Protein AF-A0A3L7U358-F1 (afdb_monomer_lite)

Radius of gyration: 29.58 Å; chains: 1; bounding box: 62×56×95 Å

Foldseek 3Di:
DFFFAADADQCQQAPLPRLAWHPDKWKFWAADDPQDGDHHPLFPHRTAGPDGPDPLRHADRDPSTPDMFMFGRHHLAQQLLQLLFDQVVLVVLQAQPCPVVLLWHFHWDFEDQLVDPDPPPGTGTQQDDFQSHHRALLSVLQVCCQHHNVAHDPSGFDHGRRSNDPVSSVVSGVDHTHNFAADPVGDTPSRVSSVCSSPRDQFAFFPPDDFVLVVLCVVLPLCSAQVFWTFGDQDPPRDPVNHGDIDGQRGSQTWWFQAVLFRSDDDDPHGSRITTGGGLAQVLSDAQDDGRSPQGDDDLLSSVLVNLCSSCHPISSNSSSVSLVPDDPVSSVSNSVNSNRRNQAQLPLVRPNALELVSLVVLLVQAQPFDDSRDSCSSQVNVRPRGRYVVSVVVSVVRYPDDWDPQVPPPDTQSRCVSVVVADDPPSRSGGLVNQDPLQCPVPPQALEVVSVVVLVVQAQAFPDSLPPVNPGGRDPVSVVVSVVSHTGRD

Secondary structure (DSSP, 8-state):
--SEES-SSHHHHSBBTBTTB-S-EEEEEEEEETTEEEPPTT-S-SEEPSEESSGGG-----TT--EEEEEEPPP-TTHHHHHTS-HHHHHTS--TT-TT-SS---B--EE--TT---TTSPPEE--BSTT--B-SHHHHHHHHHHHHH---BTTB-S---GGG-HHHHHHH--SPSPS----TTS--HHHHHHHHHHHPPPPPBSS-S--HHHHHHHHTTGGGTS---EE----TTS-TTTTT-EE-------EEE-GGG--S--BTTB-SSEEE----TTGGG--SBSSS--B-SS-HHHHHHHHHHHT-SSSTTHHHHHHHHHS-HHHHHHHHHHHHHBTPPSS-SSSSS--SHHHHHHHHHHTT-B--TTSGGGGG-TT-SSB--HHHHHHHHHH--S----TT-SSS-HHHHHHHTSS--SS-SSS-GGGS--TT-SSSSSEESHHHHHHHHHTTT-SS-TT-SS-SSS-SHHHHHHHHHT-EE--

pLDDT: mean 93.92, std 4.34, range [64.06, 98.81]

Structure (mmCIF, N/CA/C/O backbone):
data_AF-A0A3L7U358-F1
#
_entry.id   AF-A0A3L7U358-F1
#
loop_
_atom_site.group_PDB
_atom_site.id
_atom_site.type_symbol
_atom_site.label_atom_id
_atom_site.label_alt_id
_atom_site.label_comp_id
_atom_site.label_asym_id
_atom_site.label_entity_id
_atom_site.label_seq_id
_atom_site.pdbx_PDB_ins_code
_atom_site.Cartn_x
_atom_site.Cartn_y
_atom_site.Cartn_z
_atom_site.occupancy
_atom_site.B_iso_or_equiv
_atom_site.auth_seq_id
_atom_site.auth_comp_id
_atom_site.auth_asym_id
_atom_site.auth_atom_id
_atom_site.pdbx_PDB_model_num
ATOM 1 N N . MET A 1 1 ? 25.114 2.535 -2.473 1.00 80.69 1 MET A N 1
ATOM 2 C CA . MET A 1 1 ? 24.599 3.621 -3.323 1.00 80.69 1 MET A CA 1
ATOM 3 C C . MET A 1 1 ? 25.555 3.720 -4.471 1.00 80.69 1 MET A C 1
ATOM 5 O O . MET A 1 1 ? 26.707 4.064 -4.219 1.00 80.69 1 MET A O 1
ATOM 9 N N . GLY A 1 2 ? 25.128 3.319 -5.654 1.00 86.06 2 GLY A N 1
ATOM 10 C CA . GLY A 1 2 ? 25.970 3.393 -6.838 1.00 86.06 2 GLY A CA 1
ATOM 11 C C . GLY A 1 2 ? 25.801 4.719 -7.561 1.00 86.06 2 GLY A C 1
ATOM 12 O O . GLY A 1 2 ? 25.369 5.706 -6.952 1.00 86.06 2 GLY A O 1
ATOM 13 N N . PRO A 1 3 ? 26.212 4.770 -8.832 1.00 93.06 3 PRO A N 1
ATOM 14 C CA . PRO A 1 3 ? 26.591 5.998 -9.521 1.00 93.06 3 PRO A CA 1
ATOM 15 C C . PRO A 1 3 ? 25.445 7.008 -9.627 1.00 93.06 3 PRO A C 1
ATOM 17 O O . PRO A 1 3 ? 25.682 8.213 -9.479 1.00 93.06 3 PRO A O 1
ATOM 20 N N . ILE A 1 4 ? 24.225 6.509 -9.834 1.00 95.88 4 ILE A N 1
ATOM 21 C CA . ILE A 1 4 ? 22.972 7.260 -9.926 1.00 95.88 4 ILE A CA 1
ATOM 22 C C . ILE A 1 4 ? 21.862 6.533 -9.167 1.00 95.88 4 ILE A C 1
ATOM 24 O O . ILE A 1 4 ? 21.804 5.307 -9.158 1.00 95.88 4 ILE A O 1
ATOM 28 N N . PHE A 1 5 ? 20.994 7.282 -8.489 1.00 95.81 5 PHE A N 1
ATOM 29 C CA . PHE A 1 5 ? 19.941 6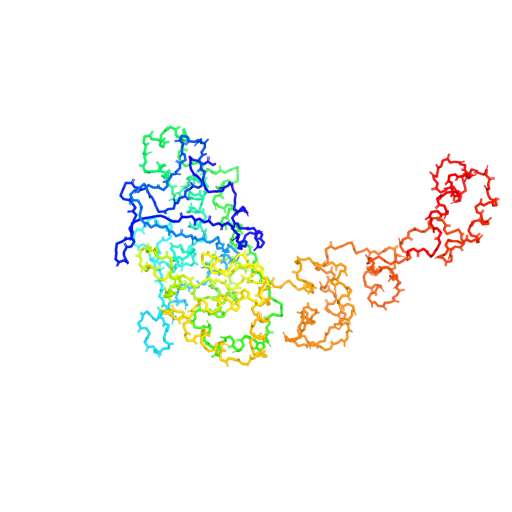.726 -7.637 1.00 95.81 5 PHE A CA 1
ATOM 30 C C . PHE A 1 5 ? 18.826 7.743 -7.360 1.00 95.81 5 PHE A C 1
ATOM 32 O O . PHE A 1 5 ? 19.024 8.951 -7.461 1.00 95.81 5 PHE A O 1
ATOM 39 N N . ASN A 1 6 ? 17.660 7.259 -6.934 1.00 94.69 6 ASN A N 1
ATOM 40 C CA . ASN A 1 6 ? 16.544 8.090 -6.481 1.00 94.69 6 ASN A CA 1
ATOM 41 C C . ASN A 1 6 ? 16.538 8.283 -4.966 1.00 94.69 6 ASN A C 1
ATOM 43 O O . ASN A 1 6 ? 16.379 9.408 -4.493 1.00 94.69 6 ASN A O 1
ATOM 47 N N . LYS A 1 7 ? 16.722 7.215 -4.177 1.00 93.62 7 LYS A N 1
ATOM 48 C CA . LYS A 1 7 ? 16.759 7.286 -2.703 1.00 93.62 7 LYS A CA 1
ATOM 49 C C . LYS A 1 7 ? 17.724 6.260 -2.116 1.00 93.62 7 LYS A C 1
ATOM 51 O O . LYS A 1 7 ? 18.058 5.271 -2.749 1.00 93.62 7 LYS A O 1
ATOM 56 N N . SER A 1 8 ? 18.157 6.489 -0.875 1.00 89.44 8 SER A N 1
ATOM 57 C CA . SER A 1 8 ? 19.139 5.633 -0.194 1.00 89.44 8 SER A CA 1
ATOM 58 C C . SER A 1 8 ? 18.558 4.460 0.590 1.00 89.44 8 SER A C 1
ATOM 60 O O . SER A 1 8 ? 19.304 3.623 1.094 1.00 89.44 8 SER A O 1
ATOM 62 N N . ASN A 1 9 ? 17.238 4.412 0.751 1.00 89.38 9 ASN A N 1
ATOM 63 C CA . ASN A 1 9 ? 16.546 3.376 1.505 1.00 89.38 9 ASN A CA 1
ATOM 64 C C . ASN A 1 9 ? 15.080 3.277 1.065 1.00 89.38 9 ASN A C 1
ATOM 66 O O . ASN A 1 9 ? 14.491 4.252 0.596 1.00 89.38 9 ASN A O 1
ATOM 70 N N . CYS A 1 10 ? 14.484 2.104 1.290 1.00 89.88 10 CYS A N 1
ATOM 71 C CA . CYS A 1 10 ? 13.108 1.802 0.897 1.00 89.88 10 CYS A CA 1
ATOM 72 C C . CYS A 1 10 ? 12.085 2.719 1.588 1.00 89.88 10 CYS A C 1
ATOM 74 O O . CYS A 1 10 ? 11.143 3.172 0.947 1.00 89.88 10 CYS A O 1
ATOM 76 N N . GLN A 1 11 ? 12.282 3.028 2.878 1.00 91.44 11 GLN A N 1
ATOM 77 C CA . GLN A 1 11 ? 11.352 3.847 3.667 1.00 91.44 11 GLN A CA 1
ATOM 78 C C . GLN A 1 11 ? 11.182 5.256 3.088 1.00 91.44 11 GLN A C 1
ATOM 80 O O . GLN A 1 11 ? 10.099 5.820 3.178 1.00 91.44 11 GLN A O 1
ATOM 85 N N . SER A 1 12 ? 12.218 5.816 2.463 1.00 91.94 12 SER A N 1
ATOM 86 C CA . SER A 1 12 ? 12.153 7.153 1.858 1.00 91.94 12 SER A CA 1
ATOM 87 C C . SER A 1 12 ? 11.158 7.227 0.697 1.00 91.94 12 SER A C 1
ATOM 89 O O . SER A 1 12 ? 10.615 8.296 0.431 1.00 91.94 12 SER A O 1
ATOM 91 N N . CYS A 1 13 ? 10.908 6.098 0.026 1.00 92.62 13 CYS A N 1
ATOM 92 C CA . CYS A 1 13 ? 9.866 5.971 -0.988 1.00 92.62 13 CYS A CA 1
ATOM 93 C C . CYS A 1 13 ? 8.568 5.388 -0.414 1.00 92.62 13 CYS A C 1
ATOM 95 O O . CYS A 1 13 ? 7.502 5.798 -0.849 1.00 92.62 13 CYS A O 1
ATOM 97 N N . HIS A 1 14 ? 8.643 4.457 0.540 1.00 93.38 14 HIS A N 1
ATOM 98 C CA . HIS A 1 14 ? 7.520 3.701 1.108 1.00 93.38 14 HIS A CA 1
ATOM 99 C C . HIS A 1 14 ? 7.302 4.066 2.584 1.00 93.38 14 HIS A C 1
ATOM 101 O O . HIS A 1 14 ? 7.682 3.304 3.478 1.00 93.38 14 HIS A O 1
ATOM 107 N N . SER A 1 15 ? 6.751 5.252 2.844 1.00 90.62 15 SER A N 1
ATOM 108 C CA . SER A 1 15 ? 6.764 5.891 4.169 1.00 90.62 15 SER A CA 1
ATOM 109 C C . SER A 1 15 ? 5.419 5.935 4.895 1.00 90.62 15 SER A C 1
ATOM 111 O O . SER A 1 15 ? 5.406 6.246 6.085 1.00 90.62 15 SER A O 1
ATOM 113 N N . ASN A 1 16 ? 4.302 5.636 4.229 1.00 88.00 16 ASN A N 1
ATOM 114 C CA . ASN A 1 16 ? 2.960 5.812 4.781 1.00 88.00 16 ASN A CA 1
ATOM 115 C C . ASN A 1 16 ? 2.104 4.520 4.762 1.00 88.00 16 ASN A C 1
ATOM 117 O O . ASN A 1 16 ? 1.368 4.266 3.795 1.00 88.00 16 ASN A O 1
ATOM 121 N N . PRO A 1 17 ? 2.166 3.703 5.836 1.00 87.75 17 PRO A N 1
ATOM 122 C CA . PRO A 1 17 ? 3.251 3.623 6.829 1.00 87.75 17 PRO A CA 1
ATOM 123 C C . PRO A 1 17 ? 4.519 3.023 6.192 1.00 87.75 17 PRO A C 1
ATOM 125 O O . PRO A 1 17 ? 4.590 2.877 4.974 1.00 87.75 17 PRO A O 1
ATOM 128 N N . VAL A 1 18 ? 5.541 2.657 6.972 1.00 88.75 18 VAL A N 1
ATOM 129 C CA . VAL A 1 18 ? 6.745 2.009 6.417 1.00 88.75 18 VAL A CA 1
ATOM 130 C C . VAL A 1 18 ? 6.373 0.751 5.617 1.00 88.75 18 VAL A C 1
ATOM 132 O O . VAL A 1 18 ? 5.678 -0.131 6.111 1.00 88.75 18 VAL A O 1
ATOM 135 N N . GLY A 1 19 ? 6.834 0.676 4.366 1.00 88.50 19 GLY A N 1
ATOM 136 C CA . GLY A 1 19 ? 6.456 -0.370 3.406 1.00 88.50 19 GLY A CA 1
ATOM 137 C C . GLY A 1 19 ? 5.159 -0.071 2.643 1.00 88.50 19 GLY A C 1
ATOM 138 O O . GLY A 1 19 ? 4.858 -0.734 1.652 1.00 88.50 19 GLY A O 1
ATOM 139 N N . GLY A 1 20 ? 4.411 0.946 3.056 1.00 91.00 20 GLY A N 1
ATOM 140 C CA . GLY A 1 20 ? 3.179 1.413 2.446 1.00 91.00 20 GLY A CA 1
ATOM 141 C C . GLY A 1 20 ? 3.373 2.301 1.226 1.00 91.00 20 GLY A C 1
ATOM 142 O O . GLY A 1 20 ? 4.380 2.230 0.518 1.00 91.00 20 GLY A O 1
ATOM 143 N N . TRP A 1 21 ? 2.343 3.095 0.946 1.00 90.94 21 TRP A N 1
ATOM 144 C CA . TRP A 1 21 ? 2.385 4.113 -0.099 1.00 90.94 21 TRP A CA 1
ATOM 145 C C . TRP A 1 21 ? 3.393 5.198 0.283 1.00 90.94 21 TRP A C 1
ATOM 147 O O . TRP A 1 21 ? 3.745 5.347 1.453 1.00 90.94 21 TRP A O 1
ATOM 157 N N . GLY A 1 22 ? 3.838 5.990 -0.683 1.00 89.25 22 GLY A N 1
ATOM 158 C CA . GLY A 1 22 ? 4.610 7.185 -0.372 1.00 89.25 22 GLY A CA 1
ATOM 159 C C . GLY A 1 22 ? 4.234 8.367 -1.232 1.00 89.25 22 GLY A C 1
ATOM 160 O O . GLY A 1 22 ? 3.636 8.237 -2.298 1.00 89.25 22 GLY A O 1
ATOM 161 N N . ASN A 1 23 ? 4.628 9.534 -0.744 1.00 88.62 23 ASN A N 1
ATOM 162 C CA . ASN A 1 23 ? 4.528 10.799 -1.459 1.00 88.62 23 ASN A CA 1
ATOM 163 C C . ASN A 1 23 ? 5.726 11.046 -2.393 1.00 88.62 23 ASN A C 1
ATOM 165 O O . ASN A 1 23 ? 5.748 12.050 -3.099 1.00 88.62 23 ASN A O 1
ATOM 169 N N . ALA A 1 24 ? 6.715 10.148 -2.397 1.00 92.38 24 ALA A N 1
ATOM 170 C CA . ALA A 1 24 ? 7.800 10.182 -3.360 1.00 92.38 24 ALA A CA 1
ATOM 171 C C . ALA A 1 24 ? 7.270 9.845 -4.757 1.00 92.38 24 ALA A C 1
ATOM 173 O O . ALA A 1 24 ? 6.405 8.981 -4.929 1.00 92.38 24 ALA A O 1
ATOM 174 N N . SER A 1 25 ? 7.817 10.527 -5.754 1.00 94.50 25 SER A N 1
ATOM 175 C CA . SER A 1 25 ? 7.495 10.302 -7.152 1.00 94.50 25 SER A CA 1
ATOM 176 C C . SER A 1 25 ? 8.763 10.105 -7.958 1.00 94.50 25 SER A C 1
ATOM 178 O O . SER A 1 25 ? 9.773 10.751 -7.682 1.00 94.50 25 SER A O 1
ATOM 180 N N . VAL A 1 26 ? 8.677 9.291 -8.997 1.00 95.25 26 VAL A N 1
ATOM 181 C CA . VAL A 1 26 ? 9.731 9.125 -9.992 1.00 95.25 26 VAL A CA 1
ATOM 182 C C . VAL A 1 26 ? 9.308 9.733 -11.321 1.00 95.25 26 VAL A C 1
ATOM 184 O O . VAL A 1 26 ? 8.116 9.782 -11.644 1.00 95.25 26 VAL A O 1
ATOM 187 N N . THR A 1 27 ? 10.288 10.186 -12.099 1.00 96.69 27 THR A N 1
ATOM 188 C CA . THR A 1 27 ? 10.055 10.737 -13.438 1.00 96.69 27 THR A CA 1
ATOM 189 C C . THR A 1 27 ? 10.448 9.711 -14.489 1.00 96.69 27 THR A C 1
ATOM 191 O O . THR A 1 27 ? 11.582 9.242 -14.519 1.00 96.69 27 THR A O 1
ATOM 194 N N . GLN A 1 28 ? 9.507 9.377 -15.364 1.00 96.12 28 GLN A N 1
ATOM 195 C CA . GLN A 1 28 ? 9.770 8.683 -16.616 1.00 96.12 28 GLN A CA 1
ATOM 196 C C . GLN A 1 28 ? 10.006 9.712 -17.723 1.00 96.12 28 GLN A C 1
ATOM 198 O O . GLN A 1 28 ? 9.365 10.765 -17.734 1.00 96.12 28 GLN A O 1
ATOM 203 N N . PHE A 1 29 ? 10.885 9.407 -18.669 1.00 96.31 29 PHE A N 1
ATOM 204 C CA . PHE A 1 29 ? 11.146 10.232 -19.841 1.00 96.31 29 PHE A CA 1
ATOM 205 C C . PHE A 1 29 ? 11.317 9.373 -21.097 1.00 96.31 29 PHE A C 1
ATOM 207 O O . PHE A 1 29 ? 11.671 8.197 -21.036 1.00 96.31 29 PHE A O 1
ATOM 214 N N . GLY A 1 30 ? 11.055 9.963 -22.260 1.00 95.75 30 GLY A N 1
ATOM 215 C CA . GLY A 1 30 ? 11.144 9.248 -23.528 1.00 95.75 30 GLY A CA 1
ATOM 216 C C . GLY A 1 30 ? 10.824 10.110 -24.738 1.00 95.75 30 GLY A C 1
ATOM 217 O O . GLY A 1 30 ? 10.797 11.345 -24.678 1.00 95.75 30 GLY A O 1
ATOM 218 N N . ILE A 1 31 ? 10.567 9.426 -25.847 1.00 95.25 31 ILE A N 1
ATOM 219 C CA . ILE A 1 31 ? 10.013 10.002 -27.065 1.00 95.25 31 ILE A CA 1
ATOM 220 C C . ILE A 1 31 ? 8.602 9.452 -27.243 1.00 95.25 31 ILE A C 1
ATOM 222 O O . ILE A 1 31 ? 8.428 8.245 -27.390 1.00 95.25 31 ILE A O 1
ATOM 226 N N . SER A 1 32 ? 7.614 10.339 -27.272 1.00 92.44 32 SER A N 1
ATOM 227 C CA . SER A 1 32 ? 6.268 10.038 -27.746 1.00 92.44 32 SER A CA 1
ATOM 228 C C . SER A 1 32 ? 6.106 10.573 -29.170 1.00 92.44 32 SER A C 1
ATOM 230 O O . SER A 1 32 ? 6.327 11.761 -29.434 1.00 92.44 32 SER A O 1
ATOM 232 N N . ASP A 1 33 ? 5.732 9.698 -30.103 1.00 88.12 33 ASP A N 1
ATOM 233 C CA . ASP A 1 33 ? 5.294 10.064 -31.453 1.00 88.12 33 ASP A CA 1
ATOM 234 C C . ASP A 1 33 ? 3.932 9.425 -31.732 1.00 88.12 33 ASP A C 1
ATOM 236 O O . ASP A 1 33 ? 3.808 8.204 -31.785 1.00 88.12 33 ASP A O 1
ATOM 240 N N . LYS A 1 34 ? 2.897 10.259 -31.899 1.00 82.06 34 LYS A N 1
ATOM 241 C CA . LYS A 1 34 ? 1.515 9.842 -32.217 1.00 82.06 34 LYS A CA 1
ATOM 242 C C . LYS A 1 34 ? 0.960 8.729 -31.310 1.00 82.06 34 LYS A C 1
ATOM 244 O O . LYS A 1 34 ? 0.231 7.865 -31.791 1.00 82.06 34 LYS A O 1
ATOM 249 N N . GLY A 1 35 ? 1.274 8.777 -30.016 1.00 71.75 35 GLY A N 1
ATOM 250 C CA . GLY A 1 35 ? 0.815 7.778 -29.044 1.00 71.75 35 GLY A CA 1
ATOM 251 C C . GLY A 1 35 ? 1.624 6.478 -29.061 1.00 71.75 35 GLY A C 1
ATOM 252 O O . GLY A 1 35 ? 1.091 5.412 -28.761 1.00 71.75 35 GLY A O 1
ATOM 253 N N . SER A 1 36 ? 2.888 6.550 -29.493 1.00 84.88 36 SER A N 1
ATOM 254 C CA . SER A 1 36 ? 3.872 5.491 -29.285 1.00 84.88 36 SER A CA 1
ATOM 255 C C . SER A 1 36 ? 5.061 6.023 -28.492 1.00 84.88 36 SER A C 1
ATOM 257 O O . SER A 1 36 ? 5.857 6.819 -28.998 1.00 84.88 36 SER A O 1
ATOM 259 N N . PHE A 1 37 ? 5.201 5.522 -27.272 1.00 92.44 37 PHE A N 1
ATOM 260 C CA . PHE A 1 37 ? 6.312 5.774 -26.380 1.00 92.44 37 PHE A CA 1
ATOM 261 C C . PHE A 1 37 ? 7.499 4.897 -26.762 1.00 92.44 37 PHE A C 1
ATOM 263 O O . PHE A 1 37 ? 7.373 3.704 -27.037 1.00 92.44 37 PHE A O 1
ATOM 270 N N . THR A 1 38 ? 8.683 5.494 -26.765 1.00 92.75 38 THR A N 1
ATOM 271 C CA . THR A 1 38 ? 9.955 4.800 -26.949 1.00 92.75 38 THR A CA 1
ATOM 272 C C . THR A 1 38 ? 11.003 5.409 -26.030 1.00 92.75 38 THR A C 1
ATOM 274 O O . THR A 1 38 ? 10.970 6.608 -25.739 1.00 92.75 38 THR A O 1
ATOM 277 N N . MET A 1 39 ? 11.956 4.592 -25.577 1.00 92.50 39 MET A N 1
ATOM 278 C CA . MET A 1 39 ? 13.113 5.120 -24.856 1.00 92.50 39 MET A CA 1
ATOM 279 C C . MET A 1 39 ? 13.913 6.053 -25.766 1.00 92.50 39 MET A C 1
ATOM 281 O O . MET A 1 39 ? 14.005 5.833 -26.978 1.00 92.50 39 MET A O 1
ATOM 285 N N . VAL A 1 40 ? 14.512 7.089 -25.180 1.00 95.19 40 VAL A N 1
ATOM 286 C CA . VAL A 1 40 ? 15.386 7.995 -25.930 1.00 95.19 40 VAL A CA 1
ATOM 287 C C . VAL A 1 40 ? 16.570 7.190 -26.494 1.00 95.19 40 VAL A C 1
ATOM 289 O O . VAL A 1 40 ? 17.223 6.463 -25.746 1.00 95.19 40 VAL A O 1
ATOM 292 N N . PRO A 1 41 ? 16.886 7.292 -27.799 1.00 94.00 41 PRO A N 1
ATOM 293 C CA . PRO A 1 41 ? 18.011 6.570 -28.376 1.00 94.00 41 PRO A CA 1
ATOM 294 C C . PRO A 1 41 ? 19.329 6.883 -27.662 1.00 94.00 41 PRO A C 1
ATOM 296 O O . PRO A 1 41 ? 19.717 8.045 -27.557 1.00 94.00 41 PRO A O 1
ATOM 299 N N . GLY A 1 42 ? 20.031 5.832 -27.236 1.00 90.69 42 GLY A N 1
ATOM 300 C CA . GLY A 1 42 ? 21.301 5.933 -26.515 1.00 90.69 42 GLY A CA 1
ATOM 301 C C . GLY A 1 42 ? 21.166 5.850 -24.996 1.00 90.69 42 GLY A C 1
ATOM 302 O O . GLY A 1 42 ? 22.166 5.5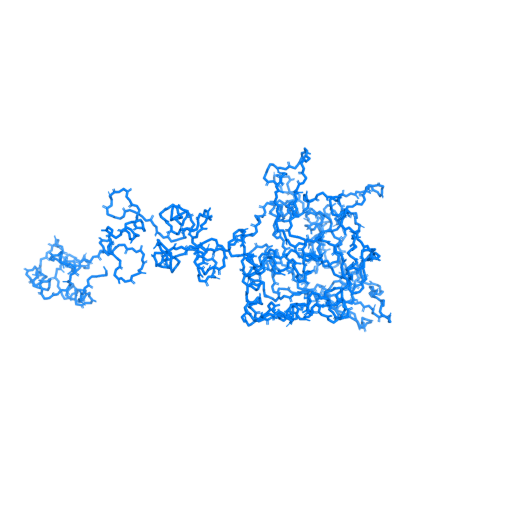78 -24.346 1.00 90.69 42 GLY A O 1
ATOM 303 N N . GLU A 1 43 ? 19.960 6.002 -24.450 1.00 92.75 43 GLU A N 1
ATOM 304 C CA . GLU A 1 43 ? 19.708 5.836 -23.019 1.00 92.75 43 GLU A CA 1
ATOM 305 C C . GLU A 1 43 ? 19.597 4.363 -22.623 1.00 92.75 43 GLU A C 1
ATOM 307 O O . GLU A 1 43 ? 19.205 3.506 -23.422 1.00 92.75 43 GLU A O 1
ATOM 312 N N . SER A 1 44 ? 19.959 4.070 -21.373 1.00 86.44 44 SER A N 1
ATOM 313 C CA . SER A 1 44 ? 19.907 2.707 -20.825 1.00 86.44 44 SER A CA 1
ATOM 314 C C . SER A 1 44 ? 18.519 2.327 -20.296 1.00 86.44 44 SER A C 1
ATOM 316 O O . SER A 1 44 ? 18.201 1.141 -20.210 1.00 86.44 44 SER A O 1
ATOM 318 N N . GLN A 1 45 ? 17.687 3.324 -19.992 1.00 90.94 45 GLN A N 1
ATOM 319 C CA . GLN A 1 45 ? 16.349 3.176 -19.426 1.00 90.94 45 GLN A CA 1
ATOM 320 C C . GLN A 1 45 ? 15.505 4.441 -19.658 1.00 90.94 45 GLN A C 1
ATOM 322 O O . GLN A 1 45 ? 15.988 5.437 -20.192 1.00 90.94 45 GLN A O 1
ATOM 327 N N . SER A 1 46 ? 14.235 4.403 -19.246 1.00 93.00 46 SER A N 1
ATOM 328 C CA . SER A 1 46 ? 13.310 5.546 -19.280 1.00 93.00 46 SER A CA 1
ATOM 329 C C . SER A 1 46 ? 13.070 6.199 -17.917 1.00 93.00 46 SER A C 1
ATOM 331 O O . SER A 1 46 ? 12.250 7.105 -17.816 1.00 93.00 46 SER A O 1
ATOM 333 N N . LEU A 1 47 ? 13.724 5.723 -16.856 1.00 95.06 47 LEU A N 1
ATOM 334 C CA . LEU A 1 47 ? 13.591 6.237 -15.494 1.00 95.06 47 LEU A CA 1
ATOM 335 C C . LEU A 1 47 ? 14.714 7.232 -15.204 1.00 95.06 47 LEU A C 1
ATOM 337 O O . LEU A 1 47 ? 15.874 6.860 -15.310 1.00 95.06 47 LEU A O 1
ATOM 341 N N . LEU A 1 48 ? 14.369 8.446 -14.773 1.00 96.50 48 LEU A N 1
ATOM 342 C CA . LEU A 1 48 ? 15.340 9.420 -14.278 1.00 96.50 48 LEU A CA 1
ATOM 343 C C . LEU A 1 48 ? 15.730 9.106 -12.828 1.00 96.50 48 LEU A C 1
ATOM 345 O O . LEU A 1 48 ? 14.851 8.986 -11.971 1.00 96.50 48 LEU A O 1
ATOM 349 N N . GLN A 1 49 ? 17.032 9.078 -12.548 1.00 96.12 49 GLN A N 1
ATOM 350 C CA . GLN A 1 49 ? 17.581 9.084 -11.192 1.00 96.12 49 GLN A CA 1
ATOM 351 C C . GLN A 1 49 ? 17.822 10.519 -10.725 1.00 96.12 49 GLN A C 1
ATOM 353 O O . GLN A 1 49 ? 18.583 11.269 -11.333 1.00 96.12 49 GLN A O 1
ATOM 358 N N . GLU A 1 50 ? 17.181 10.896 -9.622 1.00 94.31 50 GLU A N 1
ATOM 359 C CA . GLU A 1 50 ? 17.214 12.252 -9.065 1.00 94.31 50 GLU A CA 1
ATOM 360 C C . GLU A 1 50 ? 18.612 12.674 -8.579 1.00 94.31 50 GLU A C 1
ATOM 362 O O . GLU A 1 50 ? 18.943 13.861 -8.590 1.00 94.31 50 GLU A O 1
ATOM 367 N N . PHE A 1 51 ? 19.446 11.718 -8.163 1.00 95.62 51 PHE A N 1
ATOM 368 C CA . PHE A 1 51 ? 20.768 11.971 -7.601 1.00 95.62 51 PHE A CA 1
ATOM 369 C C . PHE A 1 51 ? 21.857 11.147 -8.287 1.00 95.62 51 PHE A C 1
ATOM 371 O O . PHE A 1 51 ? 21.614 10.101 -8.885 1.00 95.62 51 PHE A O 1
ATOM 378 N N . GLY A 1 52 ? 23.097 11.603 -8.121 1.00 95.31 52 GLY A N 1
ATOM 379 C CA . GLY A 1 52 ? 24.298 10.832 -8.414 1.00 95.31 52 GLY A CA 1
ATOM 380 C C . GLY A 1 52 ? 25.360 11.045 -7.342 1.00 95.31 52 GLY A C 1
ATOM 381 O O . GLY A 1 52 ? 25.287 11.993 -6.557 1.00 95.31 52 GLY A O 1
ATOM 382 N N . VAL A 1 53 ? 26.376 10.180 -7.311 1.00 94.31 53 VAL A N 1
ATOM 383 C CA . VAL A 1 53 ? 27.488 10.261 -6.333 1.00 94.31 53 VAL A CA 1
ATOM 384 C C . VAL A 1 53 ? 28.303 11.554 -6.441 1.00 94.31 53 VAL A C 1
ATOM 386 O O . VAL A 1 53 ? 29.032 11.925 -5.523 1.00 94.31 53 VAL A O 1
ATOM 389 N N . SER A 1 54 ? 28.177 12.255 -7.566 1.00 94.94 54 SER A N 1
ATOM 390 C CA . SER A 1 54 ? 28.680 13.606 -7.781 1.00 94.94 54 SER A CA 1
ATOM 391 C C . SER A 1 54 ? 27.842 14.311 -8.848 1.00 94.94 54 SER A C 1
ATOM 393 O O . SER A 1 54 ? 27.141 13.657 -9.620 1.00 94.94 54 SER A O 1
ATOM 395 N N . GLU A 1 55 ? 27.972 15.635 -8.959 1.00 95.19 55 GLU A N 1
ATOM 396 C CA . GLU A 1 55 ? 27.369 16.407 -10.057 1.00 95.19 55 GLU A CA 1
ATOM 397 C C . GLU A 1 55 ? 27.816 15.889 -11.433 1.00 95.19 55 GLU A C 1
ATOM 399 O O . GLU A 1 55 ? 27.008 15.788 -12.354 1.00 95.19 55 GLU A O 1
ATOM 404 N N . PHE A 1 56 ? 29.077 15.453 -11.550 1.00 95.88 56 PHE A N 1
ATOM 405 C CA . PHE A 1 56 ? 29.582 14.822 -12.766 1.00 95.88 56 PHE A CA 1
ATOM 406 C C . PHE A 1 56 ? 28.862 13.517 -13.099 1.00 95.88 56 PHE A C 1
ATOM 408 O O . PHE A 1 56 ? 28.877 13.152 -14.260 1.00 95.88 56 PHE A O 1
ATOM 415 N N . CYS A 1 57 ? 28.209 12.832 -12.161 1.00 95.81 57 CYS A N 1
ATOM 416 C CA . CYS A 1 57 ? 27.540 11.549 -12.398 1.00 95.81 57 CYS A CA 1
ATOM 417 C C . CYS A 1 57 ? 26.027 11.659 -12.569 1.00 95.81 57 CYS A C 1
ATOM 419 O O . CYS A 1 57 ? 25.425 10.697 -13.016 1.00 95.81 57 CYS A O 1
ATOM 421 N N . MET A 1 58 ? 25.414 12.801 -12.242 1.00 94.88 58 MET A N 1
ATOM 422 C CA . MET A 1 58 ? 23.955 12.939 -12.265 1.00 94.88 58 MET A CA 1
ATOM 423 C C . MET A 1 58 ? 23.356 12.671 -13.646 1.00 94.88 58 MET A C 1
ATOM 425 O O . MET A 1 58 ? 23.841 13.188 -14.660 1.00 94.88 58 MET A O 1
ATOM 429 N N . GLU A 1 59 ? 22.270 11.909 -13.667 1.00 93.94 59 GLU A N 1
ATOM 430 C CA . GLU A 1 59 ? 21.448 11.765 -14.857 1.00 93.94 59 GLU A CA 1
ATOM 431 C C . GLU A 1 59 ? 20.637 13.042 -15.102 1.00 93.94 59 GLU A C 1
ATOM 433 O O . GLU A 1 59 ? 20.206 13.728 -14.174 1.00 93.94 59 GLU A O 1
ATOM 438 N N . ILE A 1 60 ? 20.451 13.384 -16.373 1.00 95.06 60 ILE A N 1
ATOM 439 C CA . ILE A 1 60 ? 19.574 14.479 -16.793 1.00 95.06 60 ILE A CA 1
ATOM 440 C C . ILE A 1 60 ? 18.590 13.978 -17.837 1.00 95.06 60 ILE A C 1
ATOM 442 O O . ILE A 1 60 ? 18.903 13.068 -18.595 1.00 95.06 60 ILE A O 1
ATOM 446 N N . ILE A 1 61 ? 17.428 14.618 -17.947 1.00 96.75 61 ILE A N 1
ATOM 447 C CA . ILE A 1 61 ? 16.517 14.341 -19.061 1.00 96.75 61 ILE A CA 1
ATOM 448 C C . ILE A 1 61 ? 17.181 14.839 -20.357 1.00 96.75 61 ILE A C 1
ATOM 450 O O . ILE A 1 61 ? 17.474 16.038 -20.458 1.00 96.75 61 ILE A O 1
ATOM 454 N N . PRO A 1 62 ? 17.423 13.972 -21.359 1.00 95.69 62 PRO A N 1
ATOM 455 C CA . PRO A 1 62 ? 18.056 14.390 -22.604 1.00 95.69 62 PRO A CA 1
ATOM 456 C C . PRO A 1 62 ? 17.230 15.448 -23.332 1.00 95.69 62 PRO A C 1
ATOM 458 O O . PRO A 1 62 ? 16.008 15.358 -23.398 1.00 95.69 62 PRO A O 1
ATOM 461 N N . ALA A 1 63 ? 17.889 16.410 -23.983 1.00 95.38 63 ALA A N 1
ATOM 462 C CA . ALA A 1 63 ? 17.201 17.439 -24.774 1.00 95.38 63 ALA A CA 1
ATOM 463 C C . ALA A 1 63 ? 16.409 16.873 -25.974 1.00 95.38 63 ALA A C 1
ATOM 465 O O . ALA A 1 63 ? 15.585 17.570 -26.563 1.00 95.38 63 ALA A O 1
ATOM 466 N N . THR A 1 64 ? 16.690 15.628 -26.363 1.00 95.50 64 THR A N 1
ATOM 467 C CA . THR A 1 64 ? 15.965 14.873 -27.391 1.00 95.50 64 THR A CA 1
ATOM 468 C C . THR A 1 64 ? 14.691 14.209 -26.867 1.00 95.50 64 THR A C 1
ATOM 470 O O . THR A 1 64 ? 13.859 13.815 -27.684 1.00 95.50 64 THR A O 1
ATOM 473 N N . ALA A 1 65 ? 14.515 14.088 -25.547 1.00 96.75 65 ALA A N 1
ATOM 474 C CA . ALA A 1 65 ? 13.257 13.648 -24.960 1.00 96.75 65 ALA A CA 1
ATOM 475 C C . ALA A 1 65 ? 12.176 14.708 -25.215 1.00 96.75 65 ALA A C 1
ATOM 477 O O . ALA A 1 65 ? 12.402 15.904 -25.030 1.00 96.75 65 ALA A O 1
ATOM 478 N N . ASN A 1 66 ? 10.990 14.272 -25.631 1.00 96.12 66 ASN A N 1
ATOM 479 C CA . ASN A 1 66 ? 9.836 15.152 -25.850 1.00 96.12 66 ASN A CA 1
ATOM 480 C C . ASN A 1 66 ? 8.648 14.799 -24.940 1.00 96.12 66 ASN A C 1
ATOM 482 O O . ASN A 1 66 ? 7.586 15.411 -25.053 1.00 96.12 66 ASN A O 1
ATOM 486 N N . PHE A 1 67 ? 8.830 13.810 -24.065 1.00 96.06 67 PHE A N 1
ATOM 487 C CA . PHE A 1 67 ? 7.796 13.265 -23.208 1.00 96.06 67 PHE A CA 1
ATOM 488 C C . PHE A 1 67 ? 8.346 12.994 -21.809 1.00 96.06 67 PHE A C 1
ATOM 490 O O . PHE A 1 67 ? 9.447 12.455 -21.664 1.00 96.06 67 PHE A O 1
ATOM 497 N N . THR A 1 68 ? 7.555 13.333 -20.793 1.00 95.81 68 THR A N 1
ATOM 498 C CA . THR A 1 68 ? 7.794 12.953 -19.402 1.00 95.81 68 THR A CA 1
ATOM 499 C C . THR A 1 68 ? 6.489 12.551 -18.727 1.00 95.81 68 THR A C 1
ATOM 501 O O . THR A 1 68 ? 5.419 13.062 -19.060 1.00 95.81 68 THR A O 1
ATOM 504 N N . ALA A 1 69 ? 6.587 11.651 -17.754 1.00 95.62 69 ALA A N 1
ATOM 505 C CA . ALA A 1 69 ? 5.472 11.234 -16.914 1.00 95.62 69 ALA A CA 1
ATOM 506 C C . ALA A 1 69 ? 5.931 11.067 -15.466 1.00 95.62 69 ALA A C 1
ATOM 508 O O . ALA A 1 69 ? 7.084 10.730 -15.205 1.00 95.62 69 ALA A O 1
ATOM 509 N N . ILE A 1 70 ? 5.024 11.292 -14.520 1.00 95.50 70 ILE A N 1
ATOM 510 C CA . ILE A 1 70 ? 5.294 11.135 -13.089 1.00 95.50 70 ILE A CA 1
ATOM 511 C C . ILE A 1 70 ? 4.566 9.890 -12.592 1.00 95.50 70 ILE A C 1
ATOM 513 O O . ILE A 1 70 ? 3.383 9.716 -12.881 1.00 95.50 70 ILE A O 1
ATOM 517 N N . ARG A 1 71 ? 5.260 9.057 -11.813 1.00 95.62 71 ARG A N 1
ATOM 518 C CA . ARG A 1 71 ? 4.672 7.923 -11.091 1.00 95.62 71 ARG A CA 1
ATOM 519 C C . ARG A 1 71 ? 4.940 8.056 -9.594 1.00 95.62 71 ARG A C 1
ATOM 521 O O . ARG A 1 71 ? 6.086 8.164 -9.175 1.00 95.62 71 ARG A O 1
ATOM 528 N N . MET A 1 72 ? 3.889 8.018 -8.790 1.00 96.06 72 MET A N 1
ATOM 529 C CA . MET A 1 72 ? 3.926 7.963 -7.332 1.00 96.06 72 MET A CA 1
ATOM 530 C C . MET A 1 72 ? 4.369 6.577 -6.869 1.00 96.06 72 MET A C 1
ATOM 532 O O . MET A 1 72 ? 4.033 5.566 -7.497 1.00 96.06 72 MET A O 1
ATOM 536 N N . THR A 1 73 ? 5.075 6.506 -5.744 1.00 94.69 73 THR A N 1
ATOM 537 C CA . THR A 1 73 ? 5.477 5.227 -5.156 1.00 94.69 73 THR A CA 1
ATOM 538 C C . THR A 1 73 ? 4.263 4.371 -4.790 1.00 94.69 73 THR A C 1
ATOM 540 O O . THR A 1 73 ? 3.355 4.812 -4.082 1.00 94.69 73 THR A O 1
ATOM 543 N N . ASN A 1 74 ? 4.258 3.121 -5.260 1.00 91.69 74 ASN A N 1
ATOM 544 C CA . ASN A 1 74 ? 3.219 2.141 -4.944 1.00 91.69 74 ASN A CA 1
ATOM 545 C C . ASN A 1 74 ? 3.428 1.531 -3.546 1.00 91.69 74 ASN A C 1
ATOM 547 O O . ASN A 1 74 ? 4.533 1.568 -3.014 1.00 91.69 74 ASN A O 1
ATOM 551 N N . SER A 1 75 ? 2.399 0.936 -2.947 1.00 91.50 75 SER A N 1
ATOM 552 C CA . SER A 1 75 ? 2.579 0.174 -1.709 1.00 91.50 75 SER A CA 1
ATOM 553 C C . SER A 1 75 ? 3.396 -1.098 -1.954 1.00 91.50 75 SER A C 1
ATOM 555 O O . SER A 1 75 ? 3.223 -1.745 -2.984 1.00 91.50 75 SER A O 1
ATOM 557 N N . SER A 1 76 ? 4.252 -1.457 -0.990 1.00 91.00 76 SER A N 1
ATOM 558 C CA . SER A 1 76 ? 4.959 -2.747 -0.911 1.00 91.00 76 SER A CA 1
ATOM 559 C C . SER A 1 76 ? 4.413 -3.687 0.180 1.00 91.00 76 SER A C 1
ATOM 561 O O . SER A 1 76 ? 5.016 -4.715 0.490 1.00 91.00 76 SER A O 1
ATOM 563 N N . MET A 1 77 ? 3.274 -3.342 0.791 1.00 90.75 77 MET A N 1
ATOM 564 C CA . MET A 1 77 ? 2.709 -4.102 1.909 1.00 90.75 77 MET A CA 1
ATOM 565 C C . MET A 1 77 ? 2.104 -5.423 1.444 1.00 90.75 77 MET A C 1
ATOM 567 O O . MET A 1 77 ? 1.443 -5.487 0.407 1.00 90.75 77 MET A O 1
ATOM 571 N N . ALA A 1 78 ? 2.312 -6.472 2.244 1.00 94.12 78 ALA A N 1
ATOM 572 C CA . ALA A 1 78 ? 1.785 -7.814 2.008 1.00 94.12 78 ALA A CA 1
ATOM 573 C C . ALA A 1 78 ? 2.087 -8.386 0.614 1.00 94.12 78 ALA A C 1
ATOM 575 O O . ALA A 1 78 ? 1.323 -9.183 0.064 1.00 94.12 78 ALA A O 1
ATOM 576 N N . PHE A 1 79 ? 3.242 -8.032 0.051 1.00 95.56 79 PHE A N 1
ATOM 577 C CA . PHE A 1 79 ? 3.689 -8.527 -1.248 1.00 95.56 79 PHE A CA 1
ATOM 578 C C . PHE A 1 79 ? 3.801 -10.053 -1.296 1.00 95.56 79 PHE A C 1
ATOM 580 O O . PHE A 1 79 ? 3.477 -10.648 -2.321 1.00 95.56 79 PHE A O 1
ATOM 587 N N . GLY A 1 80 ? 4.153 -10.704 -0.182 1.00 96.44 80 GLY A N 1
ATOM 588 C CA . GLY A 1 80 ? 4.149 -12.168 -0.101 1.00 96.44 80 GLY A CA 1
ATOM 589 C C . GLY A 1 80 ? 2.760 -12.783 -0.291 1.00 96.44 80 GLY A C 1
ATOM 590 O O . GLY A 1 80 ? 2.632 -13.812 -0.949 1.00 96.44 80 GLY A O 1
ATOM 591 N N . MET A 1 81 ? 1.709 -12.130 0.216 1.00 97.56 81 MET A N 1
ATOM 592 C CA . MET A 1 81 ? 0.323 -12.567 0.013 1.00 97.56 81 MET A CA 1
ATOM 593 C C . MET A 1 81 ? -0.117 -12.380 -1.441 1.00 97.56 81 MET A C 1
ATOM 595 O O . MET A 1 81 ? -0.747 -13.270 -2.007 1.00 97.56 81 MET A O 1
ATOM 599 N N . VAL A 1 82 ? 0.252 -11.253 -2.058 1.00 97.56 82 VAL A N 1
ATOM 600 C CA . VAL A 1 82 ? -0.056 -10.949 -3.467 1.00 97.56 82 VAL A CA 1
ATOM 601 C C . VAL A 1 82 ? 0.662 -11.912 -4.420 1.00 97.56 82 VAL A C 1
ATOM 603 O O . VAL A 1 82 ? 0.026 -12.492 -5.299 1.00 97.56 82 VAL A O 1
ATOM 606 N N . GLU A 1 83 ? 1.966 -12.141 -4.232 1.00 97.44 83 GLU A N 1
ATOM 607 C CA . GLU A 1 83 ? 2.744 -13.109 -5.024 1.00 97.44 83 GLU A CA 1
ATOM 608 C C . GLU A 1 83 ? 2.152 -14.522 -4.933 1.00 97.44 83 GLU A C 1
ATOM 610 O O . GLU A 1 83 ? 2.139 -15.261 -5.920 1.00 97.44 83 GLU A O 1
ATOM 615 N N . ALA A 1 84 ? 1.644 -14.895 -3.755 1.00 97.56 84 ALA A N 1
ATOM 616 C CA . ALA A 1 84 ? 1.112 -16.224 -3.500 1.00 97.56 84 ALA A CA 1
ATOM 617 C C . ALA A 1 84 ? -0.274 -16.478 -4.116 1.00 97.56 84 ALA A C 1
ATOM 619 O O . ALA A 1 84 ? -0.724 -17.626 -4.096 1.00 97.56 84 ALA A O 1
ATOM 620 N N . VAL A 1 85 ? -0.962 -15.475 -4.675 1.00 98.19 85 VAL A N 1
ATOM 621 C CA . VAL A 1 85 ? -2.197 -15.703 -5.447 1.00 98.19 85 VAL A CA 1
ATOM 622 C C . VAL A 1 85 ? -1.858 -16.534 -6.694 1.00 98.19 85 VAL A C 1
ATOM 624 O O . VAL A 1 85 ? -0.981 -16.124 -7.455 1.00 98.19 85 VAL A O 1
ATOM 627 N N . PRO A 1 86 ? -2.509 -17.686 -6.952 1.00 97.56 86 PRO A N 1
ATOM 628 C CA . PRO A 1 86 ? -2.187 -18.518 -8.113 1.00 97.56 86 PRO A CA 1
ATOM 629 C C . PRO A 1 86 ? -2.345 -17.763 -9.441 1.00 97.56 86 PRO A C 1
ATOM 631 O O . PRO A 1 86 ? -3.393 -17.169 -9.684 1.00 97.56 86 PRO A O 1
ATOM 634 N N . ASP A 1 87 ? -1.356 -17.859 -10.341 1.00 97.88 87 ASP A N 1
ATOM 635 C CA . ASP A 1 87 ? -1.449 -17.272 -11.695 1.00 97.88 87 ASP A CA 1
ATOM 636 C C . ASP A 1 87 ? -2.711 -17.748 -12.429 1.00 97.88 87 ASP A C 1
ATOM 638 O O . ASP A 1 87 ? -3.397 -16.971 -13.084 1.00 97.88 87 ASP A O 1
ATOM 642 N N . SER A 1 88 ? -3.041 -19.035 -12.279 1.00 97.25 88 SER A N 1
ATOM 643 C CA . SER A 1 88 ? -4.222 -19.642 -12.888 1.00 97.25 88 SER A CA 1
ATOM 644 C C . SER A 1 88 ? -5.534 -19.092 -12.341 1.00 97.25 88 SER A C 1
ATOM 646 O O . SER A 1 88 ? -6.514 -19.094 -13.072 1.00 97.25 88 SER A O 1
ATOM 648 N N . ALA A 1 89 ? -5.574 -18.626 -11.090 1.00 98.06 89 ALA A N 1
ATOM 649 C CA . ALA A 1 89 ? -6.770 -18.004 -10.532 1.00 98.06 89 ALA A CA 1
ATOM 650 C C . ALA A 1 89 ? -6.998 -16.619 -11.152 1.00 98.06 89 ALA A C 1
ATOM 652 O O . ALA A 1 89 ? -8.126 -16.298 -11.508 1.00 98.06 89 ALA A O 1
ATOM 653 N N . ILE A 1 90 ? -5.926 -15.843 -11.344 1.00 98.19 90 ILE A N 1
ATOM 654 C CA . ILE A 1 90 ? -5.985 -14.535 -12.009 1.00 98.19 90 ILE A CA 1
ATOM 655 C C . ILE A 1 90 ? -6.373 -14.716 -13.485 1.00 98.19 90 ILE A C 1
ATOM 657 O O . ILE A 1 90 ? -7.299 -14.071 -13.959 1.00 98.19 90 ILE A O 1
ATOM 661 N N . ALA A 1 91 ? -5.771 -15.684 -14.183 1.00 97.69 91 ALA A N 1
ATOM 662 C CA . ALA A 1 91 ? -6.077 -15.998 -15.583 1.00 97.69 91 ALA A CA 1
ATOM 663 C C . ALA A 1 91 ? -7.534 -16.413 -15.858 1.00 97.69 91 ALA A C 1
ATOM 665 O O . ALA A 1 91 ? -7.967 -16.360 -17.004 1.00 97.69 91 ALA A O 1
ATOM 666 N N . LEU A 1 92 ? -8.308 -16.815 -14.843 1.00 96.88 92 LEU A N 1
ATOM 667 C CA . LEU A 1 92 ? -9.739 -17.097 -15.012 1.00 96.88 92 LEU A CA 1
ATOM 668 C C . LEU A 1 92 ? -10.595 -15.834 -15.169 1.00 96.88 92 LEU A C 1
ATOM 670 O O . LEU A 1 92 ? -11.728 -15.952 -15.630 1.00 96.88 92 LEU A O 1
ATOM 674 N N . LEU A 1 93 ? -10.088 -14.668 -14.757 1.00 96.00 93 LEU A N 1
ATOM 675 C CA . LEU A 1 93 ? -10.790 -13.385 -14.856 1.00 96.00 93 LEU A CA 1
ATOM 676 C C . LEU A 1 93 ? -10.316 -12.533 -16.042 1.00 96.00 93 LEU A C 1
ATOM 678 O O . LEU A 1 93 ? -10.857 -11.457 -16.258 1.00 96.00 93 LEU A O 1
ATOM 682 N N . GLU A 1 94 ? -9.303 -12.987 -16.785 1.00 96.50 94 GLU A N 1
ATOM 683 C CA . GLU A 1 94 ? -8.762 -12.255 -17.931 1.00 96.50 94 GLU A CA 1
ATOM 684 C C . GLU A 1 94 ? -9.814 -12.182 -19.055 1.00 96.50 94 GLU A C 1
ATOM 686 O O . GLU A 1 94 ? -10.289 -13.213 -19.539 1.00 96.50 94 GLU A O 1
ATOM 691 N N . ASP A 1 95 ? -10.160 -10.965 -19.482 1.00 97.06 95 ASP A N 1
ATOM 692 C CA . ASP A 1 95 ? -11.136 -10.696 -20.547 1.00 97.06 95 ASP A CA 1
ATOM 693 C C . ASP A 1 95 ? -10.653 -9.581 -21.497 1.00 97.06 95 ASP A C 1
ATOM 695 O O . ASP A 1 95 ? -11.273 -8.530 -21.616 1.00 97.06 95 ASP A O 1
ATOM 699 N N . PRO A 1 96 ? -9.544 -9.777 -22.231 1.00 96.06 96 PRO A N 1
ATOM 700 C CA . PRO A 1 96 ? -8.894 -8.719 -23.006 1.00 96.06 96 PRO A CA 1
ATOM 701 C C . PRO A 1 96 ? -9.699 -8.256 -24.229 1.00 96.06 96 PRO A C 1
ATOM 703 O O . PRO A 1 96 ? -9.251 -7.368 -24.948 1.00 96.06 96 PRO A O 1
ATOM 706 N N . ASN A 1 97 ? -10.834 -8.898 -24.525 1.00 95.94 97 ASN A N 1
ATOM 707 C CA . ASN A 1 97 ? -11.695 -8.551 -25.654 1.00 95.94 97 ASN A CA 1
ATOM 708 C C . ASN A 1 97 ? -13.093 -8.090 -25.211 1.00 95.94 97 ASN A C 1
ATOM 710 O O . ASN A 1 97 ? -13.962 -8.003 -26.080 1.00 95.94 97 ASN A O 1
ATOM 714 N N . ASP A 1 98 ? -13.316 -7.855 -23.908 1.00 96.44 98 ASP A N 1
ATOM 715 C CA . ASP A 1 98 ? -14.632 -7.523 -23.334 1.00 96.44 98 ASP A CA 1
ATOM 716 C C . ASP A 1 98 ? -15.723 -8.480 -23.853 1.00 96.44 98 ASP A C 1
ATOM 718 O O . ASP A 1 98 ? -16.752 -8.091 -24.416 1.00 96.44 98 ASP A O 1
ATOM 722 N N . ALA A 1 99 ? -15.461 -9.786 -23.765 1.00 96.75 99 ALA A N 1
ATOM 723 C CA . ALA A 1 99 ? -16.337 -10.817 -24.309 1.00 96.75 99 ALA A CA 1
ATOM 724 C C . ALA A 1 99 ? -17.694 -10.856 -23.592 1.00 96.75 99 ALA A C 1
ATOM 726 O O . ALA A 1 99 ? -18.682 -11.333 -24.164 1.00 96.75 99 ALA A O 1
ATOM 727 N N . ASN A 1 100 ? -17.746 -10.374 -22.349 1.00 94.62 100 ASN A N 1
ATOM 728 C CA . ASN A 1 100 ? -18.972 -10.262 -21.570 1.00 94.62 100 ASN A CA 1
ATOM 729 C C . ASN A 1 100 ? -19.755 -8.951 -21.840 1.00 94.62 100 ASN A C 1
ATOM 731 O O . ASN A 1 100 ? -20.932 -8.877 -21.471 1.00 94.62 100 ASN A O 1
ATOM 735 N N . GLY A 1 101 ? -19.159 -7.976 -22.540 1.00 94.81 101 GLY A N 1
ATOM 736 C CA . GLY A 1 101 ? -19.772 -6.701 -22.916 1.00 94.81 101 GLY A CA 1
ATOM 737 C C . GLY A 1 101 ? -20.046 -5.773 -21.732 1.00 94.81 101 GLY A C 1
ATOM 738 O O . GLY A 1 101 ? -21.010 -4.999 -21.772 1.00 94.81 101 GLY A O 1
ATOM 739 N N . ASP A 1 102 ? -19.273 -5.891 -20.656 1.00 93.06 102 ASP A N 1
ATOM 740 C CA . ASP A 1 102 ? -19.413 -5.096 -19.444 1.00 93.06 102 ASP A CA 1
ATOM 741 C C . ASP A 1 102 ? -18.552 -3.820 -19.449 1.00 93.06 102 ASP A C 1
ATOM 743 O O . ASP A 1 102 ? -18.681 -3.007 -18.522 1.00 93.06 102 ASP A O 1
ATOM 747 N N . GLY A 1 103 ? -17.758 -3.619 -20.506 1.00 93.50 103 GLY A N 1
ATOM 748 C CA . GLY A 1 103 ? -16.933 -2.440 -20.749 1.00 93.50 103 GLY A CA 1
ATOM 749 C C . GLY A 1 103 ? -15.552 -2.483 -20.095 1.00 93.50 103 GLY A C 1
ATOM 750 O O . GLY A 1 103 ? -14.857 -1.467 -20.134 1.00 93.50 103 GLY A O 1
ATOM 751 N N . VAL A 1 104 ? -15.163 -3.606 -19.487 1.00 96.62 104 VAL A N 1
ATOM 752 C CA . VAL A 1 104 ? -13.850 -3.824 -18.866 1.00 96.62 104 VAL A CA 1
ATOM 753 C C . VAL A 1 104 ? -13.091 -4.884 -19.661 1.00 96.62 104 VAL A C 1
ATOM 755 O O . VAL A 1 104 ? -13.629 -5.928 -20.012 1.00 96.62 104 VAL A O 1
ATOM 758 N N . SER A 1 105 ? -11.825 -4.613 -19.970 1.00 96.06 105 SER A N 1
ATOM 759 C CA . SER A 1 105 ? -10.969 -5.445 -20.824 1.00 96.06 105 SER A CA 1
ATOM 760 C C . SER A 1 105 ? -9.701 -5.899 -20.099 1.00 96.06 105 SER A C 1
ATOM 762 O O . SER A 1 105 ? -8.596 -5.810 -20.636 1.00 96.06 105 SER A O 1
ATOM 764 N N . GLY A 1 106 ? -9.857 -6.380 -18.861 1.00 96.31 106 GLY A N 1
ATOM 765 C CA . GLY A 1 106 ? -8.741 -6.757 -17.993 1.00 96.31 106 GLY A CA 1
ATOM 766 C C . GLY A 1 106 ? -7.773 -7.725 -18.669 1.00 96.31 106 GLY A C 1
ATOM 767 O O . GLY A 1 106 ? -8.160 -8.815 -19.105 1.00 96.31 106 GLY A O 1
ATOM 768 N N . ARG A 1 107 ? -6.502 -7.319 -18.757 1.00 96.94 107 ARG A N 1
ATOM 769 C CA . ARG A 1 107 ? -5.455 -8.059 -19.470 1.00 96.94 107 ARG A CA 1
ATOM 770 C C . ARG A 1 107 ? -4.251 -8.341 -18.589 1.00 96.94 107 ARG A C 1
ATOM 772 O O . ARG A 1 107 ? -3.717 -7.457 -17.918 1.00 96.94 107 ARG A O 1
ATOM 779 N N . ILE A 1 108 ? -3.761 -9.573 -18.623 1.00 97.81 108 ILE A N 1
ATOM 780 C CA . ILE A 1 108 ? -2.580 -9.957 -17.856 1.00 97.81 108 ILE A CA 1
ATOM 781 C C . ILE A 1 108 ? -1.316 -9.503 -18.585 1.00 97.81 108 ILE A C 1
ATOM 783 O O . ILE A 1 108 ? -1.096 -9.814 -19.758 1.00 97.81 108 ILE A O 1
ATOM 787 N N . HIS A 1 109 ? -0.413 -8.847 -17.852 1.00 97.38 109 HIS A N 1
ATOM 788 C CA . HIS A 1 109 ? 0.966 -8.691 -18.301 1.00 97.38 109 HIS A CA 1
ATOM 789 C C . HIS A 1 109 ? 1.768 -9.945 -17.928 1.00 97.38 109 HIS A C 1
ATOM 791 O O . HIS A 1 109 ? 2.194 -10.121 -16.787 1.00 97.38 109 HIS A O 1
ATOM 797 N N . TRP A 1 110 ? 1.948 -10.854 -18.886 1.00 96.31 110 TRP A N 1
ATOM 798 C CA . TRP A 1 110 ? 2.760 -12.056 -18.693 1.00 96.31 110 TRP A CA 1
ATOM 799 C C . TRP A 1 110 ? 4.249 -11.711 -18.759 1.00 96.31 110 TRP A C 1
ATOM 801 O O . TRP A 1 110 ? 4.757 -11.344 -19.819 1.00 96.31 110 TRP A O 1
ATOM 811 N N . VAL A 1 111 ? 4.957 -11.861 -17.640 1.00 95.94 111 VAL A N 1
ATOM 812 C CA . VAL A 1 111 ? 6.367 -11.467 -17.508 1.00 95.94 111 VAL A CA 1
ATOM 813 C C . VAL A 1 111 ? 7.234 -12.618 -17.014 1.00 95.94 111 VAL A C 1
ATOM 815 O O . VAL A 1 111 ? 6.765 -13.558 -16.367 1.00 95.94 111 VAL A O 1
ATOM 818 N N . ARG A 1 112 ? 8.525 -12.566 -17.344 1.00 95.69 112 ARG A N 1
ATOM 819 C CA . ARG A 1 112 ? 9.511 -13.518 -16.830 1.00 95.69 112 ARG A CA 1
ATOM 820 C C . ARG A 1 112 ? 10.112 -12.957 -15.536 1.00 95.69 112 ARG A C 1
ATOM 822 O O . ARG A 1 112 ? 10.656 -11.857 -15.594 1.00 95.69 112 ARG A O 1
ATOM 829 N N . PRO A 1 113 ? 10.052 -13.680 -14.405 1.00 96.81 113 PRO A N 1
ATOM 830 C CA . PRO A 1 113 ? 10.797 -13.298 -13.208 1.00 96.81 113 PRO A CA 1
ATOM 831 C C . PRO A 1 113 ? 12.304 -13.206 -13.491 1.00 96.81 113 PRO A C 1
ATOM 833 O O . PRO A 1 113 ? 12.843 -14.016 -14.244 1.00 96.81 113 PRO A O 1
ATOM 836 N N . LEU A 1 114 ? 12.996 -12.249 -12.879 1.00 96.12 114 LEU A N 1
ATOM 837 C CA . LEU A 1 114 ? 14.434 -12.025 -13.049 1.00 96.12 114 LEU A CA 1
ATOM 838 C C . LEU A 1 114 ? 15.279 -13.216 -12.576 1.00 96.12 114 LEU A C 1
ATOM 840 O O . LEU A 1 114 ? 16.344 -13.483 -13.128 1.00 96.12 114 LEU A O 1
ATOM 844 N N . GLU A 1 115 ? 14.802 -13.964 -11.580 1.00 96.06 115 GLU A N 1
ATOM 845 C CA . GLU A 1 115 ? 15.442 -15.187 -11.093 1.00 96.06 115 GLU A CA 1
ATOM 846 C C . GLU A 1 115 ? 15.341 -16.378 -12.068 1.00 96.06 115 GLU A C 1
ATOM 848 O O . GLU A 1 115 ? 16.068 -17.363 -11.919 1.00 96.06 115 GLU A O 1
ATOM 853 N N . GLU A 1 116 ? 14.493 -16.293 -13.099 1.00 96.19 116 GLU A N 1
ATOM 854 C CA . GLU A 1 116 ? 14.309 -17.339 -14.109 1.00 96.19 116 GLU A CA 1
ATOM 855 C C . GLU A 1 116 ? 15.243 -17.135 -15.312 1.00 96.19 116 GLU A C 1
ATOM 857 O O . GLU A 1 116 ? 14.931 -16.449 -16.287 1.00 96.19 116 GLU A O 1
ATOM 862 N N . THR A 1 117 ? 16.407 -17.789 -15.276 1.00 89.69 117 THR A N 1
ATOM 863 C CA . THR A 1 117 ? 17.428 -17.684 -16.340 1.00 89.69 117 THR A CA 1
ATOM 864 C C . THR A 1 117 ? 17.106 -18.498 -17.597 1.00 89.69 117 THR A C 1
ATOM 866 O O . THR A 1 117 ? 17.643 -18.230 -18.676 1.00 89.69 117 THR A O 1
ATOM 869 N N . ASN A 1 118 ? 16.225 -19.497 -17.493 1.00 92.62 118 ASN A N 1
ATOM 870 C CA . ASN A 1 118 ? 15.823 -20.310 -18.633 1.00 92.62 118 ASN A CA 1
ATOM 871 C C . ASN A 1 118 ? 14.750 -19.579 -19.445 1.00 92.62 118 ASN A C 1
ATOM 873 O O . ASN A 1 118 ? 13.628 -19.368 -18.990 1.00 92.62 118 ASN A O 1
ATOM 877 N N . SER A 1 119 ? 15.060 -19.266 -20.703 1.00 89.19 119 SER A N 1
ATOM 878 C CA . SER A 1 119 ? 14.118 -18.580 -21.587 1.00 89.19 119 SER A CA 1
ATOM 879 C C . SER A 1 119 ? 12.859 -19.385 -21.928 1.00 89.19 119 SER A C 1
ATOM 881 O O . SER A 1 119 ? 11.891 -18.822 -22.436 1.00 89.19 119 SER A O 1
ATOM 883 N N . SER A 1 120 ? 12.861 -20.685 -21.636 1.00 92.69 120 SER A N 1
ATOM 884 C CA . SER A 1 120 ? 11.714 -21.580 -21.796 1.00 92.69 120 SER A CA 1
ATOM 885 C C . SER A 1 120 ? 10.893 -21.757 -20.512 1.00 92.69 120 SER A C 1
ATOM 887 O O . SER A 1 120 ? 9.894 -22.475 -20.552 1.00 92.69 120 SER A O 1
ATOM 889 N N . SER A 1 121 ? 11.292 -21.152 -19.382 1.00 93.38 121 SER A N 1
ATOM 890 C CA . SER A 1 121 ? 10.468 -21.148 -18.167 1.00 93.38 121 SER A CA 1
ATOM 891 C C . SER A 1 121 ? 9.116 -20.475 -18.459 1.00 93.38 121 SER A C 1
ATOM 893 O O . SER A 1 121 ? 9.087 -19.467 -19.177 1.00 93.38 121 SER A O 1
ATOM 895 N N . PRO A 1 122 ? 7.995 -21.010 -17.936 1.00 92.50 122 PRO A N 1
ATOM 896 C CA . PRO A 1 122 ? 6.690 -20.377 -18.079 1.00 92.50 122 PRO A CA 1
ATOM 897 C C . PRO A 1 122 ? 6.710 -18.930 -17.584 1.00 92.50 122 PRO A C 1
ATOM 899 O O . PRO A 1 122 ? 7.327 -18.624 -16.562 1.00 92.50 122 PRO A O 1
ATOM 902 N N . LEU A 1 123 ? 6.013 -18.049 -18.300 1.00 95.69 123 LEU A N 1
ATOM 903 C CA . LEU A 1 123 ? 5.770 -16.693 -17.819 1.00 95.69 123 LEU A CA 1
ATOM 904 C C . LEU A 1 123 ? 4.852 -16.736 -16.591 1.00 95.69 123 LEU A C 1
ATOM 906 O O . LEU A 1 123 ? 4.048 -17.655 -16.423 1.00 95.69 123 LEU A O 1
ATOM 910 N N . ARG A 1 124 ? 4.979 -15.722 -15.742 1.00 97.06 124 ARG A N 1
ATOM 911 C CA . ARG A 1 124 ? 4.175 -15.520 -14.537 1.00 97.06 124 ARG A CA 1
ATOM 912 C C . ARG A 1 124 ? 3.296 -14.287 -14.726 1.00 97.06 124 ARG A C 1
ATOM 914 O O . ARG A 1 124 ? 3.636 -13.395 -15.504 1.00 97.06 124 ARG A O 1
ATOM 921 N N . VAL A 1 125 ? 2.189 -14.223 -13.992 1.00 98.00 125 VAL A N 1
ATOM 922 C CA . VAL A 1 125 ? 1.360 -13.014 -13.941 1.00 98.00 125 VAL A CA 1
ATOM 923 C C . VAL A 1 125 ? 2.176 -11.887 -13.311 1.00 98.00 125 VAL A C 1
ATOM 925 O O . VAL A 1 125 ? 2.703 -12.030 -12.204 1.00 98.00 125 VAL A O 1
ATOM 928 N N . GLY A 1 126 ? 2.279 -10.766 -14.009 1.00 97.50 126 GLY A N 1
ATOM 929 C CA . GLY A 1 126 ? 2.773 -9.517 -13.464 1.00 97.50 126 GLY A CA 1
ATOM 930 C C . GLY A 1 126 ? 1.846 -8.968 -12.382 1.00 97.50 126 GLY A C 1
ATOM 931 O O . GLY A 1 126 ? 0.637 -8.909 -12.573 1.00 97.50 126 GLY A O 1
ATOM 932 N N . ARG A 1 127 ? 2.395 -8.590 -11.226 1.00 96.25 127 ARG A N 1
ATOM 933 C CA . ARG A 1 127 ? 1.623 -8.174 -10.037 1.00 96.25 127 ARG A CA 1
ATOM 934 C C . ARG A 1 127 ? 2.097 -6.857 -9.433 1.00 96.25 127 ARG A C 1
ATOM 936 O O . ARG A 1 127 ? 1.342 -6.200 -8.717 1.00 96.25 127 ARG A O 1
ATOM 943 N N . PHE A 1 128 ? 3.337 -6.470 -9.715 1.00 96.50 128 PHE A N 1
ATOM 944 C CA . PHE A 1 128 ? 4.000 -5.319 -9.115 1.00 96.50 128 PHE A CA 1
ATOM 945 C C . PHE A 1 128 ? 4.413 -4.298 -10.180 1.00 96.50 128 PHE A C 1
ATOM 947 O O . PHE A 1 128 ? 4.494 -4.603 -11.370 1.00 96.50 128 PHE A O 1
ATOM 954 N N . GLY A 1 129 ? 4.644 -3.062 -9.736 1.00 94.75 129 GLY A N 1
ATOM 955 C CA . GLY A 1 129 ? 4.821 -1.909 -10.619 1.00 94.75 129 GLY A CA 1
ATOM 956 C C . GLY A 1 129 ? 3.494 -1.343 -11.138 1.00 94.75 129 GLY A C 1
ATOM 957 O O . GLY A 1 129 ? 2.413 -1.868 -10.863 1.00 94.75 129 GLY A O 1
ATOM 958 N N . TRP A 1 130 ? 3.567 -0.225 -11.859 1.00 96.44 130 TRP A N 1
ATOM 959 C CA . TRP A 1 130 ? 2.392 0.446 -12.433 1.00 96.44 130 TRP A CA 1
ATOM 960 C C . TRP A 1 130 ? 1.891 -0.198 -13.725 1.00 96.44 130 TRP A C 1
ATOM 962 O O . TRP A 1 130 ? 0.724 -0.035 -14.057 1.00 96.44 130 TRP A O 1
ATOM 972 N N . LYS A 1 131 ? 2.738 -0.961 -14.420 1.00 96.62 131 LYS A N 1
ATOM 973 C CA . LYS A 1 131 ? 2.404 -1.665 -15.664 1.00 96.62 131 LYS A CA 1
ATOM 974 C C . LYS A 1 131 ? 2.412 -3.180 -15.478 1.00 96.62 131 LYS A C 1
ATOM 976 O O . LYS A 1 131 ? 2.543 -3.908 -16.452 1.00 96.62 131 LYS A O 1
ATOM 981 N N . ALA A 1 132 ? 2.311 -3.661 -14.234 1.00 97.25 132 ALA A N 1
ATOM 982 C CA . ALA A 1 132 ? 2.418 -5.084 -13.908 1.00 97.25 132 ALA A CA 1
ATOM 983 C C . ALA A 1 132 ? 3.699 -5.731 -14.477 1.00 97.25 132 ALA A C 1
ATOM 985 O O . ALA A 1 132 ? 3.711 -6.900 -14.829 1.00 97.25 132 ALA A O 1
ATOM 986 N N . GLN A 1 133 ? 4.797 -4.985 -14.592 1.00 95.69 133 GLN A N 1
ATOM 987 C CA . GLN A 1 133 ? 5.996 -5.466 -15.278 1.00 95.69 133 GLN A CA 1
ATOM 988 C C . GLN A 1 133 ? 6.864 -6.416 -14.424 1.00 95.69 133 GLN A C 1
ATOM 990 O O . GLN A 1 133 ? 7.863 -6.947 -14.898 1.00 95.69 133 GLN A O 1
ATOM 995 N N . VAL A 1 134 ? 6.474 -6.671 -13.168 1.00 97.00 134 VAL A N 1
ATOM 996 C CA . VAL A 1 134 ? 7.205 -7.535 -12.227 1.00 97.00 134 VAL A CA 1
ATOM 997 C C . VAL A 1 134 ? 6.269 -8.567 -11.589 1.00 97.00 134 VAL A C 1
ATOM 999 O O . VAL A 1 134 ? 5.192 -8.217 -11.106 1.00 97.00 134 VAL A O 1
ATOM 1002 N N . ALA A 1 135 ? 6.679 -9.840 -11.555 1.00 96.88 135 ALA A N 1
ATOM 1003 C CA . ALA A 1 135 ? 5.845 -10.954 -11.079 1.00 96.88 135 ALA A CA 1
ATOM 1004 C C . ALA A 1 135 ? 6.132 -11.440 -9.647 1.00 96.88 135 ALA A C 1
ATOM 1006 O O . ALA A 1 135 ? 5.214 -11.949 -9.003 1.00 96.88 135 ALA A O 1
ATOM 1007 N N . THR A 1 136 ? 7.372 -11.322 -9.157 1.00 97.19 136 THR A N 1
ATOM 1008 C CA . THR A 1 136 ? 7.798 -11.863 -7.851 1.00 97.19 136 THR A CA 1
ATOM 1009 C C . THR A 1 136 ? 8.404 -10.779 -6.960 1.00 97.19 136 THR A C 1
ATOM 1011 O O . THR A 1 136 ? 8.931 -9.777 -7.447 1.00 97.19 136 THR A O 1
ATOM 1014 N N . VAL A 1 137 ? 8.329 -10.970 -5.643 1.00 97.31 137 VAL A N 1
ATOM 1015 C CA . VAL A 1 137 ? 8.894 -10.072 -4.625 1.00 97.31 137 VAL A CA 1
ATOM 1016 C C . VAL A 1 137 ? 10.416 -10.018 -4.743 1.00 97.31 137 VAL A C 1
ATOM 1018 O O . VAL A 1 137 ? 11.009 -8.954 -4.570 1.00 97.31 137 VAL A O 1
ATOM 1021 N N . LEU A 1 138 ? 11.050 -11.140 -5.100 1.00 97.69 138 LEU A N 1
ATOM 1022 C CA . LEU A 1 138 ? 12.489 -11.188 -5.344 1.00 97.69 138 LEU A CA 1
ATOM 1023 C C . LEU A 1 138 ? 12.875 -10.378 -6.590 1.00 97.69 138 LEU A C 1
ATOM 1025 O O . LEU A 1 138 ? 13.800 -9.569 -6.524 1.00 97.69 138 LEU A O 1
ATOM 1029 N N . SER A 1 139 ? 12.138 -10.537 -7.695 1.00 97.75 139 SER A N 1
ATOM 1030 C CA . SER A 1 139 ? 12.324 -9.697 -8.883 1.00 97.75 139 SER A CA 1
ATOM 1031 C C . SER A 1 139 ? 12.125 -8.215 -8.559 1.00 97.75 139 SER A C 1
ATOM 1033 O O . SER A 1 139 ? 12.934 -7.395 -8.973 1.00 97.75 139 SER A O 1
ATOM 1035 N N . PHE A 1 140 ? 11.097 -7.867 -7.777 1.00 97.06 140 PHE A N 1
ATOM 1036 C CA . PHE A 1 140 ? 10.850 -6.484 -7.357 1.00 97.06 140 PHE A CA 1
ATOM 1037 C C . PHE A 1 140 ? 12.008 -5.921 -6.528 1.00 97.06 140 PHE A C 1
ATOM 1039 O O . PHE A 1 140 ? 12.480 -4.821 -6.799 1.00 97.06 140 PHE A O 1
ATOM 1046 N N . SER A 1 141 ? 12.499 -6.686 -5.549 1.00 97.00 141 SER A N 1
ATOM 1047 C CA . SER A 1 141 ? 13.629 -6.285 -4.706 1.00 97.00 141 SER A CA 1
ATOM 1048 C C . SER A 1 141 ? 14.900 -6.074 -5.526 1.00 97.00 141 SER A C 1
ATOM 1050 O O . SER A 1 141 ? 15.583 -5.071 -5.334 1.00 97.00 141 SER A O 1
ATOM 1052 N N . GLY A 1 142 ? 15.207 -6.988 -6.450 1.00 97.00 142 GLY A N 1
ATOM 1053 C CA . GLY A 1 142 ? 16.362 -6.884 -7.343 1.00 97.00 142 GLY A CA 1
ATOM 1054 C C . GLY A 1 142 ? 16.272 -5.702 -8.309 1.00 97.00 142 GLY A C 1
ATOM 1055 O O . GLY A 1 142 ? 17.239 -4.952 -8.441 1.00 97.00 142 GLY A O 1
ATOM 1056 N N . ASP A 1 143 ? 15.115 -5.510 -8.943 1.00 96.00 143 ASP A N 1
ATOM 1057 C CA . ASP A 1 143 ? 14.874 -4.413 -9.883 1.00 96.00 143 ASP A CA 1
ATOM 1058 C C . ASP A 1 143 ? 14.963 -3.045 -9.196 1.00 96.00 143 ASP A C 1
ATOM 1060 O O . ASP A 1 143 ? 15.744 -2.192 -9.614 1.00 96.00 143 ASP A O 1
ATOM 1064 N N . ALA A 1 144 ? 14.250 -2.861 -8.081 1.00 95.44 144 ALA A N 1
ATOM 1065 C CA . ALA A 1 144 ? 14.248 -1.599 -7.348 1.00 95.44 144 ALA A CA 1
ATOM 1066 C C . ALA A 1 144 ? 15.622 -1.283 -6.735 1.00 95.44 144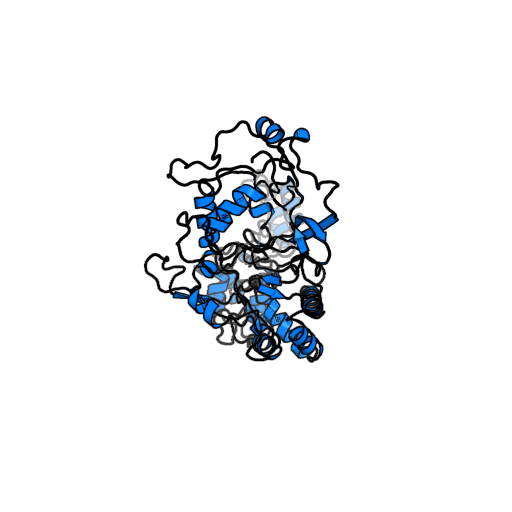 ALA A C 1
ATOM 1068 O O . ALA A 1 144 ? 16.051 -0.134 -6.743 1.00 95.44 144 ALA A O 1
ATOM 1069 N N . THR A 1 145 ? 16.352 -2.287 -6.241 1.00 96.00 145 THR A N 1
ATOM 1070 C CA . THR A 1 145 ? 17.697 -2.078 -5.673 1.00 96.00 145 THR A CA 1
ATOM 1071 C C . THR A 1 145 ? 18.664 -1.527 -6.724 1.00 96.00 145 THR A C 1
ATOM 1073 O O . THR A 1 145 ? 19.409 -0.590 -6.439 1.00 96.00 145 THR A O 1
ATOM 1076 N N . ARG A 1 146 ? 18.589 -2.010 -7.967 1.00 95.88 146 ARG A N 1
ATOM 1077 C CA . ARG A 1 146 ? 19.390 -1.469 -9.069 1.00 95.88 146 ARG A CA 1
ATOM 1078 C C . ARG A 1 146 ? 18.860 -0.119 -9.561 1.00 95.88 146 ARG A C 1
ATOM 1080 O O . ARG A 1 146 ? 19.600 0.854 -9.611 1.00 95.88 146 ARG A O 1
ATOM 1087 N N . ASN A 1 147 ? 17.576 -0.024 -9.897 1.00 94.81 147 ASN A N 1
ATOM 1088 C CA . ASN A 1 147 ? 17.029 1.149 -10.587 1.00 94.81 147 ASN A CA 1
ATOM 1089 C C . ASN A 1 147 ? 16.780 2.354 -9.661 1.00 94.81 147 ASN A C 1
ATOM 1091 O O . ASN A 1 147 ? 16.887 3.497 -10.103 1.00 94.81 147 ASN A O 1
ATOM 1095 N N . GLU A 1 148 ? 16.472 2.125 -8.381 1.00 94.50 148 GLU A N 1
ATOM 1096 C CA . GLU A 1 148 ? 16.140 3.185 -7.417 1.00 94.50 148 GLU A CA 1
ATOM 1097 C C . GLU A 1 148 ? 17.298 3.519 -6.468 1.00 94.50 148 GLU A C 1
ATOM 1099 O O . GLU A 1 148 ? 17.380 4.651 -5.986 1.00 94.50 148 GLU A O 1
ATOM 1104 N N . MET A 1 149 ? 18.198 2.565 -6.192 1.00 94.88 149 MET A N 1
ATOM 1105 C CA . MET A 1 149 ? 19.330 2.746 -5.265 1.00 94.88 149 MET A CA 1
ATOM 1106 C C . MET A 1 149 ? 20.709 2.695 -5.949 1.00 94.88 149 MET A C 1
ATOM 1108 O O . MET A 1 149 ? 21.710 3.030 -5.299 1.00 94.88 149 MET A O 1
ATOM 1112 N N . GLY A 1 150 ? 20.767 2.307 -7.229 1.00 94.56 150 GLY A N 1
ATOM 1113 C CA . GLY A 1 150 ? 22.009 2.139 -7.988 1.00 94.56 150 GLY A CA 1
ATOM 1114 C C . GLY A 1 150 ? 22.880 1.032 -7.409 1.00 94.56 150 GLY A C 1
ATOM 1115 O O . GLY A 1 150 ? 24.028 1.272 -7.089 1.00 94.56 150 GLY A O 1
ATOM 1116 N N . ILE A 1 151 ? 22.324 -0.114 -7.031 1.00 95.31 151 ILE A N 1
ATOM 1117 C CA . ILE A 1 151 ? 23.113 -1.209 -6.453 1.00 95.31 151 ILE A CA 1
ATOM 1118 C C . ILE A 1 151 ? 22.853 -2.440 -7.312 1.00 95.31 151 ILE A C 1
ATOM 1120 O O . ILE A 1 151 ? 21.724 -2.952 -7.329 1.00 95.31 151 ILE A O 1
ATOM 1124 N N . THR A 1 152 ? 23.869 -2.938 -8.013 1.00 96.81 152 THR A N 1
ATOM 1125 C CA . THR A 1 152 ? 23.711 -4.198 -8.731 1.00 96.81 152 THR A CA 1
ATOM 1126 C C . THR A 1 152 ? 23.569 -5.348 -7.758 1.00 96.81 152 THR A C 1
ATOM 1128 O O . THR A 1 152 ? 23.924 -5.305 -6.577 1.00 96.81 152 THR A O 1
ATOM 1131 N N . ASN A 1 153 ? 23.019 -6.431 -8.278 1.00 97.12 153 ASN A N 1
ATOM 1132 C CA . ASN A 1 153 ? 22.811 -7.632 -7.508 1.00 97.12 153 ASN A CA 1
ATOM 1133 C C . ASN A 1 153 ? 22.886 -8.854 -8.412 1.00 97.12 153 ASN A C 1
ATOM 1135 O O . ASN A 1 153 ? 22.936 -8.761 -9.637 1.00 97.12 153 ASN A O 1
ATOM 1139 N N . ARG A 1 154 ? 22.839 -10.035 -7.798 1.00 96.19 154 ARG A N 1
ATOM 1140 C CA . ARG A 1 154 ? 22.955 -11.316 -8.510 1.00 96.19 154 ARG A CA 1
ATOM 1141 C C . ARG A 1 154 ? 21.944 -11.526 -9.651 1.00 96.19 154 ARG A C 1
ATOM 1143 O O . ARG A 1 154 ? 22.167 -12.415 -10.468 1.00 96.19 154 ARG A O 1
ATOM 1150 N N . LEU A 1 155 ? 20.829 -10.788 -9.682 1.00 96.75 155 LEU A N 1
ATOM 1151 C CA . LEU A 1 155 ? 19.827 -10.861 -10.753 1.00 96.75 155 LEU A CA 1
ATOM 1152 C C . LEU A 1 155 ? 20.101 -9.844 -11.868 1.00 96.75 155 LEU A C 1
ATOM 1154 O O . LEU A 1 155 ? 19.792 -10.111 -13.026 1.00 96.75 155 LEU A O 1
ATOM 1158 N N . LEU A 1 156 ? 20.695 -8.697 -11.527 1.00 96.19 156 LEU A N 1
ATOM 1159 C CA . LEU A 1 156 ? 20.981 -7.585 -12.430 1.00 96.19 156 LEU A CA 1
ATOM 1160 C C . LEU A 1 156 ? 22.405 -7.071 -12.175 1.00 96.19 156 LEU A C 1
ATOM 1162 O O . LEU A 1 156 ? 22.631 -6.235 -11.308 1.00 96.19 156 LEU A O 1
ATOM 1166 N N . MET A 1 157 ? 23.356 -7.599 -12.946 1.00 94.81 157 MET A N 1
ATOM 1167 C CA . MET A 1 157 ? 24.808 -7.429 -12.756 1.00 94.81 157 MET A CA 1
ATOM 1168 C C . MET A 1 157 ? 25.416 -6.258 -13.554 1.00 94.81 157 MET A C 1
ATOM 1170 O O . MET A 1 157 ? 26.625 -6.222 -13.763 1.00 94.81 157 MET A O 1
ATOM 1174 N N . VAL A 1 158 ? 24.585 -5.390 -14.131 1.00 92.88 158 VAL A N 1
ATOM 1175 C CA . VAL A 1 158 ? 25.025 -4.317 -15.036 1.00 92.88 158 VAL A CA 1
ATOM 1176 C C . VAL A 1 158 ? 24.435 -3.008 -14.554 1.00 92.88 158 VAL A C 1
ATOM 1178 O O . VAL A 1 158 ? 23.210 -2.894 -14.536 1.00 92.88 158 VAL A O 1
ATOM 1181 N N . GLU A 1 159 ? 25.262 -2.013 -14.241 1.00 92.50 159 GLU A N 1
ATOM 1182 C CA . GLU A 1 159 ? 24.755 -0.717 -13.793 1.00 92.50 159 GLU A CA 1
ATOM 1183 C C . GLU A 1 159 ? 24.032 0.114 -14.848 1.00 92.50 159 GLU A C 1
ATOM 1185 O O . GLU A 1 159 ? 24.142 -0.097 -16.060 1.00 92.50 159 GLU A O 1
ATOM 1190 N N . ASN A 1 160 ? 23.238 1.067 -14.356 1.00 93.00 160 ASN A N 1
ATOM 1191 C CA . ASN A 1 160 ? 22.697 2.132 -15.184 1.00 93.00 160 ASN A CA 1
ATOM 1192 C C . ASN A 1 160 ? 23.792 3.157 -15.462 1.00 93.00 160 ASN A C 1
ATOM 1194 O O . ASN A 1 160 ? 24.262 3.864 -14.571 1.00 93.00 160 ASN A O 1
ATOM 1198 N N . ALA A 1 161 ? 24.197 3.241 -16.726 1.00 94.31 161 ALA A N 1
ATOM 1199 C CA . ALA A 1 161 ? 25.120 4.271 -17.158 1.00 94.31 161 ALA A CA 1
ATOM 1200 C C . ALA A 1 161 ? 24.399 5.629 -17.158 1.00 94.31 161 ALA A C 1
ATOM 1202 O O . ALA A 1 161 ? 23.373 5.742 -17.837 1.00 94.31 161 ALA A O 1
ATOM 1203 N N . PRO A 1 162 ? 24.928 6.666 -16.476 1.00 94.88 162 PRO A N 1
ATOM 1204 C CA . PRO A 1 162 ? 24.307 7.982 -16.484 1.00 94.88 162 PRO A CA 1
ATOM 1205 C C . PRO A 1 162 ? 24.207 8.523 -17.906 1.00 94.88 162 PRO A C 1
ATOM 1207 O O . PRO A 1 162 ? 25.227 8.688 -18.585 1.00 94.88 162 PRO A O 1
ATOM 1210 N N . ASN A 1 163 ? 22.984 8.797 -18.354 1.00 94.19 163 ASN A N 1
ATOM 1211 C CA . ASN A 1 163 ? 22.685 9.176 -19.736 1.00 94.19 163 ASN A CA 1
ATOM 1212 C C . ASN A 1 163 ? 23.149 8.160 -20.805 1.00 94.19 163 ASN A C 1
ATOM 1214 O O . ASN A 1 163 ? 23.537 8.534 -21.914 1.00 94.19 163 ASN A O 1
ATOM 1218 N N . GLY A 1 164 ? 23.230 6.875 -20.444 1.00 94.06 164 GLY A N 1
ATOM 1219 C CA . GLY A 1 164 ? 23.745 5.809 -21.308 1.00 94.06 164 GLY A CA 1
ATOM 1220 C C . GLY A 1 164 ? 25.257 5.863 -21.582 1.00 94.06 164 GLY A C 1
ATOM 1221 O O . GLY A 1 164 ? 25.770 5.081 -22.388 1.00 94.06 164 GLY A O 1
ATOM 1222 N N . ASP A 1 165 ? 26.003 6.757 -20.925 1.00 95.44 165 ASP A N 1
ATOM 1223 C CA . ASP A 1 165 ? 27.436 6.944 -21.162 1.00 95.44 165 ASP A CA 1
ATOM 1224 C C . ASP A 1 165 ? 28.288 5.988 -20.308 1.00 95.44 165 ASP A C 1
ATOM 1226 O O . ASP A 1 165 ? 28.599 6.242 -19.143 1.00 95.44 165 ASP A O 1
ATOM 1230 N N . ASN A 1 166 ? 28.730 4.887 -20.918 1.00 94.19 166 ASN A N 1
ATOM 1231 C CA . ASN A 1 166 ? 29.601 3.905 -20.262 1.00 94.19 166 ASN A CA 1
ATOM 1232 C C . ASN A 1 166 ? 30.993 4.454 -19.887 1.00 94.19 166 ASN A C 1
ATOM 1234 O O . ASN A 1 166 ? 31.623 3.948 -18.958 1.00 94.19 166 ASN A O 1
ATOM 1238 N N . ALA A 1 167 ? 31.504 5.471 -20.589 1.00 94.69 167 ALA A N 1
ATOM 1239 C CA . ALA A 1 167 ? 32.791 6.085 -20.251 1.00 94.69 167 ALA A CA 1
ATOM 1240 C C . ALA A 1 167 ? 32.673 6.998 -19.023 1.00 94.69 167 ALA A C 1
ATOM 1242 O O . ALA A 1 167 ? 33.622 7.130 -18.242 1.00 94.69 167 ALA A O 1
ATOM 1243 N N . ARG A 1 168 ? 31.501 7.612 -18.843 1.00 94.94 168 ARG A N 1
ATOM 1244 C CA . ARG A 1 168 ? 31.121 8.333 -17.627 1.00 94.94 168 ARG A CA 1
ATOM 1245 C C . ARG A 1 168 ? 30.881 7.367 -16.470 1.00 94.94 168 ARG A C 1
ATOM 1247 O O . ARG A 1 168 ? 31.455 7.577 -15.405 1.00 94.94 168 ARG A O 1
ATOM 1254 N N . LEU A 1 169 ? 30.135 6.283 -16.698 1.00 94.88 169 LEU A N 1
ATOM 1255 C CA . LEU A 1 169 ? 29.897 5.230 -15.704 1.00 94.88 169 LEU A CA 1
ATOM 1256 C C . LEU A 1 169 ? 31.210 4.707 -15.109 1.00 94.88 169 LEU A C 1
ATOM 1258 O O . LEU A 1 169 ? 31.360 4.710 -13.896 1.00 94.88 169 LEU A O 1
ATOM 1262 N N . ALA A 1 170 ? 32.205 4.389 -15.944 1.00 93.69 170 ALA A N 1
ATOM 1263 C CA . ALA A 1 170 ? 33.507 3.884 -15.492 1.00 93.69 170 ALA A CA 1
ATOM 1264 C C . ALA A 1 170 ? 34.291 4.838 -14.560 1.00 93.69 170 ALA A C 1
ATOM 1266 O O . ALA A 1 170 ? 35.253 4.423 -13.917 1.00 93.69 170 ALA A O 1
ATOM 1267 N N . GLN A 1 171 ? 33.930 6.124 -14.515 1.00 95.00 171 GLN A N 1
ATOM 1268 C CA . GLN A 1 171 ? 34.497 7.106 -13.580 1.00 95.00 171 GLN A CA 1
ATOM 1269 C C . GLN A 1 171 ? 33.620 7.309 -12.340 1.00 95.00 171 GLN A C 1
ATOM 1271 O O . GLN A 1 171 ? 34.121 7.733 -11.299 1.00 95.00 171 GLN A O 1
ATOM 1276 N N . CYS A 1 172 ? 32.322 7.048 -12.470 1.00 94.50 172 CYS A N 1
ATOM 1277 C CA . CYS A 1 172 ? 31.325 7.202 -11.419 1.00 94.50 172 CYS A CA 1
ATOM 1278 C C . CYS A 1 172 ? 31.213 5.970 -10.524 1.00 94.50 172 CYS A C 1
ATOM 1280 O O . CYS A 1 172 ? 30.861 6.116 -9.355 1.00 94.50 172 CYS A O 1
ATOM 1282 N N . ASP A 1 173 ? 31.540 4.796 -11.056 1.00 93.31 173 ASP A N 1
ATOM 1283 C CA . ASP A 1 173 ? 31.481 3.536 -10.339 1.00 93.31 173 ASP A CA 1
ATOM 1284 C C . ASP A 1 173 ? 32.816 2.776 -10.409 1.00 93.31 173 ASP A C 1
ATOM 1286 O O . ASP A 1 173 ? 33.145 2.148 -11.420 1.00 93.31 173 ASP A O 1
ATOM 1290 N N . PRO A 1 174 ? 33.648 2.880 -9.360 1.00 86.62 174 PRO A N 1
ATOM 1291 C CA . PRO A 1 174 ? 34.911 2.162 -9.284 1.00 86.62 174 PRO A CA 1
ATOM 1292 C C . PRO A 1 174 ? 34.776 0.769 -8.646 1.00 86.62 174 PRO A C 1
ATOM 1294 O O . PRO A 1 174 ? 35.803 0.099 -8.480 1.00 86.62 174 PRO A O 1
ATOM 1297 N N . MET A 1 175 ? 33.581 0.361 -8.202 1.00 88.44 175 MET A N 1
ATOM 1298 C CA . MET A 1 175 ? 33.394 -0.861 -7.421 1.00 88.44 175 MET A CA 1
ATOM 1299 C C . MET A 1 175 ? 33.203 -2.090 -8.334 1.00 88.44 175 MET A C 1
ATOM 1301 O O . MET A 1 175 ? 32.725 -1.963 -9.456 1.00 88.44 175 MET A O 1
ATOM 1305 N N . PRO A 1 176 ? 33.650 -3.294 -7.923 1.00 90.69 176 PRO A N 1
ATOM 1306 C CA . PRO A 1 176 ? 33.353 -4.517 -8.658 1.00 90.69 176 PRO A CA 1
ATOM 1307 C C . PRO A 1 176 ? 31.918 -5.001 -8.458 1.00 90.69 176 PRO A C 1
ATOM 1309 O O . PRO A 1 176 ? 31.426 -5.048 -7.334 1.00 90.69 176 PRO A O 1
ATOM 1312 N N . GLU A 1 177 ? 31.368 -5.532 -9.544 1.00 92.00 177 GLU A N 1
ATOM 1313 C CA . GLU A 1 177 ? 30.013 -6.067 -9.612 1.00 92.00 177 GLU A CA 1
ATOM 1314 C C . GLU A 1 177 ? 29.907 -7.537 -9.127 1.00 92.00 177 GLU A C 1
ATOM 1316 O O . GLU A 1 177 ? 30.773 -8.361 -9.465 1.00 92.00 177 GLU A O 1
ATOM 1321 N N . PRO A 1 178 ? 28.825 -7.928 -8.419 1.00 95.38 178 PRO A N 1
ATOM 1322 C CA . PRO A 1 178 ? 27.780 -7.039 -7.941 1.00 95.38 178 PRO A CA 1
ATOM 1323 C C . PRO A 1 178 ? 28.192 -6.330 -6.642 1.00 95.38 178 PRO A C 1
ATOM 1325 O O . PRO A 1 178 ? 28.898 -6.926 -5.821 1.00 95.38 178 PRO A O 1
ATOM 1328 N N . GLU A 1 179 ? 27.687 -5.120 -6.392 1.00 94.94 179 GLU A N 1
ATOM 1329 C CA . GLU A 1 179 ? 27.859 -4.477 -5.079 1.00 94.94 179 GLU A CA 1
ATOM 1330 C C . GLU A 1 179 ? 27.117 -5.247 -3.985 1.00 94.94 179 GLU A C 1
ATOM 1332 O O . GLU A 1 179 ? 27.595 -5.332 -2.847 1.00 94.94 179 GLU A O 1
ATOM 1337 N N . ASP A 1 180 ? 25.941 -5.795 -4.310 1.00 95.94 180 ASP A N 1
ATOM 1338 C CA . ASP A 1 180 ? 25.179 -6.617 -3.381 1.00 95.94 180 ASP A CA 1
ATOM 1339 C C . ASP A 1 180 ? 25.805 -8.010 -3.230 1.00 95.94 180 ASP A C 1
ATOM 1341 O O . ASP A 1 180 ? 25.645 -8.907 -4.066 1.00 95.94 180 ASP A O 1
ATOM 1345 N N . VAL A 1 181 ? 26.513 -8.186 -2.116 1.00 94.94 181 VAL A N 1
ATOM 1346 C CA . VAL A 1 181 ? 27.202 -9.419 -1.742 1.00 94.94 181 VAL A CA 1
ATOM 1347 C C . VAL A 1 181 ? 26.623 -10.013 -0.465 1.00 94.94 181 VAL A C 1
ATOM 1349 O O . VAL A 1 181 ? 26.094 -9.318 0.401 1.00 94.94 181 VAL A O 1
ATOM 1352 N N . ASN A 1 182 ? 26.783 -11.327 -0.320 1.00 96.94 182 ASN A N 1
ATOM 1353 C CA . ASN A 1 182 ? 26.334 -12.037 0.869 1.00 96.94 182 ASN A CA 1
ATOM 1354 C C . ASN A 1 182 ? 27.047 -11.539 2.133 1.00 96.94 182 ASN A C 1
ATOM 1356 O O . ASN A 1 182 ? 28.276 -11.441 2.185 1.00 96.94 182 ASN A O 1
ATOM 1360 N N . ASP A 1 183 ? 26.269 -11.321 3.183 1.00 95.00 183 ASP A N 1
ATOM 1361 C CA . ASP A 1 183 ? 26.773 -11.054 4.521 1.00 95.00 183 ASP A CA 1
ATOM 1362 C C . ASP A 1 183 ? 27.246 -12.329 5.248 1.00 95.00 183 ASP A C 1
ATOM 1364 O O . ASP A 1 183 ? 27.327 -13.426 4.689 1.00 95.00 183 ASP A O 1
ATOM 1368 N N . GLN A 1 184 ? 27.563 -12.194 6.539 1.00 96.06 184 GLN A N 1
ATOM 1369 C CA . GLN A 1 184 ? 28.043 -13.296 7.381 1.00 96.06 184 GLN A CA 1
ATOM 1370 C C . GLN A 1 184 ? 27.029 -14.440 7.546 1.00 96.06 184 GLN A C 1
ATOM 1372 O O . GLN A 1 184 ? 27.427 -15.555 7.883 1.00 96.06 184 GLN A O 1
ATOM 1377 N N . GLN A 1 185 ? 25.736 -14.180 7.338 1.00 96.38 185 GLN A N 1
ATOM 1378 C CA . GLN A 1 185 ? 24.672 -15.183 7.368 1.00 96.38 185 GLN A CA 1
ATOM 1379 C C . GLN A 1 185 ? 24.402 -15.785 5.982 1.00 96.38 185 GLN A C 1
ATOM 1381 O O . GLN A 1 185 ? 23.537 -16.651 5.856 1.00 96.38 185 GLN A O 1
ATOM 1386 N N . GLY A 1 186 ? 25.151 -15.373 4.957 1.00 96.56 186 GLY A N 1
ATOM 1387 C CA . GLY A 1 186 ? 24.995 -15.863 3.593 1.00 96.56 186 GLY A CA 1
ATOM 1388 C C . GLY A 1 186 ? 23.822 -15.231 2.844 1.00 96.56 186 GLY A C 1
ATOM 1389 O O . GLY A 1 186 ? 23.413 -15.791 1.831 1.00 96.56 186 GLY A O 1
ATOM 1390 N N . LEU A 1 187 ? 23.278 -14.113 3.336 1.00 97.25 187 LEU A N 1
ATOM 1391 C CA . LEU A 1 187 ? 22.175 -13.391 2.703 1.00 97.25 187 LEU A CA 1
ATOM 1392 C C . LEU A 1 187 ? 22.689 -12.104 2.066 1.00 97.25 187 LEU A C 1
ATOM 1394 O O . LEU A 1 187 ? 23.453 -11.367 2.688 1.00 97.25 187 LEU A O 1
ATOM 1398 N N . ALA A 1 188 ? 22.253 -11.826 0.845 1.00 97.25 188 ALA A N 1
ATOM 1399 C CA . ALA A 1 188 ? 22.474 -10.541 0.203 1.00 97.25 188 ALA A CA 1
ATOM 1400 C C . ALA A 1 188 ? 21.447 -9.509 0.714 1.00 97.25 188 ALA A C 1
ATOM 1402 O O . ALA A 1 188 ? 20.439 -9.853 1.348 1.00 97.25 188 ALA A O 1
ATOM 1403 N N . PHE A 1 189 ? 21.663 -8.230 0.425 1.00 95.88 189 PHE A N 1
ATOM 1404 C CA . PHE A 1 189 ? 20.720 -7.157 0.722 1.00 95.88 189 PHE A CA 1
ATOM 1405 C C . PHE A 1 189 ? 19.344 -7.433 0.106 1.00 95.88 189 PHE A C 1
ATOM 1407 O O . PHE A 1 189 ? 18.340 -7.358 0.824 1.00 95.88 189 PHE A O 1
ATOM 1414 N N . ILE A 1 190 ? 19.277 -7.842 -1.170 1.00 97.12 190 ILE A N 1
ATOM 1415 C CA . ILE A 1 190 ? 17.987 -8.125 -1.819 1.00 97.12 190 ILE A CA 1
ATOM 1416 C C . ILE A 1 190 ? 17.228 -9.277 -1.146 1.00 97.12 190 ILE A C 1
ATOM 1418 O O . ILE A 1 190 ? 15.999 -9.260 -1.144 1.00 97.12 190 ILE A O 1
ATOM 1422 N N . ASP A 1 191 ? 17.912 -10.240 -0.513 1.00 97.56 191 ASP A N 1
ATOM 1423 C CA . ASP A 1 191 ? 17.252 -11.322 0.235 1.00 97.56 191 ASP A CA 1
ATOM 1424 C C . ASP A 1 191 ? 16.549 -10.783 1.477 1.00 97.56 191 ASP A C 1
ATOM 1426 O O . ASP A 1 191 ? 15.420 -11.161 1.786 1.00 97.56 191 ASP A O 1
ATOM 1430 N N . ARG A 1 192 ? 17.201 -9.859 2.187 1.00 95.75 192 ARG A N 1
ATOM 1431 C CA . ARG A 1 192 ? 16.649 -9.243 3.398 1.00 95.75 192 ARG A CA 1
ATOM 1432 C C . ARG A 1 192 ? 15.449 -8.365 3.077 1.00 95.75 192 ARG A C 1
ATOM 1434 O O . ARG A 1 192 ? 14.442 -8.447 3.779 1.00 95.75 192 ARG A O 1
ATOM 1441 N N . VAL A 1 193 ? 15.538 -7.576 2.008 1.00 93.94 193 VAL A N 1
ATOM 1442 C CA . VAL A 1 193 ? 14.418 -6.757 1.525 1.00 93.94 193 VAL A CA 1
ATOM 1443 C C . VAL A 1 193 ? 13.267 -7.647 1.056 1.00 93.94 193 VAL A C 1
ATOM 1445 O O . VAL A 1 193 ? 12.130 -7.423 1.473 1.00 93.94 193 VAL A O 1
ATOM 1448 N N . THR A 1 194 ? 13.562 -8.712 0.303 1.00 95.81 194 THR A N 1
ATOM 1449 C CA . THR A 1 194 ? 12.556 -9.690 -0.140 1.00 95.81 194 THR A CA 1
ATOM 1450 C C . THR A 1 194 ? 11.843 -10.314 1.053 1.00 95.81 194 THR A C 1
ATOM 1452 O O . THR A 1 194 ? 10.616 -10.355 1.078 1.00 95.81 194 THR A O 1
ATOM 1455 N N . HIS A 1 195 ? 12.578 -10.774 2.071 1.00 94.56 195 HIS A N 1
ATOM 1456 C CA . HIS A 1 195 ? 11.978 -11.338 3.280 1.00 94.56 195 HIS A CA 1
ATOM 1457 C C . HIS A 1 195 ? 11.106 -10.314 4.007 1.00 94.56 195 HIS A C 1
ATOM 1459 O O . HIS A 1 195 ? 9.974 -10.631 4.362 1.00 94.56 195 HIS A O 1
ATOM 1465 N N . PHE A 1 196 ? 11.590 -9.085 4.190 1.00 93.12 196 PHE A N 1
ATOM 1466 C CA . PHE A 1 196 ? 10.806 -8.023 4.814 1.00 93.12 196 PHE A CA 1
ATOM 1467 C C . PHE A 1 196 ? 9.481 -7.800 4.071 1.00 93.12 196 PHE A C 1
ATOM 1469 O O . PHE A 1 196 ? 8.420 -7.952 4.667 1.00 93.12 196 PHE A O 1
ATOM 1476 N N . GLN A 1 197 ? 9.520 -7.553 2.759 1.00 93.38 197 GLN A N 1
ATOM 1477 C CA . GLN A 1 197 ? 8.327 -7.316 1.934 1.00 93.38 197 GLN A CA 1
ATOM 1478 C C . GLN A 1 197 ? 7.388 -8.530 1.872 1.00 93.38 197 GLN A C 1
ATOM 1480 O O . GLN A 1 197 ? 6.164 -8.380 1.870 1.00 93.38 197 GLN A O 1
ATOM 1485 N N . ARG A 1 198 ? 7.945 -9.747 1.851 1.00 94.12 198 ARG A N 1
ATOM 1486 C CA . ARG A 1 198 ? 7.182 -11.002 1.855 1.00 94.12 198 ARG A CA 1
ATOM 1487 C C . ARG A 1 198 ? 6.375 -11.171 3.142 1.00 94.12 198 ARG A C 1
ATOM 1489 O O . ARG A 1 198 ? 5.246 -11.651 3.076 1.00 94.12 198 ARG A O 1
ATOM 1496 N N . TYR A 1 199 ? 6.943 -10.777 4.281 1.00 93.25 199 TYR A N 1
ATOM 1497 C CA . TYR A 1 199 ? 6.344 -10.965 5.605 1.00 93.25 199 TYR A CA 1
ATOM 1498 C C . TYR A 1 199 ? 5.689 -9.714 6.196 1.00 93.25 199 TYR A C 1
ATOM 1500 O O . TYR A 1 199 ? 5.141 -9.793 7.296 1.00 93.25 199 TYR A O 1
ATOM 1508 N N . LEU A 1 200 ? 5.690 -8.582 5.484 1.00 93.06 200 LEU A N 1
ATOM 1509 C CA . LEU A 1 200 ? 4.864 -7.436 5.852 1.00 93.06 200 LEU A CA 1
ATOM 1510 C C . LEU A 1 200 ? 3.398 -7.872 5.944 1.00 93.06 200 LEU A C 1
ATOM 1512 O O . LEU A 1 200 ? 2.855 -8.471 5.014 1.00 93.06 200 LEU A O 1
ATOM 1516 N N . ALA A 1 201 ? 2.768 -7.572 7.077 1.00 91.25 201 ALA A N 1
ATOM 1517 C CA . ALA A 1 201 ? 1.386 -7.944 7.326 1.00 91.25 201 ALA A CA 1
ATOM 1518 C C . ALA A 1 201 ? 0.431 -7.274 6.326 1.00 91.25 201 ALA A C 1
ATOM 1520 O O . ALA A 1 201 ? 0.701 -6.193 5.795 1.00 91.25 201 ALA A O 1
ATOM 1521 N N . VAL A 1 202 ? -0.711 -7.923 6.094 1.00 93.44 202 VAL A N 1
ATOM 1522 C CA . VAL A 1 202 ? -1.840 -7.295 5.399 1.00 93.44 202 VAL A CA 1
ATOM 1523 C C . VAL A 1 202 ? -2.295 -6.091 6.229 1.00 93.44 202 VAL A C 1
ATOM 1525 O O . VAL A 1 202 ? -2.500 -6.260 7.434 1.00 93.44 202 VAL A O 1
ATOM 1528 N N . PRO A 1 203 ? -2.447 -4.896 5.629 1.00 92.94 203 PRO A N 1
ATOM 1529 C CA . PRO A 1 203 ? -2.946 -3.736 6.356 1.00 92.94 203 PRO A CA 1
ATOM 1530 C C . PRO A 1 203 ? -4.319 -4.009 6.979 1.00 92.94 203 PRO A C 1
ATOM 1532 O O . PRO A 1 203 ? -5.125 -4.723 6.374 1.00 92.94 203 PRO A O 1
ATOM 1535 N N . PRO A 1 204 ? -4.602 -3.453 8.167 1.00 92.50 204 PRO A N 1
ATOM 1536 C CA . PRO A 1 204 ? -5.841 -3.734 8.873 1.00 92.50 204 PRO A CA 1
ATOM 1537 C C . PRO A 1 204 ? -7.052 -3.192 8.108 1.00 92.50 204 PRO A C 1
ATOM 1539 O O . PRO A 1 204 ? -6.946 -2.282 7.283 1.00 92.50 204 PRO A O 1
ATOM 1542 N N . GLN A 1 205 ? -8.218 -3.767 8.383 1.00 93.75 205 GLN A N 1
ATOM 1543 C CA . GLN A 1 205 ? -9.495 -3.252 7.914 1.00 93.75 205 GLN A CA 1
ATOM 1544 C C . GLN A 1 205 ? -10.492 -3.299 9.065 1.00 93.75 205 GLN A C 1
ATOM 1546 O O . GLN A 1 205 ? -10.796 -4.382 9.566 1.00 93.75 205 GLN A O 1
ATOM 1551 N N . THR A 1 206 ? -11.054 -2.141 9.400 1.00 94.06 206 THR A N 1
ATOM 1552 C CA . THR A 1 206 ? -12.024 -2.018 10.485 1.00 94.06 206 THR A CA 1
ATOM 1553 C C . THR A 1 206 ? -13.224 -1.171 10.060 1.00 94.06 206 THR A C 1
ATOM 1555 O O . THR A 1 206 ? -13.053 0.020 9.768 1.00 94.06 206 THR A O 1
ATOM 1558 N N . PRO A 1 207 ? -14.450 -1.733 10.062 1.00 93.19 207 PRO A N 1
ATOM 1559 C CA . PRO A 1 207 ? -14.804 -3.129 10.378 1.00 93.19 207 PRO A CA 1
ATOM 1560 C C . PRO A 1 207 ? -14.353 -4.134 9.310 1.00 93.19 207 PRO A C 1
ATOM 1562 O O . PRO A 1 207 ? -14.300 -3.809 8.125 1.00 93.19 207 PRO A O 1
ATOM 1565 N N . LYS A 1 208 ? -14.099 -5.384 9.715 1.00 90.50 208 LYS A N 1
ATOM 1566 C CA . LYS A 1 208 ? -13.537 -6.436 8.840 1.00 90.50 208 LYS A CA 1
ATOM 1567 C C . LYS A 1 208 ? -14.466 -6.891 7.712 1.00 90.50 208 LYS A C 1
ATOM 1569 O O . LYS A 1 208 ? -14.004 -7.455 6.724 1.00 90.50 208 LYS A O 1
ATOM 1574 N N . SER A 1 209 ? -15.776 -6.723 7.878 1.00 91.94 209 SER A N 1
ATOM 1575 C CA . SER A 1 209 ? -16.789 -7.175 6.918 1.00 91.94 209 SER A CA 1
ATOM 1576 C C . SER A 1 209 ? -18.162 -6.553 7.200 1.00 91.94 209 SER A C 1
ATOM 1578 O O . SER A 1 209 ? -18.375 -5.947 8.251 1.00 91.94 209 SER A O 1
ATOM 1580 N N . GLY A 1 210 ? -19.105 -6.716 6.265 1.00 93.62 210 GLY A N 1
ATOM 1581 C CA . GLY A 1 210 ? -20.527 -6.415 6.482 1.00 93.62 210 GLY A CA 1
ATOM 1582 C C . GLY A 1 210 ? -20.928 -4.951 6.279 1.00 93.62 210 GLY A C 1
ATOM 1583 O O . GLY A 1 210 ? -22.063 -4.575 6.578 1.00 93.62 210 GLY A O 1
ATOM 1584 N N . MET A 1 211 ? -20.025 -4.115 5.764 1.00 96.94 211 MET A N 1
ATOM 1585 C CA . MET A 1 211 ? -20.333 -2.723 5.442 1.00 96.94 211 MET A CA 1
ATOM 1586 C C . MET A 1 211 ? -21.247 -2.642 4.216 1.00 96.94 211 MET A C 1
ATOM 1588 O O . MET A 1 211 ? -20.972 -3.237 3.174 1.00 96.94 211 MET A O 1
ATOM 1592 N N . ALA A 1 212 ? -22.303 -1.832 4.294 1.00 98.19 212 ALA A N 1
ATOM 1593 C CA . ALA A 1 212 ? -23.199 -1.603 3.159 1.00 98.19 212 ALA A CA 1
ATOM 1594 C C . ALA A 1 212 ? -22.455 -0.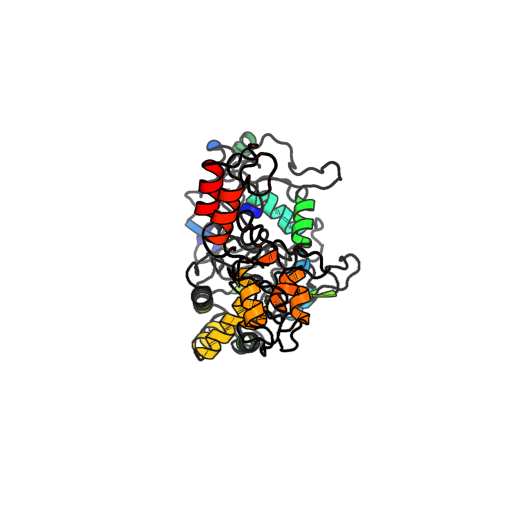961 1.972 1.00 98.19 212 ALA A C 1
ATOM 1596 O O . ALA A 1 212 ? -22.762 -1.242 0.814 1.00 98.19 212 ALA A O 1
ATOM 1597 N N . GLY A 1 213 ? -21.427 -0.157 2.264 1.00 98.38 213 GLY A N 1
ATOM 1598 C CA . GLY A 1 213 ? -20.549 0.447 1.266 1.00 98.38 213 GLY A CA 1
ATOM 1599 C C . GLY A 1 213 ? -19.824 -0.551 0.361 1.00 98.38 213 GLY A C 1
ATOM 1600 O O . GLY A 1 213 ? -19.649 -0.252 -0.815 1.00 98.38 213 GLY A O 1
ATOM 1601 N N . GLU A 1 214 ? -19.471 -1.742 0.859 1.00 98.50 214 GLU A N 1
ATOM 1602 C CA . GLU A 1 214 ? -18.852 -2.807 0.048 1.00 98.50 214 GLU A CA 1
ATOM 1603 C C . GLU A 1 214 ? -19.853 -3.357 -0.980 1.00 98.50 214 GLU A C 1
ATOM 1605 O O . GLU A 1 214 ? -19.530 -3.555 -2.149 1.00 98.50 214 GLU A O 1
ATOM 1610 N N . SER A 1 215 ? -21.115 -3.528 -0.576 1.00 98.50 215 SER A N 1
ATOM 1611 C CA . SER A 1 215 ? -22.176 -3.944 -1.502 1.00 98.50 215 SER A CA 1
ATOM 1612 C C . SER A 1 215 ? -22.431 -2.884 -2.574 1.00 98.50 215 SER A C 1
ATOM 1614 O O . SER A 1 215 ? -22.591 -3.217 -3.746 1.00 98.50 215 SER A O 1
ATOM 1616 N N . ILE A 1 216 ? -22.431 -1.601 -2.199 1.00 98.81 216 ILE A N 1
ATOM 1617 C CA . ILE A 1 216 ? -22.557 -0.495 -3.158 1.00 98.81 216 ILE A CA 1
ATOM 1618 C C . ILE A 1 216 ? -21.359 -0.492 -4.111 1.00 98.81 216 ILE A C 1
ATOM 1620 O O . ILE A 1 216 ? -21.566 -0.397 -5.315 1.00 98.81 216 ILE A O 1
ATOM 1624 N N . PHE A 1 217 ? -20.137 -0.662 -3.599 1.00 98.81 217 PHE A N 1
ATOM 1625 C CA . PHE A 1 217 ? -18.900 -0.749 -4.381 1.00 98.81 217 PHE A CA 1
ATOM 1626 C C . PHE A 1 217 ? -18.963 -1.838 -5.460 1.00 98.81 217 PHE A C 1
ATOM 1628 O O . PHE A 1 217 ? -18.600 -1.594 -6.611 1.00 98.81 217 PHE A O 1
ATOM 1635 N N . ILE A 1 218 ? -19.481 -3.017 -5.112 1.00 98.62 218 ILE A N 1
ATOM 1636 C CA . ILE A 1 218 ? -19.712 -4.107 -6.067 1.00 98.62 218 ILE A CA 1
ATOM 1637 C C . ILE A 1 218 ? -20.786 -3.707 -7.088 1.00 98.62 218 ILE A C 1
ATOM 1639 O O . ILE A 1 218 ? -20.568 -3.835 -8.291 1.00 98.62 218 ILE A O 1
ATOM 1643 N N . ASN A 1 219 ? -21.920 -3.174 -6.627 1.00 98.44 219 ASN A N 1
ATOM 1644 C CA . ASN A 1 219 ? -23.072 -2.858 -7.478 1.00 98.44 219 ASN A CA 1
ATOM 1645 C C . ASN A 1 219 ? -22.815 -1.730 -8.484 1.00 98.44 219 ASN A C 1
ATOM 1647 O O . ASN A 1 219 ? -23.374 -1.765 -9.577 1.00 98.44 219 ASN A O 1
ATOM 1651 N N . VAL A 1 220 ? -21.988 -0.736 -8.141 1.00 98.25 220 VAL A N 1
ATOM 1652 C CA . VAL A 1 220 ? -21.600 0.319 -9.093 1.00 98.25 220 VAL A CA 1
ATOM 1653 C C . VAL A 1 220 ? -20.555 -0.152 -10.105 1.00 98.25 220 VAL A C 1
ATOM 1655 O O . VAL A 1 220 ? -20.282 0.570 -11.052 1.00 98.25 220 VAL A O 1
ATOM 1658 N N . GLY A 1 221 ? -19.992 -1.354 -9.939 1.00 98.19 221 GLY A N 1
ATOM 1659 C CA . GLY A 1 221 ? -19.051 -1.952 -10.886 1.00 98.19 221 GLY A CA 1
ATOM 1660 C C . GLY A 1 221 ? -17.573 -1.762 -10.545 1.00 98.19 221 GLY A C 1
ATOM 1661 O O . GLY A 1 221 ? -16.730 -2.211 -11.317 1.00 98.19 221 GLY A O 1
ATOM 1662 N N . CYS A 1 222 ? -17.214 -1.171 -9.397 1.00 98.62 222 CYS A N 1
ATOM 1663 C CA . CYS A 1 222 ? -15.802 -1.026 -9.009 1.00 98.62 222 CYS A CA 1
ATOM 1664 C C . CYS A 1 222 ? -15.096 -2.387 -8.901 1.00 98.62 222 CYS A C 1
ATOM 1666 O O . CYS A 1 222 ? -13.932 -2.520 -9.273 1.00 98.62 222 CYS A O 1
ATOM 1668 N N . ALA A 1 223 ? -15.823 -3.407 -8.434 1.00 98.25 223 ALA A N 1
ATOM 1669 C CA . ALA A 1 223 ? -15.316 -4.763 -8.243 1.00 98.25 223 ALA A CA 1
ATOM 1670 C C . ALA A 1 223 ? -14.968 -5.512 -9.545 1.00 98.25 223 ALA A C 1
ATOM 1672 O O . ALA A 1 223 ? -14.412 -6.604 -9.456 1.00 98.25 223 ALA A O 1
ATOM 1673 N N . LYS A 1 224 ? -15.269 -4.947 -10.726 1.00 97.44 224 LYS A N 1
ATOM 1674 C CA . LYS A 1 224 ? -14.857 -5.519 -12.018 1.00 97.44 224 LYS A CA 1
ATOM 1675 C C . LYS A 1 224 ? -13.336 -5.531 -12.190 1.00 97.44 224 LYS A C 1
ATOM 1677 O O . LYS A 1 224 ? -12.812 -6.518 -12.677 1.00 97.44 224 LYS A O 1
ATOM 1682 N N . CYS A 1 225 ? -12.656 -4.476 -11.730 1.00 98.19 225 CYS A N 1
ATOM 1683 C CA . CYS A 1 225 ? -11.187 -4.393 -11.702 1.00 98.19 225 CYS A CA 1
ATOM 1684 C C . CYS A 1 225 ? -10.655 -4.579 -10.269 1.00 98.19 225 CYS A C 1
ATOM 1686 O O . CYS A 1 225 ? -9.672 -5.266 -9.991 1.00 98.19 225 CYS A O 1
ATOM 1688 N N . HIS A 1 226 ? -11.339 -3.984 -9.288 1.00 98.50 226 HIS A N 1
ATOM 1689 C CA . HIS A 1 226 ? -10.963 -4.082 -7.880 1.00 98.50 226 HIS A CA 1
ATOM 1690 C C . HIS A 1 226 ? -11.533 -5.345 -7.220 1.00 98.50 226 HIS A C 1
ATOM 1692 O O . HIS A 1 226 ? -12.323 -5.266 -6.273 1.00 98.50 226 HIS A O 1
ATOM 1698 N N . VAL A 1 227 ? -11.131 -6.514 -7.725 1.00 98.38 227 VAL A N 1
ATOM 1699 C CA . VAL A 1 227 ? -11.621 -7.829 -7.283 1.00 98.38 227 VAL A CA 1
ATOM 1700 C C . VAL A 1 227 ? -11.434 -8.005 -5.769 1.00 98.38 227 VAL A C 1
ATOM 1702 O O . VAL A 1 227 ? -10.290 -7.975 -5.300 1.00 98.38 227 VAL A O 1
ATOM 1705 N N . PRO A 1 228 ? -12.523 -8.186 -4.988 1.00 97.56 228 PRO A N 1
ATOM 1706 C CA . PRO A 1 228 ? -12.462 -8.098 -3.533 1.00 97.56 228 PRO A CA 1
ATOM 1707 C C . PRO A 1 228 ? -11.530 -9.096 -2.864 1.00 97.56 228 PRO A C 1
ATOM 1709 O O . PRO A 1 228 ? -10.777 -8.706 -1.979 1.00 97.56 228 PRO A O 1
ATOM 1712 N N . GLU A 1 229 ? -11.578 -10.365 -3.265 1.00 97.62 229 GLU A N 1
ATOM 1713 C CA . GLU A 1 229 ? -11.039 -11.470 -2.477 1.00 97.62 229 GLU A CA 1
ATOM 1714 C C . GLU A 1 229 ? -10.276 -12.478 -3.340 1.00 97.62 229 GLU A C 1
ATOM 1716 O O . GLU A 1 229 ? -10.700 -12.826 -4.440 1.00 97.62 229 GLU A O 1
ATOM 1721 N N . TRP A 1 230 ? -9.173 -12.989 -2.795 1.00 98.25 230 TRP A N 1
ATOM 1722 C CA . TRP A 1 230 ? -8.387 -14.083 -3.358 1.00 98.25 230 TRP A CA 1
ATOM 1723 C C . TRP A 1 230 ? -8.047 -15.107 -2.279 1.00 98.25 230 TRP A C 1
ATOM 1725 O O . TRP A 1 230 ? -8.011 -14.795 -1.090 1.00 98.25 230 TRP A O 1
ATOM 1735 N N . THR A 1 231 ? -7.729 -16.333 -2.697 1.00 98.31 231 THR A N 1
ATOM 1736 C CA . THR A 1 231 ? -7.098 -17.333 -1.827 1.00 98.31 231 THR A CA 1
ATOM 1737 C C . THR A 1 231 ? -5.684 -17.605 -2.319 1.00 98.31 231 THR A C 1
ATOM 1739 O O . THR A 1 231 ? -5.480 -17.928 -3.491 1.00 98.31 231 THR A O 1
ATOM 1742 N N . THR A 1 232 ? -4.698 -17.477 -1.434 1.00 98.19 232 THR A N 1
ATOM 1743 C CA . THR A 1 232 ? -3.305 -17.798 -1.753 1.00 98.19 232 THR A CA 1
ATOM 1744 C C . THR A 1 232 ? -3.124 -19.298 -1.992 1.00 98.19 232 THR A C 1
ATOM 1746 O O . THR A 1 232 ? -3.853 -20.141 -1.462 1.00 98.19 232 THR A O 1
ATOM 1749 N N . ALA A 1 233 ? -2.129 -19.654 -2.800 1.00 97.38 233 ALA A N 1
ATOM 1750 C CA . ALA A 1 233 ? -1.875 -21.025 -3.205 1.00 97.38 233 ALA A CA 1
ATOM 1751 C C . ALA A 1 233 ? -1.635 -21.956 -2.005 1.00 97.38 233 ALA A C 1
ATOM 1753 O O . ALA A 1 233 ? -0.972 -21.606 -1.025 1.00 97.38 233 ALA A O 1
ATOM 1754 N N . ASN A 1 234 ? -2.126 -23.191 -2.123 1.00 96.12 234 ASN A N 1
ATOM 1755 C CA . ASN A 1 234 ? -1.914 -24.259 -1.147 1.00 96.12 234 ASN A CA 1
ATOM 1756 C C . ASN A 1 234 ? -0.789 -25.221 -1.577 1.00 96.12 234 ASN A C 1
ATOM 1758 O O . ASN A 1 234 ? -0.941 -26.442 -1.549 1.00 96.12 234 ASN A O 1
ATOM 1762 N N . THR A 1 235 ? 0.329 -24.668 -2.049 1.00 92.56 235 THR A N 1
ATOM 1763 C CA . THR A 1 235 ? 1.445 -25.452 -2.600 1.00 92.56 235 THR A CA 1
ATOM 1764 C C . THR A 1 235 ? 2.518 -25.702 -1.530 1.00 92.56 235 THR A C 1
ATOM 1766 O O . THR A 1 235 ? 2.858 -24.785 -0.770 1.00 92.56 235 THR A O 1
ATOM 1769 N N . PRO A 1 236 ? 3.096 -26.917 -1.440 1.00 88.81 236 PRO A N 1
ATOM 1770 C CA . PRO A 1 236 ? 4.290 -27.158 -0.631 1.00 88.81 236 PRO A CA 1
ATOM 1771 C C . PRO A 1 236 ? 5.427 -26.198 -1.017 1.00 88.81 236 PRO A C 1
ATOM 1773 O O . PRO A 1 236 ? 5.676 -25.987 -2.199 1.00 88.81 236 PRO A O 1
ATOM 1776 N N . GLY A 1 237 ? 6.108 -25.615 -0.029 1.00 87.75 237 GLY A N 1
ATOM 1777 C CA . GLY A 1 237 ? 7.161 -24.610 -0.242 1.00 87.75 237 GLY A CA 1
ATOM 1778 C C . GLY A 1 237 ? 6.734 -23.166 0.035 1.00 87.75 237 GLY A C 1
ATOM 1779 O O . GLY A 1 237 ? 7.596 -22.343 0.309 1.00 87.75 237 GLY A O 1
ATOM 1780 N N . ILE A 1 238 ? 5.430 -22.871 0.060 1.00 92.88 238 ILE A N 1
ATOM 1781 C CA . ILE A 1 238 ? 4.912 -21.614 0.626 1.00 92.88 238 ILE A CA 1
ATOM 1782 C C . ILE A 1 238 ? 4.778 -21.780 2.143 1.00 92.88 238 ILE A C 1
ATOM 1784 O O . ILE A 1 238 ? 4.334 -22.825 2.625 1.00 92.88 238 ILE A O 1
ATOM 1788 N N . GLU A 1 239 ? 5.170 -20.764 2.897 1.00 93.94 239 GLU A N 1
ATOM 1789 C CA . GLU A 1 239 ? 5.182 -20.751 4.356 1.00 93.94 239 GLU A CA 1
ATOM 1790 C C . GLU A 1 239 ? 3.761 -20.724 4.937 1.00 93.94 239 GLU A C 1
ATOM 1792 O O . GLU A 1 239 ? 2.862 -20.114 4.364 1.00 93.94 239 GLU A O 1
ATOM 1797 N N . ASP A 1 240 ? 3.537 -21.346 6.101 1.00 94.12 240 ASP A N 1
ATOM 1798 C CA . ASP A 1 240 ? 2.197 -21.476 6.713 1.00 94.12 240 ASP A CA 1
ATOM 1799 C C . ASP A 1 240 ? 1.493 -20.144 6.993 1.00 94.12 240 ASP A C 1
ATOM 1801 O O . ASP A 1 240 ? 0.261 -20.079 7.013 1.00 94.12 240 ASP A O 1
ATOM 1805 N N . ALA A 1 241 ? 2.270 -19.081 7.205 1.00 93.94 241 ALA A N 1
ATOM 1806 C CA . ALA A 1 241 ? 1.751 -17.733 7.388 1.00 93.94 241 ALA A CA 1
ATOM 1807 C C . ALA A 1 241 ? 1.091 -17.179 6.113 1.00 93.94 241 ALA A C 1
ATOM 1809 O O . ALA A 1 241 ? 0.156 -16.395 6.220 1.00 93.94 241 ALA A O 1
ATOM 1810 N N . ILE A 1 242 ? 1.529 -17.620 4.929 1.00 96.62 242 ILE A N 1
ATOM 1811 C CA . ILE A 1 242 ? 1.087 -17.119 3.617 1.00 96.62 242 ILE A CA 1
ATOM 1812 C C . ILE A 1 242 ? 0.215 -18.144 2.892 1.00 96.62 242 ILE A C 1
ATOM 1814 O O . ILE A 1 242 ? -0.682 -17.769 2.147 1.00 96.62 242 ILE A O 1
ATOM 1818 N N . ARG A 1 243 ? 0.447 -19.440 3.101 1.00 96.94 243 ARG A N 1
ATOM 1819 C CA . ARG A 1 243 ? -0.220 -20.547 2.410 1.00 96.94 243 ARG A CA 1
ATOM 1820 C C . ARG A 1 243 ? -1.697 -20.667 2.788 1.00 96.94 243 ARG A C 1
ATOM 1822 O O . ARG A 1 243 ? -2.035 -20.688 3.973 1.00 96.94 243 ARG A O 1
ATOM 1829 N N . ASN A 1 244 ? -2.551 -20.856 1.778 1.00 97.50 244 ASN A N 1
ATOM 1830 C CA . ASN A 1 244 ? -3.987 -21.113 1.932 1.00 97.50 244 ASN A CA 1
ATOM 1831 C C . ASN A 1 244 ? -4.694 -20.072 2.825 1.00 97.50 244 ASN A C 1
ATOM 1833 O O . ASN A 1 244 ? -5.405 -20.414 3.774 1.00 97.50 244 ASN A O 1
ATOM 1837 N N . LYS A 1 245 ? -4.440 -18.791 2.552 1.00 97.44 245 LYS A N 1
ATOM 1838 C CA . LYS A 1 245 ? -5.034 -17.642 3.237 1.00 97.44 245 LYS A CA 1
ATOM 1839 C C . LYS A 1 245 ? -6.017 -16.952 2.313 1.00 97.44 245 LYS A C 1
ATOM 1841 O O . LYS A 1 245 ? -5.709 -16.712 1.149 1.00 97.44 245 LYS A O 1
ATOM 1846 N N . VAL A 1 246 ? -7.177 -16.613 2.859 1.00 97.12 246 VAL A N 1
ATOM 1847 C CA . VAL A 1 246 ? -8.111 -15.694 2.213 1.00 97.12 246 VAL A CA 1
ATOM 1848 C C . VAL A 1 246 ? -7.611 -14.278 2.469 1.00 97.12 246 VAL A C 1
ATOM 1850 O O . VAL A 1 246 ? -7.342 -13.912 3.613 1.00 97.12 246 VAL A O 1
ATOM 1853 N N . ILE A 1 247 ? -7.453 -13.502 1.404 1.00 97.06 247 ILE A N 1
ATOM 1854 C CA . ILE A 1 247 ? -6.965 -12.124 1.440 1.00 97.06 247 ILE A CA 1
ATOM 1855 C C . ILE A 1 247 ? -7.923 -11.223 0.671 1.00 97.06 247 ILE A C 1
ATOM 1857 O O . ILE A 1 247 ? -8.540 -11.666 -0.295 1.00 97.06 247 ILE A O 1
ATOM 1861 N N . ARG A 1 248 ? -8.026 -9.952 1.075 1.00 97.25 248 ARG A N 1
ATOM 1862 C CA . ARG A 1 248 ? -8.955 -8.989 0.464 1.00 97.25 248 ARG A CA 1
ATOM 1863 C C . ARG A 1 248 ? -8.273 -7.741 -0.106 1.00 97.25 248 ARG A C 1
ATOM 1865 O O . ARG A 1 248 ? -8.409 -6.672 0.483 1.00 97.25 248 ARG A O 1
ATOM 1872 N N . PRO A 1 249 ? -7.471 -7.857 -1.181 1.00 97.12 249 PRO A N 1
ATOM 1873 C CA . PRO A 1 249 ? -6.695 -6.737 -1.714 1.00 97.12 249 PRO A CA 1
ATOM 1874 C C . PRO A 1 249 ? -7.520 -5.736 -2.529 1.00 97.12 249 PRO A C 1
ATOM 1876 O O . PRO A 1 249 ? -7.023 -4.634 -2.768 1.00 97.12 249 PRO A O 1
ATOM 1879 N N . TYR A 1 250 ? -8.736 -6.101 -2.961 1.00 98.19 250 TYR A N 1
ATOM 1880 C CA . TYR A 1 250 ? -9.558 -5.310 -3.887 1.00 98.19 250 TYR A CA 1
ATOM 1881 C C . TYR A 1 250 ? -8.778 -4.928 -5.157 1.00 98.19 250 TYR A C 1
ATOM 1883 O O . TYR A 1 250 ? -8.630 -3.753 -5.496 1.00 98.19 250 TYR A O 1
ATOM 1891 N N . ALA A 1 251 ? -8.216 -5.937 -5.823 1.00 98.19 251 ALA A N 1
ATOM 1892 C CA . ALA A 1 251 ? -7.440 -5.806 -7.053 1.00 98.19 251 ALA A CA 1
ATOM 1893 C C . ALA A 1 251 ? -7.380 -7.143 -7.796 1.00 98.19 251 ALA A C 1
ATOM 1895 O O . ALA A 1 251 ? -7.186 -8.185 -7.171 1.00 98.19 251 ALA A O 1
ATOM 1896 N N . ASP A 1 252 ? -7.480 -7.101 -9.120 1.00 98.31 252 ASP A N 1
ATOM 1897 C CA . ASP A 1 252 ? -7.200 -8.230 -10.016 1.00 98.31 252 ASP A CA 1
ATOM 1898 C C . ASP A 1 252 ? -5.740 -8.317 -10.480 1.00 98.31 252 ASP A C 1
ATOM 1900 O O . ASP A 1 252 ? -5.324 -9.340 -11.022 1.00 98.31 252 ASP A O 1
ATOM 1904 N N . PHE A 1 253 ? -4.956 -7.263 -10.229 1.00 97.88 253 PHE A N 1
ATOM 1905 C CA . PHE A 1 253 ? -3.563 -7.107 -10.657 1.00 97.88 253 PHE A CA 1
ATOM 1906 C C . PHE A 1 253 ? -3.365 -7.024 -12.179 1.00 97.88 253 PHE A C 1
ATOM 1908 O O . PHE A 1 253 ? -2.223 -7.081 -12.638 1.00 97.88 253 PHE A O 1
ATOM 1915 N N . MET A 1 254 ? -4.438 -6.859 -12.952 1.00 98.06 254 MET A N 1
ATOM 1916 C CA . MET A 1 254 ? -4.403 -6.778 -14.410 1.00 98.06 254 MET A CA 1
ATOM 1917 C C . MET A 1 254 ? -4.246 -5.341 -14.896 1.00 98.06 254 MET A C 1
ATOM 1919 O O . MET A 1 254 ? -4.367 -4.387 -14.125 1.00 98.06 254 MET A O 1
ATOM 1923 N N . LEU A 1 255 ? -3.929 -5.206 -16.181 1.00 98.19 255 LEU A N 1
ATOM 1924 C CA . LEU A 1 255 ? -3.890 -3.949 -16.912 1.00 98.19 255 LEU A CA 1
ATOM 1925 C C . LEU A 1 255 ? -5.300 -3.549 -17.353 1.00 98.19 255 LEU A C 1
ATOM 1927 O O . LEU A 1 255 ? -6.025 -4.386 -17.888 1.00 98.19 255 LEU A O 1
ATOM 1931 N N . HIS A 1 256 ? -5.625 -2.269 -17.178 1.00 97.94 256 HIS A N 1
ATOM 1932 C CA . HIS A 1 256 ? -6.870 -1.651 -17.640 1.00 97.94 256 HIS A CA 1
ATOM 1933 C C . HIS A 1 256 ? -6.604 -0.293 -18.266 1.00 97.94 256 HIS A C 1
ATOM 1935 O O . HIS A 1 256 ? -5.795 0.476 -17.737 1.00 97.94 256 HIS A O 1
ATOM 1941 N N . ASP A 1 257 ? -7.314 0.024 -19.347 1.00 97.12 257 ASP A N 1
ATOM 1942 C CA . ASP A 1 257 ? -7.257 1.332 -19.994 1.00 97.12 257 ASP A CA 1
ATOM 1943 C C . ASP A 1 257 ? -7.841 2.423 -19.075 1.00 97.12 257 ASP A C 1
ATOM 1945 O O . ASP A 1 257 ? -9.040 2.472 -18.789 1.00 97.12 257 ASP A O 1
ATOM 1949 N N . MET A 1 258 ? -6.977 3.329 -18.614 1.00 96.94 258 MET A N 1
ATOM 1950 C CA . MET A 1 258 ? -7.337 4.461 -17.754 1.00 96.94 258 MET A CA 1
ATOM 1951 C C . MET A 1 258 ? -7.771 5.708 -18.544 1.00 96.94 258 MET A C 1
ATOM 1953 O O . MET A 1 258 ? -7.972 6.777 -17.959 1.00 96.94 258 MET A O 1
ATOM 1957 N N . GLY A 1 259 ? -7.902 5.615 -19.866 1.00 95.12 259 GLY A N 1
ATOM 1958 C CA . GLY A 1 259 ? -8.305 6.699 -20.750 1.00 95.12 259 GLY A CA 1
ATOM 1959 C C . GLY A 1 259 ? -7.377 7.902 -20.624 1.00 95.12 259 GLY A C 1
ATOM 1960 O O . GLY A 1 259 ? -6.156 7.800 -20.755 1.00 95.12 259 GLY A O 1
ATOM 1961 N N . LEU A 1 260 ? -7.943 9.069 -20.305 1.00 94.88 260 LEU A N 1
ATOM 1962 C CA . LEU A 1 260 ? -7.148 10.286 -20.081 1.00 94.88 260 LEU A CA 1
ATOM 1963 C C . LEU A 1 260 ? -6.281 10.242 -18.814 1.00 94.88 260 LEU A C 1
ATOM 1965 O O . LEU A 1 260 ? -5.433 11.115 -18.646 1.00 94.88 260 LEU A O 1
ATOM 1969 N N . GLN A 1 261 ? -6.489 9.269 -17.921 1.00 95.75 261 GLN A N 1
ATOM 1970 C CA . GLN A 1 261 ? -5.591 8.997 -16.796 1.00 95.75 261 GLN A CA 1
ATOM 1971 C C . GLN A 1 261 ? -4.484 7.994 -17.139 1.00 95.75 261 GLN A C 1
ATOM 1973 O O . GLN A 1 261 ? -3.758 7.584 -16.237 1.00 95.75 261 GLN A O 1
ATOM 1978 N N . GLY A 1 262 ? -4.304 7.627 -18.410 1.00 95.31 262 GLY A N 1
ATOM 1979 C CA . GLY A 1 262 ? -3.086 6.971 -18.876 1.00 95.31 262 GLY A CA 1
ATOM 1980 C C . GLY A 1 262 ? -1.823 7.752 -18.500 1.00 95.31 262 GLY A C 1
ATOM 1981 O O . GLY A 1 262 ? -1.849 8.976 -18.361 1.00 95.31 262 GLY A O 1
ATOM 1982 N N . ASP A 1 263 ? -0.705 7.053 -18.326 1.00 94.69 263 ASP A N 1
ATOM 1983 C CA . ASP A 1 263 ? 0.579 7.689 -18.013 1.00 94.69 263 ASP A CA 1
ATOM 1984 C C . ASP A 1 263 ? 1.429 7.983 -19.256 1.00 94.69 263 ASP A C 1
ATOM 1986 O O . ASP A 1 263 ? 2.491 8.582 -19.122 1.00 94.69 263 ASP A O 1
ATOM 1990 N N . GLY A 1 264 ? 0.976 7.581 -20.449 1.00 93.94 264 GLY A N 1
ATOM 1991 C CA . GLY A 1 264 ? 1.669 7.826 -21.713 1.00 93.94 264 GLY A CA 1
ATOM 1992 C C . GLY A 1 264 ? 2.916 6.962 -21.926 1.00 93.94 264 GLY A C 1
ATOM 1993 O O . GLY A 1 264 ? 3.652 7.198 -22.877 1.00 93.94 264 GLY A O 1
ATOM 1994 N N . VAL A 1 265 ? 3.182 5.984 -21.052 1.00 93.62 265 VAL A N 1
ATOM 1995 C CA . VAL A 1 265 ? 4.374 5.123 -21.106 1.00 93.62 265 VAL A CA 1
ATOM 1996 C C . VAL A 1 265 ? 3.955 3.697 -21.436 1.00 93.62 265 VAL A C 1
ATOM 1998 O O . VAL A 1 265 ? 3.231 3.069 -20.667 1.00 93.62 265 VAL A O 1
ATOM 2001 N N . SER A 1 266 ? 4.435 3.146 -22.547 1.00 92.31 266 SER A N 1
ATOM 2002 C CA . SER A 1 266 ? 4.279 1.717 -22.843 1.00 92.31 266 SER A CA 1
ATOM 2003 C C . SER A 1 266 ? 5.386 0.891 -22.186 1.00 92.31 266 SER A C 1
ATOM 2005 O O . SER A 1 266 ? 6.541 1.317 -22.173 1.00 92.31 266 SER A O 1
ATOM 2007 N N . ASP A 1 267 ? 5.062 -0.311 -21.717 1.00 90.25 267 ASP A N 1
ATOM 2008 C CA . ASP A 1 267 ? 6.025 -1.263 -21.150 1.00 90.25 267 ASP A CA 1
ATOM 2009 C C . ASP A 1 267 ? 5.656 -2.680 -21.594 1.00 90.25 267 ASP A C 1
ATOM 2011 O O . ASP A 1 267 ? 4.581 -3.183 -21.262 1.00 90.25 267 ASP A O 1
ATOM 2015 N N . GLY A 1 268 ? 6.525 -3.309 -22.389 1.00 87.25 268 GLY A N 1
ATOM 2016 C CA . GLY A 1 268 ? 6.257 -4.629 -22.950 1.00 87.25 268 GLY A CA 1
ATOM 2017 C C . GLY A 1 268 ? 4.948 -4.648 -23.742 1.00 87.25 268 GLY A C 1
ATOM 2018 O O . GLY A 1 268 ? 4.847 -4.034 -24.804 1.00 87.25 268 GLY A O 1
ATOM 2019 N N . TYR A 1 269 ? 3.952 -5.370 -23.226 1.00 85.00 269 TYR A N 1
ATOM 2020 C CA . TYR A 1 269 ? 2.621 -5.452 -23.835 1.00 85.00 269 TYR A CA 1
ATOM 2021 C C . TYR A 1 269 ? 1.612 -4.451 -23.264 1.00 85.00 269 TYR A C 1
ATOM 2023 O O . TYR A 1 269 ? 0.519 -4.349 -23.823 1.00 85.00 269 TYR A O 1
ATOM 2031 N N . ALA A 1 270 ? 1.951 -3.723 -22.196 1.00 93.50 270 ALA A N 1
ATOM 2032 C CA . ALA A 1 270 ? 1.128 -2.657 -21.642 1.00 93.50 270 ALA A CA 1
ATOM 2033 C C . ALA A 1 270 ? 1.213 -1.407 -22.523 1.00 93.50 270 ALA A C 1
ATOM 2035 O O . ALA A 1 270 ? 2.303 -0.908 -22.823 1.00 93.50 270 ALA A O 1
ATOM 2036 N N . SER A 1 271 ? 0.059 -0.896 -22.933 1.00 92.94 271 SER A N 1
ATOM 2037 C CA . SER A 1 271 ? -0.053 0.332 -23.711 1.00 92.94 271 SER A CA 1
ATOM 2038 C C . SER A 1 271 ? 0.173 1.583 -22.854 1.00 92.94 271 SER A C 1
ATOM 2040 O O . SER A 1 271 ? 0.370 1.532 -21.637 1.00 92.94 271 SER A O 1
ATOM 2042 N N . GLU A 1 272 ? 0.149 2.738 -23.509 1.00 93.69 272 GLU A N 1
ATOM 2043 C CA . GLU A 1 272 ? 0.295 4.051 -22.883 1.00 93.69 272 GLU A CA 1
ATOM 2044 C C . GLU A 1 272 ? -0.855 4.419 -21.935 1.00 93.69 272 GLU A C 1
ATOM 2046 O O . GLU A 1 272 ? -0.659 5.191 -20.992 1.00 93.69 272 GLU A O 1
ATOM 2051 N N . THR A 1 273 ? -2.050 3.873 -22.167 1.00 94.69 273 THR A N 1
ATOM 2052 C CA . THR A 1 273 ? -3.240 4.162 -21.360 1.00 94.69 273 THR A CA 1
ATOM 2053 C C . THR A 1 273 ? -3.492 3.120 -20.281 1.00 94.69 273 THR A C 1
ATOM 2055 O O . THR A 1 273 ? -4.151 3.414 -19.286 1.00 94.69 273 THR A O 1
ATOM 2058 N N . GLU A 1 274 ? -2.919 1.927 -20.426 1.00 96.56 274 GLU A N 1
ATOM 2059 C CA . GLU A 1 274 ? -3.141 0.838 -19.486 1.00 96.56 274 GLU A CA 1
ATOM 2060 C C . GLU A 1 274 ? -2.328 0.981 -18.206 1.00 96.56 274 GLU A C 1
ATOM 2062 O O . GLU A 1 274 ? -1.112 1.154 -18.244 1.00 96.56 274 GLU A O 1
ATOM 2067 N N . LEU A 1 275 ? -2.962 0.822 -17.054 1.00 97.69 275 LEU A N 1
ATOM 2068 C CA . LEU A 1 275 ? -2.280 0.732 -15.767 1.00 97.69 275 LEU A CA 1
ATOM 2069 C C . LEU A 1 275 ? -2.780 -0.483 -15.004 1.00 97.69 275 LEU A C 1
ATOM 2071 O O . LEU A 1 275 ? -3.918 -0.915 -15.156 1.00 97.69 275 LEU A O 1
ATOM 2075 N N . ARG A 1 276 ? -1.905 -1.034 -14.167 1.00 97.75 276 ARG A N 1
ATOM 2076 C CA . ARG A 1 276 ? -2.252 -2.131 -13.276 1.00 97.75 276 ARG A CA 1
ATOM 2077 C C . ARG A 1 276 ? -3.221 -1.645 -12.204 1.00 97.75 276 ARG A C 1
ATOM 2079 O O . ARG A 1 276 ? -2.900 -0.657 -11.540 1.00 97.75 276 ARG A O 1
ATOM 2086 N N . THR A 1 277 ? -4.286 -2.393 -11.917 1.00 97.75 277 THR A N 1
ATOM 2087 C CA . THR A 1 277 ? -5.132 -2.160 -10.733 1.00 97.75 277 THR A CA 1
ATOM 2088 C C . THR A 1 277 ? -4.331 -2.375 -9.439 1.00 97.75 277 THR A C 1
ATOM 2090 O O . THR A 1 277 ? -3.970 -3.516 -9.122 1.00 97.75 277 THR A O 1
ATOM 2093 N N . PRO A 1 278 ? -4.010 -1.324 -8.653 1.00 96.12 278 PRO A N 1
ATOM 2094 C CA . PRO A 1 278 ? -3.335 -1.493 -7.375 1.00 96.12 278 PRO A CA 1
ATOM 2095 C C . PRO A 1 278 ? -4.278 -2.011 -6.289 1.00 96.12 278 PRO A C 1
ATOM 2097 O O . PRO A 1 278 ? -5.482 -1.782 -6.345 1.00 96.12 278 PRO A O 1
ATOM 2100 N N . THR A 1 279 ? -3.715 -2.640 -5.251 1.00 96.62 279 THR A N 1
ATOM 2101 C CA . THR A 1 279 ? -4.488 -3.008 -4.058 1.00 96.62 279 THR A CA 1
ATOM 2102 C C . THR A 1 279 ? -5.096 -1.762 -3.420 1.00 96.62 279 THR A C 1
ATOM 2104 O O . THR A 1 279 ? -4.399 -0.753 -3.274 1.00 96.62 279 THR A O 1
ATOM 2107 N N . LEU A 1 280 ? -6.342 -1.840 -2.955 1.00 97.31 280 LEU A N 1
ATOM 2108 C CA . LEU A 1 280 ? -6.942 -0.785 -2.127 1.00 97.31 280 LEU A CA 1
ATOM 2109 C C . LEU A 1 280 ? -6.585 -0.925 -0.642 1.00 97.31 280 LEU A C 1
ATOM 2111 O O . LEU A 1 280 ? -7.075 -0.168 0.193 1.00 97.31 280 LEU A O 1
ATOM 2115 N N . TRP A 1 281 ? -5.710 -1.869 -0.294 1.00 95.25 281 TRP A N 1
ATOM 2116 C CA . TRP A 1 281 ? -5.136 -1.940 1.040 1.00 95.25 281 TRP A CA 1
ATOM 2117 C C . TRP A 1 281 ? -4.496 -0.621 1.458 1.00 95.25 281 TRP A C 1
ATOM 2119 O O . TRP A 1 281 ? -3.744 0.011 0.707 1.00 95.25 281 TRP A O 1
ATOM 2129 N N . ASN A 1 282 ? -4.799 -0.244 2.699 1.00 93.50 282 ASN A N 1
ATOM 2130 C CA . ASN A 1 282 ? -4.342 0.989 3.315 1.00 93.50 282 ASN A CA 1
ATOM 2131 C C . ASN A 1 282 ? -4.691 2.264 2.530 1.00 93.50 282 ASN A C 1
ATOM 2133 O O . ASN A 1 282 ? -3.938 3.239 2.535 1.00 93.50 282 ASN A O 1
ATOM 2137 N N . LEU A 1 283 ? -5.827 2.264 1.826 1.00 95.56 283 LEU A N 1
ATOM 2138 C CA . LEU A 1 283 ? -6.306 3.439 1.107 1.00 95.56 283 LEU A CA 1
ATOM 2139 C C . LEU A 1 283 ? -6.551 4.624 2.052 1.00 95.56 283 LEU A C 1
ATOM 2141 O O . LEU A 1 283 ? -6.302 5.758 1.644 1.00 95.56 283 LEU A O 1
ATOM 2145 N N . ARG A 1 284 ? -6.975 4.371 3.301 1.00 93.06 284 ARG A N 1
ATOM 2146 C CA . ARG A 1 284 ? -7.246 5.382 4.342 1.00 93.06 284 ARG A CA 1
ATOM 2147 C C . ARG A 1 284 ? -6.142 6.431 4.455 1.00 93.06 284 ARG A C 1
ATOM 2149 O O . ARG A 1 284 ? -6.432 7.625 4.482 1.00 93.06 284 ARG A O 1
ATOM 2156 N N . THR A 1 285 ? -4.882 5.998 4.484 1.00 91.19 285 THR A N 1
ATOM 2157 C CA . THR A 1 285 ? -3.741 6.903 4.677 1.00 91.19 285 THR A CA 1
ATOM 2158 C C . THR A 1 285 ? -3.111 7.364 3.363 1.00 91.19 285 THR A C 1
ATOM 2160 O O . THR A 1 285 ? -2.178 8.165 3.374 1.00 91.19 285 THR A O 1
ATOM 2163 N N . ARG A 1 286 ? -3.617 6.908 2.209 1.00 93.12 286 ARG A N 1
ATOM 2164 C CA . ARG A 1 286 ? -3.037 7.225 0.902 1.00 93.12 286 ARG A CA 1
ATOM 2165 C C . ARG A 1 286 ? -3.294 8.681 0.510 1.00 93.12 286 ARG A C 1
ATOM 2167 O O . ARG A 1 286 ? -4.428 9.086 0.224 1.00 93.12 286 ARG A O 1
ATOM 2174 N N . ASP A 1 287 ? -2.207 9.438 0.436 1.00 93.44 287 ASP A N 1
ATOM 2175 C CA . ASP A 1 287 ? -2.148 10.792 -0.106 1.00 93.44 287 ASP A CA 1
ATOM 2176 C C . ASP A 1 287 ? -0.762 11.024 -0.746 1.00 93.44 287 ASP A C 1
ATOM 2178 O O . ASP A 1 287 ? 0.248 10.936 -0.039 1.00 93.44 287 ASP A O 1
ATOM 2182 N N . PRO A 1 288 ? -0.674 11.271 -2.065 1.00 95.19 288 PRO A N 1
ATOM 2183 C CA . PRO A 1 288 ? -1.772 11.403 -3.027 1.00 95.19 288 PRO A CA 1
ATOM 2184 C C . PRO A 1 288 ? -2.273 10.064 -3.617 1.00 95.19 288 PRO A C 1
ATOM 2186 O O . PRO A 1 288 ? -1.649 9.006 -3.498 1.00 95.19 288 PRO A O 1
ATOM 2189 N N . MET A 1 289 ? -3.441 10.102 -4.264 1.00 95.94 289 MET A N 1
ATOM 2190 C CA . MET A 1 289 ? -4.081 8.984 -4.972 1.00 95.94 289 MET A CA 1
ATOM 2191 C C . MET A 1 289 ? -3.848 9.053 -6.493 1.00 95.94 289 MET A C 1
ATOM 2193 O O . MET A 1 289 ? -3.467 10.093 -7.027 1.00 95.94 289 MET A O 1
ATOM 2197 N N . LEU A 1 290 ? -4.130 7.936 -7.183 1.00 95.69 290 LEU A N 1
ATOM 2198 C CA . LEU A 1 290 ? -3.778 7.661 -8.591 1.00 95.69 290 LEU A CA 1
ATOM 2199 C C . LEU A 1 290 ? -2.267 7.514 -8.817 1.00 95.69 290 LEU A C 1
ATOM 2201 O O . LEU A 1 290 ? -1.477 7.608 -7.877 1.00 95.69 290 LEU A O 1
ATOM 2205 N N . HIS A 1 291 ? -1.876 7.168 -10.045 1.00 96.12 291 HIS A N 1
ATOM 2206 C CA . HIS A 1 291 ? -0.476 6.905 -10.391 1.00 96.12 291 HIS A CA 1
ATOM 2207 C C . HIS A 1 291 ? 0.367 8.176 -10.449 1.00 96.12 291 HIS A C 1
ATOM 2209 O O . HIS A 1 291 ? 1.531 8.124 -10.105 1.00 96.12 291 HIS A O 1
ATOM 2215 N N . ASN A 1 292 ? -0.223 9.312 -10.802 1.00 96.06 292 ASN A N 1
ATOM 2216 C CA . ASN A 1 292 ? 0.444 10.607 -10.963 1.00 96.06 292 ASN A CA 1
ATOM 2217 C C . ASN A 1 292 ? 0.204 11.562 -9.781 1.00 96.06 292 ASN A C 1
ATOM 2219 O O . ASN A 1 292 ? 0.642 12.708 -9.818 1.00 96.06 292 ASN A O 1
ATOM 2223 N N . GLY A 1 293 ? -0.539 11.121 -8.764 1.00 96.06 293 GLY A N 1
ATOM 2224 C CA . GLY A 1 293 ? -0.895 11.949 -7.618 1.00 96.06 293 GLY A CA 1
ATOM 2225 C C . GLY A 1 293 ? -1.975 13.004 -7.896 1.00 96.06 293 GLY A C 1
ATOM 2226 O O . GLY A 1 293 ? -2.099 13.949 -7.122 1.00 96.06 293 GLY A O 1
ATOM 2227 N N . ALA A 1 294 ? -2.763 12.879 -8.972 1.00 96.31 294 ALA A N 1
ATOM 2228 C CA . ALA A 1 294 ? -3.745 13.897 -9.373 1.00 96.31 294 ALA A CA 1
ATOM 2229 C C . ALA A 1 294 ? -4.877 14.144 -8.354 1.00 96.31 294 ALA A C 1
ATOM 2231 O O . ALA A 1 294 ? -5.527 15.187 -8.404 1.00 96.31 294 ALA A O 1
ATOM 2232 N N . ALA A 1 295 ? -5.115 13.216 -7.424 1.00 97.00 295 ALA A N 1
ATOM 2233 C CA . ALA A 1 295 ? -6.039 13.403 -6.309 1.00 97.00 295 ALA A CA 1
ATOM 2234 C C . ALA A 1 295 ? -5.251 13.490 -4.991 1.00 97.00 295 ALA A C 1
ATOM 2236 O O . ALA A 1 295 ? -4.902 12.463 -4.411 1.00 97.00 295 ALA A O 1
ATOM 2237 N N . ALA A 1 296 ? -4.973 14.709 -4.521 1.00 95.75 296 ALA A N 1
ATOM 2238 C CA . ALA A 1 296 ? -4.079 14.981 -3.392 1.00 95.75 296 ALA A CA 1
ATOM 2239 C C . ALA A 1 296 ? -4.691 15.944 -2.362 1.00 95.75 296 ALA A C 1
ATOM 2241 O O . ALA A 1 296 ? -5.464 16.834 -2.724 1.00 95.75 296 ALA A O 1
ATOM 2242 N N . GLY A 1 297 ? -4.294 15.804 -1.095 1.00 94.12 297 GLY A N 1
ATOM 2243 C CA . GLY A 1 297 ? -4.697 16.680 0.006 1.00 94.12 297 GLY A CA 1
ATOM 2244 C C . GLY A 1 297 ? -6.177 16.571 0.390 1.00 94.12 297 GLY A C 1
ATOM 2245 O O . GLY A 1 297 ? -6.879 15.635 -0.005 1.00 94.12 297 GLY A O 1
ATOM 2246 N N . GLY A 1 298 ? -6.642 17.537 1.189 1.00 94.31 298 GLY A N 1
ATOM 2247 C CA . GLY A 1 298 ? -8.039 17.645 1.626 1.00 94.31 298 GLY A CA 1
ATOM 2248 C C . GLY A 1 298 ? -8.513 16.505 2.534 1.00 94.31 298 GLY A C 1
ATOM 2249 O O . GLY A 1 298 ? -7.724 15.695 3.033 1.00 94.31 298 GLY A O 1
ATOM 2250 N N . LEU A 1 299 ? -9.828 16.441 2.756 1.00 95.56 299 LEU A N 1
ATOM 2251 C CA . LEU A 1 299 ? -10.431 15.334 3.495 1.00 95.56 299 LEU A CA 1
ATOM 2252 C C . LEU A 1 299 ? -10.333 14.040 2.677 1.00 95.56 299 LEU A C 1
ATOM 2254 O O . LEU A 1 299 ? -10.468 14.054 1.452 1.00 95.56 299 LEU A O 1
ATOM 2258 N N . PHE A 1 300 ? -10.179 12.898 3.357 1.00 95.88 300 PHE A N 1
ATOM 2259 C CA . PHE A 1 300 ? -10.160 11.579 2.708 1.00 95.88 300 PHE A CA 1
ATOM 2260 C C . PHE A 1 300 ? -11.346 11.388 1.747 1.00 95.88 300 PHE A C 1
ATOM 2262 O O . PHE A 1 300 ? -11.176 10.933 0.618 1.00 95.88 300 PHE A O 1
ATOM 2269 N N . SER A 1 301 ? -12.545 11.796 2.169 1.00 97.12 301 SER A N 1
ATOM 2270 C CA . SER A 1 301 ? -13.770 11.668 1.378 1.00 97.12 301 SER A CA 1
ATOM 2271 C C . SER A 1 301 ? -13.747 12.478 0.079 1.00 97.12 301 SER A C 1
ATOM 2273 O O . SER A 1 301 ? -14.207 11.991 -0.954 1.00 97.12 301 SER A O 1
ATOM 2275 N N . GLU A 1 302 ? -13.200 13.691 0.105 1.00 97.75 302 GLU A N 1
ATOM 2276 C CA . GLU A 1 302 ? -13.061 14.557 -1.070 1.00 97.75 302 GLU A CA 1
ATOM 2277 C C . GLU A 1 302 ? -12.013 13.996 -2.032 1.00 97.75 302 GLU A C 1
ATOM 2279 O O . GLU A 1 302 ? -12.242 13.933 -3.245 1.00 97.75 302 GLU A O 1
ATOM 2284 N N . ARG A 1 303 ? -10.894 13.510 -1.486 1.00 97.94 303 ARG A N 1
ATOM 2285 C CA . ARG A 1 303 ? -9.807 12.903 -2.256 1.00 97.94 303 ARG A CA 1
ATOM 2286 C C . ARG A 1 303 ? -10.256 11.628 -2.966 1.00 97.94 303 ARG A C 1
ATOM 2288 O O . ARG A 1 303 ? -10.039 11.500 -4.168 1.00 97.94 303 ARG A O 1
ATOM 2295 N N . VAL A 1 304 ? -10.970 10.736 -2.274 1.00 98.44 304 VAL A N 1
ATOM 2296 C CA . VAL A 1 304 ? -11.564 9.527 -2.874 1.00 98.44 304 VAL A CA 1
ATOM 2297 C C . VAL A 1 304 ? -12.567 9.881 -3.967 1.00 98.44 304 VAL A C 1
ATOM 2299 O O . VAL A 1 304 ? -12.506 9.318 -5.056 1.00 98.44 304 VAL A O 1
ATOM 2302 N N . ARG A 1 305 ? -13.474 10.834 -3.720 1.00 98.31 305 ARG A N 1
ATOM 2303 C CA . ARG A 1 305 ? -14.456 11.264 -4.731 1.00 98.31 305 ARG A CA 1
ATOM 2304 C C . ARG A 1 305 ? -13.775 11.849 -5.970 1.00 98.31 305 ARG A C 1
ATOM 2306 O O . ARG A 1 305 ? -14.212 11.572 -7.083 1.00 98.31 305 ARG A O 1
ATOM 2313 N N . THR A 1 306 ? -12.689 12.596 -5.781 1.00 98.38 306 THR A N 1
ATOM 2314 C CA . THR A 1 306 ? -11.860 13.114 -6.880 1.00 98.38 306 THR A CA 1
ATOM 2315 C C . THR A 1 306 ? -11.208 11.974 -7.657 1.00 98.38 306 THR A C 1
ATOM 2317 O O . THR A 1 306 ? -11.302 11.941 -8.881 1.00 98.38 306 THR A O 1
ATOM 2320 N N . ALA A 1 307 ? -10.606 11.003 -6.963 1.00 98.19 307 ALA A N 1
ATOM 2321 C CA . ALA A 1 307 ? -10.004 9.838 -7.601 1.00 98.19 307 ALA A CA 1
ATOM 2322 C C . ALA A 1 307 ? -11.035 9.044 -8.417 1.00 98.19 307 ALA A C 1
ATOM 2324 O O . ALA A 1 307 ? -10.765 8.729 -9.572 1.00 98.19 307 ALA A O 1
ATOM 2325 N N . ILE A 1 308 ? -12.231 8.783 -7.873 1.00 98.38 308 ILE A N 1
ATOM 2326 C CA . ILE A 1 308 ? -13.319 8.095 -8.591 1.00 98.38 308 ILE A CA 1
ATOM 2327 C C . ILE A 1 308 ? -13.725 8.880 -9.844 1.00 98.38 308 ILE A C 1
ATOM 2329 O O . ILE A 1 308 ? -13.814 8.299 -10.919 1.00 98.38 308 ILE A O 1
ATOM 2333 N N . ALA A 1 309 ? -13.912 10.198 -9.743 1.00 97.94 309 ALA A N 1
ATOM 2334 C CA . ALA A 1 309 ? -14.277 11.024 -10.896 1.00 97.94 309 ALA A CA 1
ATOM 2335 C C . ALA A 1 309 ? -13.223 10.974 -12.017 1.00 97.94 309 ALA A C 1
ATOM 2337 O O . ALA A 1 309 ? -13.569 10.975 -13.197 1.00 97.94 309 ALA A O 1
ATOM 2338 N N . LEU A 1 310 ? -11.940 10.887 -11.659 1.00 97.56 310 LEU A N 1
ATOM 2339 C CA . LEU A 1 310 ? -10.840 10.792 -12.617 1.00 97.56 310 LEU A CA 1
ATOM 2340 C C . LEU A 1 310 ? -10.756 9.429 -13.325 1.00 97.56 310 LEU A C 1
ATOM 2342 O O . LEU A 1 310 ? -10.157 9.371 -14.391 1.00 97.56 310 LEU A O 1
ATOM 2346 N N . HIS A 1 311 ? -11.404 8.370 -12.824 1.00 96.56 311 HIS A N 1
ATOM 2347 C CA . HIS A 1 311 ? -11.560 7.113 -13.579 1.00 96.56 311 HIS A CA 1
ATOM 2348 C C . HIS A 1 311 ? -12.546 7.246 -14.758 1.00 96.56 311 HIS A C 1
ATOM 2350 O O . HIS A 1 311 ? -12.598 6.372 -15.618 1.00 96.56 311 HIS A O 1
ATOM 2356 N N . GLY A 1 312 ? -13.338 8.324 -14.793 1.00 87.56 312 GLY A N 1
ATOM 2357 C CA . GLY A 1 312 ? -14.430 8.542 -15.741 1.00 87.56 312 GLY A CA 1
ATOM 2358 C C . GLY A 1 312 ? -14.026 8.729 -17.215 1.00 87.56 312 GLY A C 1
ATOM 2359 O O . GLY A 1 312 ? -14.606 8.101 -18.099 1.00 87.56 312 GLY A O 1
ATOM 2360 N N . PRO A 1 313 ? -13.090 9.639 -17.539 1.00 92.50 313 PRO A N 1
ATOM 2361 C CA . PRO A 1 313 ? -12.903 10.067 -18.924 1.00 92.50 313 PRO A CA 1
ATOM 2362 C C . PRO A 1 313 ? -12.213 9.032 -19.832 1.00 92.50 313 PRO A C 1
ATOM 2364 O O . PRO A 1 313 ? -10.992 8.879 -19.794 1.00 92.50 313 PRO A O 1
ATOM 2367 N N . TYR A 1 314 ? -12.991 8.439 -20.745 1.00 91.25 314 TYR A N 1
ATOM 2368 C CA . TYR A 1 314 ? -12.534 7.623 -21.887 1.00 91.25 314 TYR A CA 1
ATOM 2369 C C . TYR A 1 314 ? -11.762 6.333 -21.540 1.00 91.25 314 TYR A C 1
ATOM 2371 O O . TYR A 1 314 ? -11.072 5.814 -22.410 1.00 91.25 314 TYR A O 1
ATOM 2379 N N . GLY A 1 315 ? -11.872 5.831 -20.307 1.00 94.38 315 GLY A N 1
ATOM 2380 C CA . GLY A 1 315 ? -11.278 4.561 -19.869 1.00 94.38 315 GLY A CA 1
ATOM 2381 C C . GLY A 1 315 ? -12.327 3.550 -19.398 1.00 94.38 315 GLY A C 1
ATOM 2382 O O . GLY A 1 315 ? -13.518 3.857 -19.327 1.00 94.38 315 GLY A O 1
ATOM 2383 N N . GLU A 1 316 ? -11.883 2.356 -19.016 1.00 97.69 316 GLU A N 1
ATOM 2384 C CA . GLU A 1 316 ? -12.740 1.249 -18.550 1.00 97.69 316 GLU A CA 1
ATOM 2385 C C . GLU A 1 316 ? -13.488 1.587 -17.247 1.00 97.69 316 GLU A C 1
ATOM 2387 O O . GLU A 1 316 ? -14.590 1.103 -16.988 1.00 97.69 316 GLU A O 1
ATOM 2392 N N . GLY A 1 317 ? -12.938 2.501 -16.441 1.00 97.56 317 GLY A N 1
ATOM 2393 C CA . GLY A 1 317 ? -13.564 2.997 -15.213 1.00 97.56 317 GLY A CA 1
ATOM 2394 C C . GLY A 1 317 ? -14.770 3.925 -15.422 1.00 97.56 317 GLY A C 1
ATOM 2395 O O . GLY A 1 317 ? -15.441 4.264 -14.442 1.00 97.56 317 GLY A O 1
ATOM 2396 N N . ALA A 1 318 ? -15.077 4.318 -16.667 1.00 97.31 318 ALA A N 1
ATOM 2397 C CA . ALA A 1 318 ? -16.125 5.284 -17.000 1.00 97.31 318 ALA A CA 1
ATOM 2398 C C . ALA A 1 318 ? -17.493 4.922 -16.414 1.00 97.31 318 ALA A C 1
ATOM 2400 O O . ALA A 1 318 ? -18.114 5.728 -15.717 1.00 97.31 318 ALA A O 1
ATOM 2401 N N . GLY A 1 319 ? -17.934 3.681 -16.640 1.00 97.00 319 GLY A N 1
ATOM 2402 C CA . GLY A 1 319 ? -19.237 3.209 -16.172 1.00 97.00 319 GLY A CA 1
ATOM 2403 C C . GLY A 1 319 ? -19.362 3.240 -14.647 1.00 97.00 319 GLY A C 1
ATOM 2404 O O . GLY A 1 319 ? -20.391 3.667 -14.123 1.00 97.00 319 GLY A O 1
ATOM 2405 N N . SER A 1 320 ? -18.302 2.853 -13.934 1.00 98.19 320 SER A N 1
ATOM 2406 C CA . SER A 1 320 ? -18.282 2.838 -12.467 1.00 98.19 320 SER A CA 1
ATOM 2407 C C . SER A 1 320 ? -18.252 4.246 -11.871 1.00 98.19 320 SER A C 1
ATOM 2409 O O . SER A 1 320 ? -18.940 4.518 -10.883 1.00 98.19 320 SER A O 1
ATOM 2411 N N . ALA A 1 321 ? -17.506 5.169 -12.487 1.00 98.25 321 ALA A N 1
ATOM 2412 C CA . ALA A 1 321 ? -17.478 6.573 -12.082 1.00 98.25 321 ALA A CA 1
ATOM 2413 C C . ALA A 1 321 ? -18.851 7.246 -12.270 1.00 98.25 321 ALA A C 1
ATOM 2415 O O . ALA A 1 321 ? -19.333 7.930 -11.361 1.00 98.25 321 ALA A O 1
ATOM 2416 N N . ASP A 1 322 ? -19.514 6.998 -13.402 1.00 98.19 322 ASP A N 1
ATOM 2417 C CA . ASP A 1 322 ? -20.858 7.511 -13.684 1.00 98.19 322 ASP A CA 1
ATOM 2418 C C . ASP A 1 322 ? -21.907 6.919 -12.733 1.00 98.19 322 ASP A C 1
ATOM 2420 O O . ASP A 1 322 ? -22.737 7.651 -12.184 1.00 98.19 322 ASP A O 1
ATOM 2424 N N . ALA A 1 323 ? -21.850 5.608 -12.477 1.00 98.50 323 ALA A N 1
ATOM 2425 C CA . ALA A 1 323 ? -22.736 4.941 -11.527 1.00 98.50 323 ALA A CA 1
ATOM 2426 C C . ALA A 1 323 ? -22.567 5.506 -10.108 1.00 98.50 323 ALA A C 1
ATOM 2428 O O . ALA A 1 323 ? -23.561 5.810 -9.444 1.00 98.50 323 ALA A O 1
ATOM 2429 N N . PHE A 1 324 ? -21.327 5.738 -9.661 1.00 98.69 324 PHE A N 1
ATOM 2430 C CA . PHE A 1 324 ? -21.054 6.407 -8.389 1.00 98.69 324 PHE A CA 1
ATOM 2431 C C . PHE A 1 324 ? -21.614 7.835 -8.353 1.00 98.69 324 PHE A C 1
ATOM 2433 O O . PHE A 1 324 ? -22.212 8.242 -7.355 1.00 98.69 324 PHE A O 1
ATOM 2440 N N . ALA A 1 325 ? -21.457 8.611 -9.429 1.00 98.44 325 ALA A N 1
ATOM 2441 C CA . ALA A 1 325 ? -21.958 9.984 -9.500 1.00 98.44 325 ALA A CA 1
ATOM 2442 C C . ALA A 1 325 ? -23.490 10.062 -9.348 1.00 98.44 325 ALA A C 1
ATOM 2444 O O . ALA A 1 325 ? -23.995 11.020 -8.750 1.00 98.44 325 ALA A O 1
ATOM 2445 N N . GLN A 1 326 ? -24.205 9.040 -9.832 1.00 98.44 326 GLN A N 1
ATOM 2446 C CA . GLN A 1 326 ? -25.667 8.914 -9.774 1.00 98.44 326 GLN A CA 1
ATOM 2447 C C . GLN A 1 326 ? -26.213 8.413 -8.427 1.00 98.44 326 GLN A C 1
ATOM 2449 O O . GLN A 1 326 ? -27.420 8.508 -8.196 1.00 98.44 326 GLN A O 1
ATOM 2454 N N . LEU A 1 327 ? -25.361 7.907 -7.531 1.00 98.81 327 LEU A N 1
ATOM 2455 C CA . LEU A 1 327 ? -25.775 7.486 -6.192 1.00 98.81 327 LEU A CA 1
ATOM 2456 C C . LEU A 1 327 ? -26.370 8.646 -5.377 1.00 98.81 327 LEU A C 1
ATOM 2458 O O . LEU A 1 327 ? -26.013 9.817 -5.551 1.00 98.81 327 LEU A O 1
ATOM 2462 N N . SER A 1 328 ? -27.228 8.306 -4.413 1.00 98.69 328 SER A N 1
ATOM 2463 C CA . SER A 1 328 ? -27.637 9.256 -3.378 1.00 98.69 328 SER A CA 1
ATOM 2464 C C . SER A 1 328 ? -26.429 9.678 -2.531 1.00 98.69 328 SER A C 1
ATOM 2466 O O . SER A 1 328 ? -25.460 8.930 -2.399 1.00 98.69 328 SER A O 1
ATOM 2468 N N . GLU A 1 329 ? -26.465 10.859 -1.906 1.00 98.31 329 GLU A N 1
ATOM 2469 C CA . GLU A 1 329 ? -25.350 11.265 -1.035 1.00 98.31 329 GLU A CA 1
ATOM 2470 C C . GLU A 1 329 ? -25.149 10.314 0.154 1.00 98.31 329 GLU A C 1
ATOM 2472 O O . GLU A 1 329 ? -24.011 10.101 0.565 1.00 98.31 329 GLU A O 1
ATOM 2477 N N . GLY A 1 330 ? -26.219 9.684 0.655 1.00 98.31 330 GLY A N 1
ATOM 2478 C CA . GLY A 1 330 ? -26.118 8.649 1.687 1.00 98.31 330 GLY A CA 1
ATOM 2479 C C . GLY A 1 330 ? -25.322 7.432 1.212 1.00 98.31 330 GLY A C 1
ATOM 2480 O O . GLY A 1 330 ? -24.401 6.994 1.898 1.00 98.31 330 GLY A O 1
ATOM 2481 N N . ASP A 1 331 ? -25.601 6.941 0.004 1.00 98.69 331 ASP A N 1
ATOM 2482 C CA . ASP A 1 331 ? -24.890 5.796 -0.579 1.00 98.69 331 ASP A CA 1
ATOM 2483 C C . ASP A 1 331 ? -23.431 6.132 -0.909 1.00 98.69 331 ASP A C 1
ATOM 2485 O O . ASP A 1 331 ? -22.535 5.318 -0.671 1.00 98.69 331 ASP A O 1
ATOM 2489 N N . LYS A 1 332 ? -23.158 7.355 -1.387 1.00 98.75 332 LYS A N 1
ATOM 2490 C CA . LYS A 1 332 ? -21.780 7.829 -1.584 1.00 98.75 332 LYS A CA 1
ATOM 2491 C C . LYS A 1 332 ? -21.012 7.863 -0.268 1.00 98.75 332 LYS A C 1
ATOM 2493 O O . LYS A 1 332 ? -19.845 7.483 -0.245 1.00 98.75 332 LYS A O 1
ATOM 2498 N N . VAL A 1 333 ? -21.639 8.315 0.822 1.00 98.38 333 VAL A N 1
ATOM 2499 C CA . VAL A 1 333 ? -21.029 8.291 2.160 1.00 98.38 333 VAL A CA 1
ATOM 2500 C C . VAL A 1 333 ? -20.766 6.855 2.606 1.00 98.38 333 VAL A C 1
ATOM 2502 O O . VAL A 1 333 ? -19.662 6.582 3.056 1.00 98.38 333 VAL A O 1
ATOM 2505 N N . LEU A 1 334 ? -21.708 5.925 2.427 1.00 98.50 334 LEU A N 1
ATOM 2506 C CA . LEU A 1 334 ? -21.506 4.518 2.791 1.00 98.50 334 LEU A CA 1
ATOM 2507 C C . LEU A 1 334 ? -20.340 3.878 2.025 1.00 98.50 334 LEU A C 1
ATOM 2509 O O . LEU A 1 334 ? -19.493 3.235 2.645 1.00 98.50 334 LEU A O 1
ATOM 2513 N N . LEU A 1 335 ? -20.254 4.081 0.705 1.00 98.75 335 LEU A N 1
ATOM 2514 C CA . LEU A 1 335 ? -19.141 3.576 -0.109 1.00 98.75 335 LEU A CA 1
ATOM 2515 C C . LEU A 1 335 ? -17.805 4.188 0.325 1.00 98.75 335 LEU A C 1
ATOM 2517 O O . LEU A 1 335 ? -16.826 3.467 0.503 1.00 98.75 335 LEU A O 1
ATOM 2521 N N . VAL A 1 336 ? -17.756 5.506 0.535 1.00 98.44 336 VAL A N 1
ATOM 2522 C CA . VAL A 1 336 ? -16.536 6.183 1.002 1.00 98.44 336 VAL A CA 1
ATOM 2523 C C . VAL A 1 336 ? -16.142 5.706 2.401 1.00 98.44 336 VAL A C 1
ATOM 2525 O O . VAL A 1 336 ? -14.958 5.502 2.643 1.00 98.44 336 VAL A O 1
ATOM 2528 N N . SER A 1 337 ? -17.094 5.468 3.305 1.00 97.31 337 SER A N 1
ATOM 2529 C CA . SER A 1 337 ? -16.821 4.895 4.629 1.00 97.31 337 SER A CA 1
ATOM 2530 C C . SER A 1 337 ? -16.240 3.488 4.533 1.00 97.31 337 SER A C 1
ATOM 2532 O O . SER A 1 337 ? -15.304 3.173 5.263 1.00 97.31 337 SER A O 1
ATOM 2534 N N . PHE A 1 338 ? -16.731 2.662 3.605 1.00 98.44 338 PHE A N 1
ATOM 2535 C CA . PHE A 1 338 ? -16.121 1.366 3.310 1.00 98.44 338 PHE A CA 1
ATOM 2536 C C . PHE A 1 338 ? -14.674 1.522 2.827 1.00 98.44 338 PHE A C 1
ATOM 2538 O O . PHE A 1 338 ? -13.777 0.901 3.387 1.00 98.44 338 PHE A O 1
ATOM 2545 N N . LEU A 1 339 ? -14.404 2.416 1.877 1.00 98.19 339 LEU A N 1
ATOM 2546 C CA . LEU A 1 339 ? -13.033 2.689 1.433 1.00 98.19 339 LEU A CA 1
ATOM 2547 C C . LEU A 1 339 ? -12.143 3.244 2.561 1.00 98.19 339 LEU A C 1
ATOM 2549 O O . LEU A 1 339 ? -10.958 2.928 2.615 1.00 98.19 339 LEU A O 1
ATOM 2553 N N . ASN A 1 340 ? -12.712 4.016 3.491 1.00 96.25 340 ASN A N 1
ATOM 2554 C CA . ASN A 1 340 ? -12.023 4.542 4.674 1.00 96.25 340 ASN A CA 1
ATOM 2555 C C . ASN A 1 340 ? -11.714 3.466 5.731 1.00 96.25 340 ASN A C 1
ATOM 2557 O O . ASN A 1 340 ? -10.886 3.696 6.614 1.00 96.25 340 ASN A O 1
ATOM 2561 N N . SER A 1 341 ? -12.397 2.316 5.674 1.00 96.12 341 SER A N 1
ATOM 2562 C CA . SER A 1 341 ? -12.111 1.165 6.540 1.00 96.12 341 SER A CA 1
ATOM 2563 C C . SER A 1 341 ? -10.816 0.459 6.140 1.00 96.12 341 SER A C 1
ATOM 2565 O O . SER A 1 341 ? -10.169 -0.145 6.990 1.00 96.12 341 SER A O 1
ATOM 2567 N N . LEU A 1 342 ? -10.412 0.560 4.866 1.00 96.12 342 LEU A N 1
ATOM 2568 C CA . LEU A 1 342 ? -9.228 -0.098 4.316 1.00 96.12 342 LEU A CA 1
ATOM 2569 C C . LEU A 1 342 ? -7.955 0.610 4.808 1.00 96.12 342 LEU A C 1
ATOM 2571 O O . LEU A 1 342 ? -7.553 1.641 4.266 1.00 96.12 342 LEU A O 1
ATOM 2575 N N . GLY A 1 343 ? -7.303 0.047 5.822 1.00 93.44 343 GLY A N 1
ATOM 2576 C CA . GLY A 1 343 ? -6.182 0.654 6.547 1.00 93.44 343 GLY A CA 1
ATOM 2577 C C . GLY A 1 343 ? -6.542 1.235 7.909 1.00 93.44 343 GLY A C 1
ATOM 2578 O O . GLY A 1 343 ? -5.689 1.864 8.522 1.00 93.44 343 GLY A O 1
ATOM 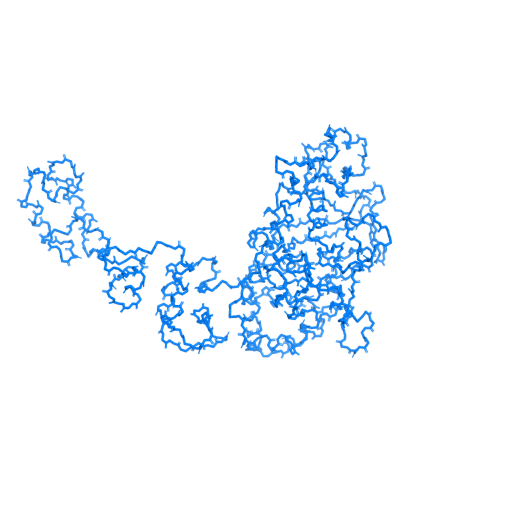2579 N N . ARG A 1 344 ? -7.787 1.089 8.381 1.00 94.06 344 ARG A N 1
ATOM 2580 C CA . ARG A 1 344 ? -8.156 1.520 9.736 1.00 94.06 344 ARG A CA 1
ATOM 2581 C C . ARG A 1 344 ? -7.700 0.466 10.744 1.00 94.06 344 ARG A C 1
ATOM 2583 O O . ARG A 1 344 ? -8.046 -0.701 10.580 1.00 94.06 344 ARG A O 1
ATOM 2590 N N . VAL A 1 345 ? -6.924 0.884 11.743 1.00 93.19 345 VAL A N 1
ATOM 2591 C CA . VAL A 1 345 ? -6.518 0.047 12.880 1.00 93.19 345 VAL A CA 1
ATOM 2592 C C . VAL A 1 345 ? -7.733 -0.169 13.793 1.00 93.19 345 VAL A C 1
ATOM 2594 O O . VAL A 1 345 ? -8.609 0.692 13.883 1.00 93.19 345 VAL A O 1
ATOM 2597 N N . GLU A 1 346 ? -7.823 -1.334 14.437 1.00 93.25 346 GLU A N 1
ATOM 2598 C CA . GLU A 1 346 ? -8.851 -1.571 15.458 1.00 93.25 346 GLU A CA 1
ATOM 2599 C C . GLU A 1 346 ? -8.646 -0.602 16.625 1.00 93.25 346 GLU A C 1
ATOM 2601 O O . GLU A 1 346 ? -7.514 -0.291 16.981 1.00 93.25 346 GLU A O 1
ATOM 2606 N N . PHE A 1 347 ? -9.734 -0.147 17.236 1.00 96.25 347 PHE A N 1
ATOM 2607 C CA . PHE A 1 347 ? -9.753 0.821 18.337 1.00 96.25 347 PHE A CA 1
ATOM 2608 C C . PHE A 1 347 ? -9.252 2.242 18.049 1.00 96.25 347 PHE A C 1
ATOM 2610 O O . PHE A 1 347 ? -9.635 3.113 18.814 1.00 96.25 347 PHE A O 1
ATOM 2617 N N . ASP A 1 348 ? -8.516 2.492 16.963 1.00 95.06 348 ASP A N 1
ATOM 2618 C CA . ASP A 1 348 ? -8.107 3.833 16.505 1.00 95.06 348 ASP A CA 1
ATOM 2619 C C . ASP A 1 348 ? -9.332 4.650 16.036 1.00 95.06 348 ASP A C 1
ATOM 2621 O O . ASP A 1 348 ? -9.758 4.642 14.861 1.00 95.06 348 ASP A O 1
ATOM 2625 N N . ASP A 1 349 ? -9.984 5.299 17.000 1.00 94.00 349 ASP A N 1
ATOM 2626 C CA . ASP A 1 349 ? -11.234 6.016 16.793 1.00 94.00 349 ASP A CA 1
ATOM 2627 C C . ASP A 1 349 ? -10.978 7.332 16.066 1.00 94.00 349 ASP A C 1
ATOM 2629 O O . ASP A 1 349 ? -11.662 7.639 15.080 1.00 94.00 349 ASP A O 1
ATOM 2633 N N . ASN A 1 350 ? -9.937 8.057 16.482 1.00 92.06 350 ASN A N 1
ATOM 2634 C CA . ASN A 1 350 ? -9.591 9.359 15.923 1.00 92.06 350 ASN A CA 1
ATOM 2635 C C . ASN A 1 350 ? -8.876 9.258 14.552 1.00 92.06 350 ASN A C 1
ATOM 2637 O O . ASN A 1 350 ? -8.893 10.222 13.779 1.00 92.06 350 ASN A O 1
ATOM 2641 N N . GLY A 1 351 ? -8.346 8.084 14.193 1.00 89.38 351 GLY A N 1
ATOM 2642 C CA . GLY A 1 351 ? -7.698 7.810 12.917 1.00 89.38 351 GLY A CA 1
ATOM 2643 C C . GLY A 1 351 ? -6.257 8.299 12.805 1.00 89.38 351 GLY A C 1
ATOM 2644 O O . GLY A 1 351 ? -5.818 8.505 11.669 1.00 89.38 351 GLY A O 1
ATOM 2645 N N . ASP A 1 352 ? -5.563 8.546 13.917 1.00 90.00 352 ASP A N 1
ATOM 2646 C CA . ASP A 1 352 ? -4.169 9.005 13.937 1.00 90.00 352 ASP A CA 1
ATOM 2647 C C . ASP A 1 352 ? -3.146 7.860 13.830 1.00 90.00 352 ASP A C 1
ATOM 2649 O O . ASP A 1 352 ? -1.960 8.115 13.600 1.00 90.00 352 ASP A O 1
ATOM 2653 N N . GLY A 1 353 ? -3.619 6.611 13.882 1.00 89.62 353 GLY A N 1
ATOM 2654 C CA . GLY A 1 353 ? -2.810 5.404 13.752 1.00 89.62 353 GLY A CA 1
ATOM 2655 C C . GLY A 1 353 ? -2.236 4.875 15.065 1.00 89.62 353 GLY A C 1
ATOM 2656 O O . GLY A 1 353 ? -1.495 3.894 15.009 1.00 89.62 353 GLY A O 1
ATOM 2657 N N . HIS A 1 354 ? -2.572 5.479 16.206 1.00 92.06 354 HIS A N 1
ATOM 2658 C CA . HIS A 1 354 ? -2.142 5.064 17.538 1.00 92.06 354 HIS A CA 1
ATOM 2659 C C . HIS A 1 354 ? -3.346 4.710 18.404 1.00 92.06 354 HIS A C 1
ATOM 2661 O O . HIS A 1 354 ? -4.307 5.461 18.450 1.0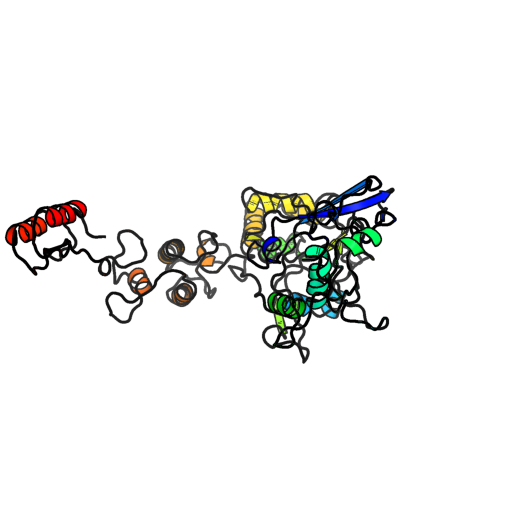0 92.06 354 HIS A O 1
ATOM 2667 N N . VAL A 1 355 ? -3.277 3.605 19.150 1.00 95.88 355 VAL A N 1
ATOM 2668 C CA . VAL A 1 355 ? -4.317 3.263 20.138 1.00 95.88 355 VAL A CA 1
ATOM 2669 C C . VAL A 1 355 ? -3.880 3.765 21.511 1.00 95.88 355 VAL A C 1
ATOM 2671 O O . VAL A 1 355 ? -3.064 3.134 22.186 1.00 95.88 355 VAL A O 1
ATOM 2674 N N . ASN A 1 356 ? -4.395 4.919 21.926 1.00 94.56 356 ASN A N 1
ATOM 2675 C CA . ASN A 1 356 ? -3.965 5.624 23.134 1.00 94.56 356 ASN A CA 1
ATOM 2676 C C . ASN A 1 356 ? -5.150 6.079 24.010 1.00 94.56 356 ASN A C 1
ATOM 2678 O O . ASN A 1 356 ? -6.272 5.582 23.897 1.00 94.56 356 ASN A O 1
ATOM 2682 N N . ILE A 1 357 ? -4.890 6.969 24.975 1.00 93.50 357 ILE A N 1
ATOM 2683 C CA . ILE A 1 357 ? -5.890 7.422 25.952 1.00 93.50 357 ILE A CA 1
ATOM 2684 C C . ILE A 1 357 ? -7.110 8.084 25.294 1.00 93.50 357 ILE A C 1
ATOM 2686 O O . ILE A 1 357 ? -8.233 7.933 25.775 1.00 93.50 357 ILE A O 1
ATOM 2690 N N . ILE A 1 358 ? -6.926 8.758 24.156 1.00 94.62 358 ILE A N 1
ATOM 2691 C CA . ILE A 1 358 ? -8.032 9.359 23.402 1.00 94.62 358 ILE A CA 1
ATOM 2692 C C . ILE A 1 358 ? -8.998 8.262 22.933 1.00 94.62 358 ILE A C 1
ATOM 2694 O O . ILE A 1 358 ? -10.214 8.397 23.094 1.00 94.62 358 ILE A O 1
ATOM 2698 N N . ASP A 1 359 ? -8.466 7.145 22.441 1.00 96.50 359 ASP A N 1
ATOM 2699 C CA . ASP A 1 359 ? -9.250 5.992 21.997 1.00 96.50 359 ASP A CA 1
ATOM 2700 C C . ASP A 1 359 ? -9.887 5.239 23.159 1.00 96.50 359 ASP A C 1
ATOM 2702 O O . ASP A 1 359 ? -11.001 4.731 23.031 1.00 96.50 359 ASP A O 1
ATOM 2706 N N . PHE A 1 360 ? -9.224 5.198 24.318 1.00 96.25 360 PHE A N 1
ATOM 2707 C CA . PHE A 1 360 ? -9.803 4.630 25.534 1.00 96.25 360 PHE A CA 1
ATOM 2708 C C . PHE A 1 360 ? -11.040 5.415 25.979 1.00 96.25 360 PHE A C 1
ATOM 2710 O O . PHE A 1 360 ? -12.073 4.820 26.294 1.00 96.25 360 PHE A O 1
ATOM 2717 N N . ILE A 1 361 ? -10.969 6.749 25.970 1.00 94.12 361 ILE A N 1
ATOM 2718 C CA . ILE A 1 361 ? -12.104 7.616 26.311 1.00 94.12 361 ILE A CA 1
ATOM 2719 C C . ILE A 1 361 ? -13.263 7.379 25.333 1.00 94.12 361 ILE A C 1
ATOM 2721 O O . ILE A 1 361 ? -14.412 7.245 25.768 1.00 94.12 361 ILE A O 1
ATOM 2725 N N . ALA A 1 362 ? -12.973 7.270 24.031 1.00 95.50 362 ALA A N 1
ATOM 2726 C CA . ALA A 1 362 ? -13.968 6.949 23.008 1.00 95.50 362 ALA A CA 1
ATOM 2727 C C . ALA A 1 362 ? -14.592 5.559 23.229 1.00 95.50 362 ALA A C 1
ATOM 2729 O O . ALA A 1 362 ? -15.820 5.426 23.267 1.00 95.50 362 ALA A O 1
ATOM 2730 N N . PHE A 1 363 ? -13.765 4.544 23.493 1.00 96.88 363 PHE A N 1
ATOM 2731 C CA . PHE A 1 363 ? -14.209 3.186 23.799 1.00 96.88 363 PHE A CA 1
ATOM 2732 C C . PHE A 1 363 ? -15.126 3.163 25.030 1.00 96.88 363 PHE A C 1
ATOM 2734 O O . PHE A 1 363 ? -16.227 2.611 24.981 1.00 96.88 363 PHE A O 1
ATOM 2741 N N . LYS A 1 364 ? -14.712 3.803 26.132 1.00 95.44 364 LYS A N 1
ATOM 2742 C CA . LYS A 1 364 ? -15.486 3.889 27.380 1.00 95.44 364 LYS A CA 1
ATOM 2743 C C . LYS A 1 364 ? -16.830 4.579 27.156 1.00 95.44 364 LYS A C 1
ATOM 2745 O O . LYS A 1 364 ? -17.838 4.126 27.695 1.00 95.44 364 LYS A O 1
ATOM 2750 N N . ALA A 1 365 ? -16.873 5.627 26.332 1.00 94.31 365 ALA A N 1
ATOM 2751 C CA . ALA A 1 365 ? -18.118 6.295 25.954 1.00 94.31 365 ALA A CA 1
ATOM 2752 C C . ALA A 1 365 ? -19.043 5.407 25.099 1.00 94.31 365 ALA A C 1
ATOM 2754 O O . ALA A 1 365 ? -20.265 5.564 25.149 1.00 94.31 365 ALA A O 1
ATOM 2755 N N . ALA A 1 366 ? -18.480 4.473 24.330 1.00 96.19 366 ALA A N 1
ATOM 2756 C CA . ALA A 1 366 ? -19.222 3.541 23.489 1.00 96.19 366 ALA A CA 1
ATOM 2757 C C . ALA A 1 366 ? -19.631 2.239 24.208 1.00 96.19 366 ALA A C 1
ATOM 2759 O O . ALA A 1 366 ? -20.434 1.473 23.665 1.00 96.19 366 ALA A O 1
ATOM 2760 N N . LEU A 1 367 ? -19.126 1.983 25.418 1.00 95.88 367 LEU A N 1
ATOM 2761 C CA . LEU A 1 367 ? -19.383 0.754 26.167 1.00 95.88 367 LEU A CA 1
ATOM 2762 C C . LEU A 1 367 ? -20.887 0.522 26.399 1.00 95.88 367 LEU A C 1
ATOM 2764 O O . LEU A 1 367 ? -21.621 1.392 26.867 1.00 95.88 367 LEU A O 1
ATOM 2768 N N . GLY A 1 368 ? -21.353 -0.683 26.076 1.00 94.81 368 GLY A N 1
ATOM 2769 C CA . GLY A 1 368 ? -22.753 -1.099 26.169 1.00 94.81 368 GLY A CA 1
ATOM 2770 C C . GLY A 1 368 ? -23.639 -0.620 25.016 1.00 94.81 368 GLY A C 1
ATOM 2771 O O . GLY A 1 368 ? -24.823 -0.964 24.984 1.00 94.81 368 GLY A O 1
ATOM 2772 N N . SER A 1 369 ? -23.105 0.156 24.068 1.00 95.25 369 SER A N 1
ATOM 2773 C CA . SER A 1 369 ? -23.848 0.560 22.874 1.00 95.25 369 SER A CA 1
ATOM 2774 C C . SER A 1 369 ? -23.891 -0.556 21.826 1.00 95.25 369 SER A C 1
ATOM 2776 O O . SER A 1 369 ? -22.982 -1.380 21.719 1.00 95.25 369 SER A O 1
ATOM 2778 N N . SER A 1 370 ? -24.975 -0.587 21.046 1.00 94.69 370 SER A N 1
ATOM 2779 C CA . SER A 1 370 ? -25.075 -1.463 19.878 1.00 94.69 370 SER A CA 1
ATOM 2780 C C . SER A 1 370 ? -24.213 -0.928 18.739 1.00 94.69 370 SER A C 1
ATOM 2782 O O . SER A 1 370 ? -24.276 0.266 18.430 1.00 94.69 370 SER A O 1
ATOM 2784 N N . SER A 1 371 ? -23.512 -1.820 18.055 1.00 94.38 371 SER A N 1
ATOM 2785 C CA . SER A 1 371 ? -22.659 -1.525 16.913 1.00 94.38 371 SER A CA 1
ATOM 2786 C C . SER A 1 371 ? -23.156 -2.251 15.662 1.00 94.38 371 SER A C 1
ATOM 2788 O O . SER A 1 371 ? -23.695 -3.355 15.715 1.00 94.38 371 SER A O 1
ATOM 2790 N N . THR A 1 372 ? -23.000 -1.612 14.506 1.00 95.25 372 THR A N 1
ATOM 2791 C CA . THR A 1 372 ? -23.121 -2.265 13.196 1.00 95.25 372 THR A CA 1
ATOM 2792 C C . THR A 1 372 ? -21.910 -1.884 12.355 1.00 95.25 372 THR A C 1
ATOM 2794 O O . THR A 1 372 ? -21.352 -0.813 12.580 1.00 95.25 372 THR A O 1
ATOM 2797 N N . PRO A 1 373 ? -21.556 -2.623 11.292 1.00 95.38 373 PRO A N 1
ATOM 2798 C CA . PRO A 1 373 ? -20.419 -2.249 10.449 1.00 95.38 373 PRO A CA 1
ATOM 2799 C C . PRO A 1 373 ? -20.486 -0.842 9.818 1.00 95.38 373 PRO A C 1
ATOM 2801 O O . PRO A 1 373 ? -19.488 -0.349 9.308 1.00 95.38 373 PRO A O 1
ATOM 2804 N N . ASN A 1 374 ? -21.653 -0.185 9.820 1.00 95.19 374 ASN A N 1
ATOM 2805 C CA . ASN A 1 374 ? -21.835 1.158 9.258 1.00 95.19 374 ASN A CA 1
ATOM 2806 C C . ASN A 1 374 ? -21.837 2.277 10.317 1.00 95.19 374 ASN A C 1
ATOM 2808 O O . ASN A 1 374 ? -21.974 3.445 9.955 1.00 95.19 374 ASN A O 1
ATOM 2812 N N . THR A 1 375 ? -21.734 1.952 11.609 1.00 92.12 375 THR A N 1
ATOM 2813 C CA . THR A 1 375 ? -21.698 2.954 12.687 1.00 92.12 375 THR A CA 1
ATOM 2814 C C . THR A 1 375 ? -20.264 3.375 13.013 1.00 92.12 375 THR A C 1
ATOM 2816 O O . THR A 1 375 ? -19.368 2.541 12.915 1.00 92.12 375 THR A O 1
ATOM 2819 N N . PRO A 1 376 ? -20.024 4.624 13.461 1.00 89.69 376 PRO A N 1
ATOM 2820 C CA . PRO A 1 376 ? -18.685 5.083 13.848 1.00 89.69 376 PRO A CA 1
ATOM 2821 C C . PRO A 1 376 ? -18.001 4.176 14.879 1.00 89.69 376 PRO A C 1
ATOM 2823 O O . PRO A 1 376 ? -16.849 3.797 14.679 1.00 89.69 376 PRO A O 1
ATOM 2826 N N . ASN A 1 377 ? -18.761 3.730 15.888 1.00 92.75 377 ASN A N 1
ATOM 2827 C CA . ASN A 1 377 ? -18.269 2.900 16.992 1.00 92.75 377 ASN A CA 1
ATOM 2828 C C . ASN A 1 377 ? -17.900 1.464 16.585 1.00 92.75 377 ASN A C 1
ATOM 2830 O O . ASN A 1 377 ? -17.437 0.693 17.418 1.00 92.75 377 ASN A O 1
ATOM 2834 N N . ALA A 1 378 ? -18.082 1.082 15.319 1.00 94.75 378 ALA A N 1
ATOM 2835 C CA . ALA A 1 378 ? -17.715 -0.248 14.843 1.00 94.75 378 ALA A CA 1
ATOM 2836 C C . ALA A 1 378 ? -16.208 -0.530 14.931 1.00 94.75 378 ALA A C 1
ATOM 2838 O O . ALA A 1 378 ? -15.796 -1.679 14.845 1.00 94.75 378 ALA A O 1
ATOM 2839 N N . VAL A 1 379 ? -15.403 0.515 15.140 1.00 95.56 379 VAL A N 1
ATOM 2840 C CA . VAL A 1 379 ? -13.978 0.418 15.467 1.00 95.56 379 VAL A CA 1
ATOM 2841 C C . VAL A 1 379 ? -13.692 -0.192 16.842 1.00 95.56 379 VAL A C 1
ATOM 2843 O O . VAL A 1 379 ? -12.590 -0.672 17.083 1.00 95.56 379 VAL A O 1
ATOM 2846 N N . HIS A 1 380 ? -14.685 -0.205 17.730 1.00 96.44 380 HIS A N 1
ATOM 2847 C CA . HIS A 1 380 ? -14.583 -0.762 19.075 1.00 96.44 380 HIS A CA 1
ATOM 2848 C C . HIS A 1 380 ? -15.223 -2.154 19.209 1.00 96.44 380 HIS A C 1
ATOM 2850 O O . HIS A 1 380 ? -15.095 -2.770 20.260 1.00 96.44 380 HIS A O 1
ATOM 2856 N N . ASP A 1 381 ? -15.898 -2.653 18.170 1.00 95.38 381 ASP A N 1
ATOM 2857 C CA . ASP A 1 381 ? -16.561 -3.967 18.126 1.00 95.38 381 ASP A CA 1
ATOM 2858 C C . ASP A 1 381 ? -15.691 -4.958 17.331 1.00 95.38 381 ASP A C 1
ATOM 2860 O O . ASP A 1 381 ? -15.958 -5.294 16.172 1.00 95.38 381 ASP A O 1
ATOM 2864 N N . ILE A 1 382 ? -14.572 -5.367 17.936 1.00 93.62 382 ILE A N 1
ATOM 2865 C CA . ILE A 1 382 ? -13.531 -6.163 17.264 1.00 93.62 382 ILE A CA 1
ATOM 2866 C C . ILE A 1 382 ? -13.987 -7.595 16.968 1.00 93.62 382 ILE A C 1
ATOM 2868 O O . ILE A 1 382 ? -13.509 -8.224 16.009 1.00 93.62 382 ILE A O 1
ATOM 2872 N N . ASN A 1 383 ? -14.875 -8.126 17.816 1.00 92.50 383 ASN A N 1
ATOM 2873 C CA . ASN A 1 383 ? -15.405 -9.479 17.703 1.00 92.50 383 ASN A CA 1
ATOM 2874 C C . ASN A 1 383 ? -16.632 -9.548 16.764 1.00 92.50 383 ASN A C 1
ATOM 2876 O O . ASN A 1 383 ? -17.002 -10.645 16.337 1.00 92.50 383 ASN A O 1
ATOM 2880 N N . GLN A 1 384 ? -17.179 -8.387 16.380 1.00 92.69 384 GLN A N 1
ATOM 2881 C CA . GLN A 1 384 ? -18.306 -8.200 15.467 1.00 92.69 384 GLN A CA 1
ATOM 2882 C C . GLN A 1 384 ? -19.610 -8.864 15.943 1.00 92.69 384 GLN A C 1
ATOM 2884 O O . GLN A 1 384 ? -20.404 -9.333 15.120 1.00 92.69 384 GLN A O 1
ATOM 2889 N N . ASP A 1 385 ? -19.841 -8.927 17.257 1.00 94.19 385 ASP A N 1
ATOM 2890 C CA . ASP A 1 385 ? -21.074 -9.458 17.851 1.00 94.19 385 ASP A CA 1
ATOM 2891 C C . ASP A 1 385 ? -22.207 -8.417 17.935 1.00 94.19 385 ASP A C 1
ATOM 2893 O O . ASP A 1 385 ? -23.364 -8.766 18.203 1.00 94.19 385 ASP A O 1
ATOM 2897 N N . GLY A 1 386 ? -21.895 -7.159 17.609 1.00 94.88 386 GLY A N 1
ATOM 2898 C CA . GLY A 1 386 ? -22.839 -6.053 17.536 1.00 94.88 386 GLY A CA 1
ATOM 2899 C C . GLY A 1 386 ? -23.037 -5.306 18.853 1.00 94.88 386 GLY A C 1
ATOM 2900 O O . GLY A 1 386 ? -23.943 -4.466 18.925 1.00 94.88 386 GLY A O 1
ATOM 2901 N N . ILE A 1 387 ? -22.244 -5.571 19.894 1.00 96.00 387 ILE A N 1
ATOM 2902 C CA . ILE A 1 387 ? -22.284 -4.845 21.168 1.00 96.00 387 ILE A CA 1
ATOM 2903 C C . ILE A 1 387 ? -20.863 -4.567 21.649 1.00 96.00 387 ILE A C 1
ATOM 2905 O O . ILE A 1 387 ? -20.073 -5.474 21.851 1.00 96.00 387 ILE A O 1
ATOM 2909 N N . ILE A 1 388 ? -20.569 -3.307 21.963 1.00 96.88 388 ILE A N 1
ATOM 2910 C CA . ILE A 1 388 ? -19.262 -2.941 22.519 1.00 96.88 388 ILE A CA 1
ATOM 2911 C C . ILE A 1 388 ? -19.252 -3.289 24.000 1.00 96.88 388 ILE A C 1
ATOM 2913 O O . ILE A 1 388 ? -20.053 -2.768 24.782 1.00 96.88 388 ILE A O 1
ATOM 2917 N N . SER A 1 389 ? -18.363 -4.188 24.398 1.00 95.69 389 SER A N 1
ATOM 2918 C CA . SER A 1 389 ? -18.402 -4.818 25.712 1.00 95.69 389 SER A CA 1
ATOM 2919 C C . SER A 1 389 ? -17.015 -4.972 26.337 1.00 95.69 389 SER A C 1
ATOM 2921 O O . SER A 1 389 ? -15.980 -4.679 25.744 1.00 95.69 389 SER A O 1
ATOM 2923 N N . VAL A 1 390 ? -16.978 -5.499 27.563 1.00 94.88 390 VAL A N 1
ATOM 2924 C CA . VAL A 1 390 ? -15.716 -5.883 28.216 1.00 94.88 390 VAL A CA 1
ATOM 2925 C C . VAL A 1 390 ? -14.963 -6.986 27.456 1.00 94.88 390 VAL A C 1
ATOM 2927 O O . VAL A 1 390 ? -13.759 -7.136 27.648 1.00 94.88 390 VAL A O 1
ATOM 2930 N N . ALA A 1 391 ? -15.642 -7.750 26.588 1.00 95.62 391 ALA A N 1
ATOM 2931 C CA . ALA A 1 391 ? -14.986 -8.738 25.736 1.00 95.62 391 ALA A CA 1
ATOM 2932 C C . ALA A 1 391 ? -14.118 -8.059 24.667 1.00 95.62 391 ALA A C 1
ATOM 2934 O O . ALA A 1 391 ? -13.001 -8.509 24.421 1.00 95.62 391 ALA A O 1
ATOM 2935 N N . ASP A 1 392 ? -14.586 -6.951 24.090 1.00 96.62 392 ASP A N 1
ATOM 2936 C CA . ASP A 1 392 ? -13.809 -6.141 23.147 1.00 96.62 392 ASP A CA 1
ATOM 2937 C C . ASP A 1 392 ? -12.668 -5.417 23.852 1.00 96.62 392 ASP A C 1
ATOM 2939 O O . ASP A 1 392 ? -11.549 -5.348 23.344 1.00 96.62 392 ASP A O 1
ATOM 2943 N N . PHE A 1 393 ? -12.917 -4.961 25.080 1.00 96.50 393 PHE A N 1
ATOM 2944 C CA . PHE A 1 393 ? -11.912 -4.268 25.872 1.00 96.50 393 PHE A CA 1
ATOM 2945 C C . PHE A 1 393 ? -10.675 -5.127 26.179 1.00 96.50 393 PHE A C 1
ATOM 2947 O O . PHE A 1 393 ? -9.553 -4.623 26.231 1.00 96.50 393 PHE A O 1
ATOM 2954 N N . ALA A 1 394 ? -10.841 -6.446 26.313 1.00 94.69 394 ALA A N 1
ATOM 2955 C CA . ALA A 1 394 ? -9.713 -7.363 26.473 1.00 94.69 394 ALA A CA 1
ATOM 2956 C C . ALA A 1 394 ? -8.739 -7.332 25.278 1.00 94.69 394 ALA A C 1
ATOM 2958 O O . ALA A 1 394 ? -7.552 -7.623 25.440 1.00 94.69 394 ALA A O 1
ATOM 2959 N N . TYR A 1 395 ? -9.223 -6.980 24.083 1.00 95.31 395 TYR A N 1
ATOM 2960 C CA . TYR A 1 395 ? -8.387 -6.741 22.909 1.00 95.31 395 TYR A CA 1
ATOM 2961 C C . TYR A 1 395 ? -7.882 -5.302 22.849 1.00 95.31 395 TYR A C 1
ATOM 2963 O O . TYR A 1 395 ? -6.734 -5.104 22.458 1.00 95.31 395 TYR A O 1
ATOM 2971 N N . PHE A 1 396 ? -8.682 -4.322 23.286 1.00 96.38 396 PHE A N 1
ATOM 2972 C CA . PHE A 1 396 ? -8.226 -2.936 23.427 1.00 96.38 396 PHE A CA 1
ATOM 2973 C C . PHE A 1 396 ? -6.945 -2.875 24.266 1.00 96.38 396 PHE A C 1
ATOM 2975 O O . PHE A 1 396 ? -5.949 -2.316 23.826 1.00 96.38 396 PHE A O 1
ATOM 2982 N N . MET A 1 397 ? -6.912 -3.552 25.420 1.00 94.19 397 MET A N 1
ATOM 2983 C CA . MET A 1 397 ? -5.721 -3.592 26.280 1.00 94.19 397 MET A CA 1
ATOM 2984 C C . MET A 1 397 ? -4.484 -4.220 25.623 1.00 94.19 397 MET A C 1
ATOM 2986 O O . MET A 1 397 ? -3.370 -3.925 26.039 1.00 94.19 397 MET A O 1
ATOM 2990 N N . GLN A 1 398 ? -4.655 -5.095 24.627 1.00 93.50 398 GLN A N 1
ATOM 2991 C CA . GLN A 1 398 ? -3.530 -5.665 23.874 1.00 93.50 398 GLN A CA 1
ATOM 2992 C C . GLN A 1 398 ? -3.015 -4.710 22.793 1.00 93.50 398 GLN A C 1
ATOM 2994 O O . GLN A 1 398 ? -1.856 -4.816 22.400 1.00 93.50 398 GLN A O 1
ATOM 2999 N N . ALA A 1 399 ? -3.884 -3.831 22.291 1.00 94.25 399 ALA A N 1
ATOM 3000 C CA . ALA A 1 399 ? -3.558 -2.840 21.275 1.00 94.25 399 ALA A CA 1
ATOM 3001 C C . ALA A 1 399 ? -3.061 -1.515 21.874 1.00 94.25 399 ALA A C 1
ATOM 3003 O O . ALA A 1 399 ? -2.351 -0.789 21.191 1.00 94.25 399 ALA A O 1
ATOM 3004 N N . TYR A 1 400 ? -3.426 -1.212 23.123 1.00 95.62 400 TYR A N 1
ATOM 3005 C CA . TYR A 1 400 ? -3.094 0.040 23.793 1.00 95.62 400 TYR A CA 1
ATOM 3006 C C . TYR A 1 400 ? -1.581 0.261 23.889 1.00 95.62 400 TYR A C 1
ATOM 3008 O O . TYR A 1 400 ? -0.842 -0.582 24.399 1.00 95.62 400 TYR A O 1
ATOM 3016 N N . GLU A 1 401 ? -1.132 1.417 23.412 1.00 94.19 401 GLU A N 1
ATOM 3017 C CA . GLU A 1 401 ? 0.285 1.778 23.311 1.00 94.19 401 GLU A CA 1
ATOM 3018 C C . GLU A 1 401 ? 0.801 2.548 24.537 1.00 94.19 401 GLU A C 1
ATOM 3020 O O . GLU A 1 401 ? 2.009 2.742 24.683 1.00 94.19 401 GLU A O 1
ATOM 3025 N N . GLY A 1 402 ? -0.100 3.003 25.412 1.00 87.88 402 GLY A N 1
ATOM 3026 C CA . GLY A 1 402 ? 0.248 3.734 26.628 1.00 87.88 402 GLY A CA 1
ATOM 3027 C C . GLY A 1 402 ? 0.598 2.831 27.813 1.00 87.88 402 GLY A C 1
ATOM 3028 O O . GLY A 1 402 ? 0.499 1.604 27.761 1.00 87.88 402 GLY A O 1
ATOM 3029 N N . GLU A 1 403 ? 0.977 3.458 28.926 1.00 84.44 403 GLU A N 1
ATOM 3030 C CA . GLU A 1 403 ? 1.180 2.748 30.189 1.00 84.44 403 GLU A CA 1
ATOM 3031 C C . GLU A 1 403 ? -0.159 2.243 30.738 1.00 84.44 403 GLU A C 1
ATOM 3033 O O . GLU A 1 403 ? -1.143 2.977 30.791 1.00 84.44 403 GLU A O 1
ATOM 3038 N N . ASN A 1 404 ? -0.197 0.970 31.126 1.00 86.31 404 ASN A N 1
ATOM 3039 C CA . ASN A 1 404 ? -1.364 0.327 31.721 1.00 86.31 404 ASN A CA 1
ATOM 3040 C C . ASN A 1 404 ? -0.870 -0.608 32.833 1.00 86.31 404 ASN A C 1
ATOM 3042 O O . ASN A 1 404 ? -0.527 -1.767 32.576 1.00 86.31 404 ASN A O 1
ATOM 3046 N N . GLY A 1 405 ? -0.704 -0.044 34.030 1.00 86.62 405 GLY A N 1
ATOM 3047 C CA . GLY A 1 405 ? -0.143 -0.703 35.205 1.00 86.62 405 GLY A CA 1
ATOM 3048 C C . GLY A 1 405 ? -1.209 -1.335 36.096 1.00 86.62 405 GLY A C 1
ATOM 3049 O O . GLY A 1 405 ? -2.296 -1.661 35.639 1.00 86.62 405 GLY A O 1
ATOM 3050 N N . ASP A 1 406 ? -0.847 -1.541 37.358 1.00 89.69 406 ASP A N 1
ATOM 3051 C CA . ASP A 1 406 ? -1.737 -1.883 38.479 1.00 89.69 406 ASP A CA 1
ATOM 3052 C C . ASP A 1 406 ? -1.192 -1.116 39.688 1.00 89.69 406 ASP A C 1
ATOM 3054 O O . ASP A 1 406 ? -0.422 -1.628 40.508 1.00 89.69 406 ASP A O 1
ATOM 3058 N N . CYS A 1 407 ? -1.440 0.187 39.700 1.00 88.00 407 CYS A N 1
ATOM 3059 C CA . CYS A 1 407 ? -0.786 1.105 40.624 1.00 88.00 407 CYS A CA 1
ATOM 3060 C C . CYS A 1 407 ? -1.327 0.990 42.057 1.00 88.00 407 CYS A C 1
ATOM 3062 O O . CYS A 1 407 ? -0.581 1.213 43.016 1.00 88.00 407 CYS A O 1
ATOM 3064 N N . ASN A 1 408 ? -2.590 0.585 42.220 1.00 85.94 408 ASN A N 1
ATOM 3065 C CA . ASN A 1 408 ? -3.196 0.308 43.523 1.00 85.94 408 ASN A CA 1
ATOM 3066 C C . ASN A 1 408 ? -2.896 -1.126 44.030 1.00 85.94 408 ASN A C 1
ATOM 3068 O O . ASN A 1 408 ? -3.174 -1.440 45.193 1.00 85.94 408 ASN A O 1
ATOM 3072 N N . GLY A 1 409 ? -2.272 -1.974 43.203 1.00 89.50 409 GLY A N 1
ATOM 3073 C CA . GLY A 1 409 ? -1.801 -3.314 43.551 1.00 89.50 409 GLY A CA 1
ATOM 3074 C C . GLY A 1 409 ? -2.928 -4.309 43.824 1.00 89.50 409 GLY A C 1
ATOM 3075 O O . GLY A 1 409 ? -2.735 -5.256 44.599 1.00 89.50 409 GLY A O 1
ATOM 3076 N N . ASN A 1 410 ? -4.116 -4.083 43.261 1.00 90.50 410 ASN A N 1
ATOM 3077 C CA . ASN A 1 410 ? -5.298 -4.910 43.493 1.00 90.50 410 ASN A CA 1
ATOM 3078 C C . ASN A 1 410 ? -5.362 -6.138 42.552 1.00 90.50 410 ASN A C 1
ATOM 3080 O O . ASN A 1 410 ? -6.234 -6.998 42.718 1.00 90.50 410 ASN A O 1
ATOM 3084 N N . GLY A 1 411 ? -4.417 -6.258 41.614 1.00 91.50 411 GLY A N 1
ATOM 3085 C CA . GLY A 1 411 ? -4.341 -7.313 40.605 1.00 91.50 411 GLY A CA 1
ATOM 3086 C C . GLY A 1 411 ? -5.179 -7.052 39.349 1.00 91.50 411 GLY A C 1
ATOM 3087 O O . GLY A 1 411 ? -5.315 -7.960 38.523 1.00 91.50 411 GLY A O 1
ATOM 3088 N N . VAL A 1 412 ? -5.759 -5.861 39.208 1.00 91.50 412 VAL A N 1
ATOM 3089 C CA . VAL A 1 412 ? -6.553 -5.380 38.074 1.00 91.50 412 VAL A CA 1
ATOM 3090 C C . VAL A 1 412 ? -5.792 -4.230 37.426 1.00 91.50 412 VAL A C 1
ATOM 3092 O O . VAL A 1 412 ? -5.215 -3.392 38.101 1.00 91.50 412 VAL A O 1
ATOM 3095 N N . ALA A 1 413 ? -5.751 -4.221 36.094 1.00 92.69 413 ALA A N 1
ATOM 3096 C CA . ALA A 1 413 ? -5.041 -3.171 35.383 1.00 92.69 413 ALA A CA 1
ATOM 3097 C C . ALA A 1 413 ? -5.743 -1.812 35.541 1.00 92.69 413 ALA A C 1
ATOM 3099 O O . ALA A 1 413 ? -6.974 -1.751 35.555 1.00 92.69 413 ALA A O 1
ATOM 3100 N N . ASP A 1 414 ? -4.981 -0.726 35.554 1.00 91.44 414 ASP A N 1
ATOM 3101 C CA . ASP A 1 414 ? -5.483 0.632 35.774 1.00 91.44 414 ASP A CA 1
ATOM 3102 C C . ASP A 1 414 ? -6.618 0.992 34.803 1.00 91.44 414 ASP A C 1
ATOM 3104 O O . ASP A 1 414 ? -7.699 1.408 35.220 1.00 91.44 414 ASP A O 1
ATOM 3108 N N . LEU A 1 415 ? -6.453 0.723 33.501 1.00 94.00 415 LEU A N 1
ATOM 3109 C CA . LEU A 1 415 ? -7.517 0.983 32.527 1.00 94.00 415 LEU A CA 1
ATOM 3110 C C . LEU A 1 415 ? -8.775 0.127 32.759 1.00 94.00 415 LEU A C 1
ATOM 3112 O O . LEU A 1 415 ? -9.877 0.568 32.429 1.00 94.00 415 LEU A O 1
ATOM 3116 N N . MET A 1 416 ? -8.645 -1.086 33.314 1.00 94.75 416 MET A N 1
ATOM 3117 C CA . MET A 1 416 ? -9.807 -1.897 33.706 1.00 94.75 416 MET A CA 1
ATOM 3118 C C . MET A 1 416 ? -10.544 -1.252 34.877 1.00 94.75 416 MET A C 1
ATOM 3120 O O . MET A 1 416 ? -11.771 -1.168 34.826 1.00 94.75 416 MET A O 1
ATOM 3124 N N . ASP A 1 417 ? -9.820 -0.767 35.887 1.00 93.25 417 ASP A N 1
ATOM 3125 C CA . ASP A 1 417 ? -10.407 -0.062 37.028 1.00 93.25 417 ASP A CA 1
ATOM 3126 C C . ASP A 1 417 ? -11.118 1.223 36.585 1.00 93.25 417 ASP A C 1
ATOM 3128 O O . ASP A 1 417 ? -12.237 1.504 37.032 1.00 93.25 417 ASP A O 1
ATOM 3132 N N . LEU A 1 418 ? -10.532 1.955 35.633 1.00 93.19 418 LEU A N 1
ATOM 3133 C CA . LEU A 1 418 ? -11.150 3.131 35.021 1.00 93.19 418 LEU A CA 1
ATOM 3134 C C . LEU A 1 418 ? -12.377 2.781 34.175 1.00 93.19 418 LEU A C 1
ATOM 3136 O O . LEU A 1 418 ? -13.350 3.544 34.162 1.00 93.19 418 LEU A O 1
ATOM 3140 N N . LEU A 1 419 ? -12.368 1.652 33.464 1.00 93.94 419 LEU A N 1
ATOM 3141 C CA . LEU A 1 419 ? -13.509 1.198 32.668 1.00 93.94 419 LEU A CA 1
ATOM 3142 C C . LEU A 1 419 ? -14.687 0.786 33.561 1.00 93.94 419 LEU A C 1
ATOM 3144 O O . LEU A 1 419 ? -15.827 1.160 33.279 1.00 93.94 419 LEU A O 1
ATOM 3148 N N . THR A 1 420 ? -14.432 0.029 34.635 1.00 91.44 420 THR A N 1
ATOM 3149 C CA . THR A 1 420 ? -15.475 -0.458 35.555 1.00 91.44 420 THR A CA 1
ATOM 3150 C C . THR A 1 420 ? -15.902 0.579 36.591 1.00 91.44 420 THR A C 1
ATOM 3152 O O . THR A 1 420 ? -16.907 0.372 37.273 1.00 91.44 420 THR A O 1
ATOM 3155 N N . GLY A 1 421 ? -15.173 1.693 36.697 1.00 89.62 421 GLY A N 1
ATOM 3156 C CA . GLY A 1 421 ? -15.425 2.755 37.671 1.00 89.62 421 GLY A CA 1
ATOM 3157 C C . GLY A 1 421 ? -15.015 2.378 39.094 1.00 89.62 421 GLY A C 1
ATOM 3158 O O . GLY A 1 421 ? -15.573 2.922 40.046 1.00 89.62 421 GLY A O 1
ATOM 3159 N N . THR A 1 422 ? -14.086 1.428 39.241 1.00 91.00 422 THR A N 1
ATOM 3160 C CA . THR A 1 422 ? -13.468 1.085 40.532 1.00 91.00 422 THR A CA 1
ATOM 3161 C C . THR A 1 422 ? -12.552 2.215 40.996 1.00 91.00 422 THR A C 1
ATOM 3163 O O . THR A 1 422 ? -12.540 2.530 42.185 1.00 91.00 422 THR A O 1
ATOM 3166 N N . SER A 1 423 ? -11.874 2.867 40.046 1.00 90.94 423 SER A N 1
ATOM 3167 C CA . SER A 1 423 ? -11.042 4.044 40.286 1.00 90.94 423 SER A CA 1
ATOM 3168 C C . SER A 1 423 ? -11.551 5.253 39.494 1.00 90.94 423 SER A C 1
ATOM 3170 O O . SER A 1 423 ? -12.268 5.121 38.496 1.00 90.94 423 SER A O 1
ATOM 3172 N N . VAL A 1 424 ? -11.221 6.445 39.990 1.00 88.06 424 VAL A N 1
ATOM 3173 C CA . VAL A 1 424 ? -11.572 7.732 39.373 1.00 88.06 424 VAL A CA 1
ATOM 3174 C C . VAL A 1 424 ? -10.379 8.221 38.555 1.00 88.06 424 VAL A C 1
ATOM 3176 O O . VAL A 1 424 ? -9.245 8.013 38.971 1.00 88.06 424 VAL A O 1
ATOM 3179 N N . ASP A 1 425 ? -10.670 8.809 37.398 1.00 86.19 425 ASP A N 1
ATOM 3180 C CA . ASP A 1 425 ? -9.735 9.544 36.538 1.00 86.19 425 ASP A CA 1
ATOM 3181 C C . ASP A 1 425 ? -10.429 10.871 36.206 1.00 86.19 425 ASP A C 1
ATOM 3183 O O . ASP A 1 425 ? -11.311 10.928 35.335 1.00 86.19 425 ASP A O 1
ATOM 3187 N N . ALA A 1 426 ? -10.189 11.888 37.032 1.00 85.38 426 ALA A N 1
ATOM 3188 C CA . ALA A 1 426 ? -10.900 13.161 36.970 1.00 85.38 426 ALA A CA 1
ATOM 3189 C C . ALA A 1 426 ? -10.386 14.063 35.840 1.00 85.38 426 ALA A C 1
ATOM 3191 O O . ALA A 1 426 ? -11.166 14.849 35.286 1.00 85.38 426 ALA A O 1
ATOM 3192 N N . ASP A 1 427 ? -9.103 13.958 35.497 1.00 81.44 427 ASP A N 1
ATOM 3193 C CA . ASP A 1 427 ? -8.445 14.763 34.466 1.00 81.44 427 ASP A CA 1
ATOM 3194 C C . ASP A 1 427 ? -8.368 14.068 33.089 1.00 81.44 427 ASP A C 1
ATOM 3196 O O . ASP A 1 427 ? -8.005 14.715 32.101 1.00 81.44 427 ASP A O 1
ATOM 3200 N N . LEU A 1 428 ? -8.828 12.813 33.002 1.00 85.38 428 LEU A N 1
ATOM 3201 C CA . LEU A 1 428 ? -8.878 11.972 31.803 1.00 85.38 428 LEU A CA 1
ATOM 3202 C C . LEU A 1 428 ? -7.489 11.687 31.215 1.00 85.38 428 LEU A C 1
ATOM 3204 O O . LEU A 1 428 ? -7.336 11.586 29.992 1.00 85.38 428 LEU A O 1
ATOM 3208 N N . ASN A 1 429 ? -6.473 11.584 32.073 1.00 82.88 429 ASN A N 1
ATOM 3209 C CA . ASN A 1 429 ? -5.097 11.313 31.664 1.00 82.88 429 ASN A CA 1
ATOM 3210 C C . ASN A 1 429 ? -4.790 9.806 31.520 1.00 82.88 429 ASN A C 1
ATOM 3212 O O . ASN A 1 429 ? -3.721 9.455 31.017 1.00 82.88 429 ASN A O 1
ATOM 3216 N N . GLY A 1 430 ? -5.724 8.924 31.900 1.00 81.50 430 GLY A N 1
ATOM 3217 C CA . GLY A 1 430 ? -5.575 7.470 31.803 1.00 81.50 430 GLY A CA 1
ATOM 3218 C C . GLY A 1 430 ? -4.888 6.803 32.990 1.00 81.50 430 GLY A C 1
ATOM 3219 O O . GLY A 1 430 ? -4.695 5.588 32.962 1.00 81.50 430 GLY A O 1
ATOM 3220 N N . LEU A 1 431 ? -4.542 7.567 34.023 1.00 85.06 431 LEU A N 1
ATOM 3221 C CA . LEU A 1 431 ? -4.037 7.091 35.302 1.00 85.06 431 LEU A CA 1
ATOM 3222 C C . LEU A 1 431 ? -5.111 7.327 36.370 1.00 85.06 431 LEU A C 1
ATOM 3224 O O . LEU A 1 431 ? -5.648 8.426 36.465 1.00 85.06 431 LEU A O 1
ATOM 3228 N N . PRO A 1 432 ? -5.419 6.331 37.211 1.00 89.06 432 PRO A N 1
ATOM 3229 C CA . PRO A 1 432 ? -6.244 6.552 38.387 1.00 89.06 432 PRO A CA 1
ATOM 3230 C C . PRO A 1 432 ? -5.704 7.694 39.263 1.00 89.06 432 PRO A C 1
ATOM 3232 O O . PRO A 1 432 ? -4.530 7.671 39.635 1.00 89.06 432 PRO A O 1
ATOM 3235 N N . ASP A 1 433 ? -6.563 8.625 39.690 1.00 84.62 433 ASP A N 1
ATOM 3236 C CA . ASP A 1 433 ? -6.211 9.761 40.571 1.00 84.62 433 ASP A CA 1
ATOM 3237 C C . ASP A 1 433 ? -5.496 9.279 41.849 1.00 84.62 433 ASP A C 1
ATOM 3239 O O . ASP A 1 433 ? -4.607 9.911 42.410 1.00 84.62 433 ASP A O 1
ATOM 3243 N N . GLU A 1 434 ? -5.868 8.089 42.328 1.00 83.12 434 GLU A N 1
ATOM 3244 C CA . GLU A 1 434 ? -5.280 7.462 43.517 1.00 83.12 434 GLU A CA 1
ATOM 3245 C C . GLU A 1 434 ? -3.824 7.031 43.361 1.00 83.12 434 GLU A C 1
ATOM 3247 O O . GLU A 1 434 ? -3.147 6.743 44.349 1.00 83.12 434 GLU A O 1
ATOM 3252 N N . CYS A 1 435 ? -3.359 7.004 42.121 1.00 81.62 435 CYS A N 1
ATOM 3253 C CA . CYS A 1 435 ? -2.022 6.616 41.730 1.00 81.62 435 CYS A CA 1
ATOM 3254 C C . CYS A 1 435 ? -1.142 7.805 41.374 1.00 81.62 435 CYS A C 1
ATOM 3256 O O . CYS A 1 435 ? 0.069 7.634 41.223 1.00 81.62 435 CYS A O 1
ATOM 3258 N N . VAL A 1 436 ? -1.717 9.007 41.309 1.00 77.88 436 VAL A N 1
ATOM 3259 C CA . VAL A 1 436 ? -0.950 10.242 41.229 1.00 77.88 436 VAL A CA 1
ATOM 3260 C C . VAL A 1 436 ? -0.536 10.638 42.649 1.00 77.88 436 VAL A C 1
ATOM 3262 O O . VAL A 1 436 ? -1.387 10.915 43.499 1.00 77.88 436 VAL A O 1
ATOM 3265 N N . PRO A 1 437 ? 0.772 10.671 42.968 1.00 75.44 437 PRO A N 1
ATOM 3266 C CA . PRO A 1 437 ? 1.210 11.111 44.280 1.00 75.44 437 PRO A CA 1
ATOM 3267 C C . PRO A 1 437 ? 0.801 12.570 44.492 1.00 75.44 437 PRO A C 1
ATOM 3269 O O . PRO A 1 437 ? 1.188 13.443 43.716 1.00 75.44 437 PRO A O 1
ATOM 3272 N N . CYS A 1 438 ? 0.091 12.844 45.585 1.00 80.25 438 CYS A N 1
ATOM 3273 C CA . CYS A 1 438 ? -0.193 14.201 46.042 1.00 80.25 438 CYS A CA 1
ATOM 3274 C C . CYS A 1 438 ? 0.630 14.499 47.303 1.00 80.25 438 CYS A C 1
ATOM 3276 O O . CYS A 1 438 ? 0.100 14.489 48.411 1.00 80.25 438 CYS A O 1
ATOM 3278 N N . PRO A 1 439 ? 1.954 14.716 47.178 1.00 84.62 439 PRO A N 1
ATOM 3279 C CA . PRO A 1 439 ? 2.843 14.792 48.335 1.00 84.62 439 PRO A CA 1
ATOM 3280 C C . PRO A 1 439 ? 2.518 15.962 49.274 1.00 84.62 439 PRO A C 1
ATOM 3282 O O . PRO A 1 439 ? 2.891 15.908 50.438 1.00 84.62 439 PRO A O 1
ATOM 3285 N N . ALA A 1 440 ? 1.817 16.992 48.785 1.00 89.19 440 ALA A N 1
ATOM 3286 C CA . ALA A 1 440 ? 1.381 18.147 49.569 1.00 89.19 440 ALA A CA 1
ATOM 3287 C C . ALA A 1 440 ? 0.018 17.970 50.272 1.00 89.19 440 ALA A C 1
ATOM 3289 O O . ALA A 1 440 ? -0.362 18.852 51.042 1.00 89.19 440 ALA A O 1
ATOM 3290 N N . ASP A 1 441 ? -0.709 16.873 50.024 1.00 89.94 441 ASP A N 1
ATOM 3291 C CA . ASP A 1 441 ? -1.911 16.504 50.781 1.00 89.94 441 ASP A CA 1
ATOM 3292 C C . ASP A 1 441 ? -1.497 15.685 52.006 1.00 89.94 441 ASP A C 1
ATOM 3294 O O . ASP A 1 441 ? -1.311 14.466 51.969 1.00 89.94 441 ASP A O 1
ATOM 3298 N N . PHE A 1 442 ? -1.311 16.385 53.118 1.00 90.31 442 PHE A N 1
ATOM 3299 C CA . PHE A 1 442 ? -0.905 15.775 54.377 1.00 90.31 442 PHE A CA 1
ATOM 3300 C C . PHE A 1 442 ? -2.089 15.221 55.166 1.00 90.31 442 PHE A C 1
ATOM 3302 O O . PHE A 1 442 ? -1.886 14.497 56.146 1.00 90.31 442 PHE A O 1
ATOM 3309 N N . THR A 1 443 ? -3.315 15.580 54.787 1.00 88.12 443 THR A N 1
ATOM 3310 C CA . THR A 1 443 ? -4.534 15.124 55.459 1.00 88.12 443 THR A CA 1
ATOM 3311 C C . THR A 1 443 ? -5.157 13.889 54.810 1.00 88.12 443 THR A C 1
ATOM 3313 O O . THR A 1 443 ? -5.917 13.179 55.476 1.00 88.12 443 THR A O 1
ATOM 3316 N N . GLY A 1 444 ? -4.762 13.573 53.576 1.00 82.88 444 GLY A N 1
ATOM 3317 C CA . GLY A 1 444 ? -5.193 12.408 52.812 1.00 82.88 444 GLY A CA 1
ATOM 3318 C C . GLY A 1 444 ? -6.616 12.532 52.269 1.00 82.88 444 GLY A C 1
ATOM 3319 O O . GLY A 1 444 ? -7.264 11.507 52.047 1.00 82.88 444 GLY A O 1
ATOM 3320 N N . ASP A 1 445 ? -7.134 13.754 52.118 1.00 84.94 445 ASP A N 1
ATOM 3321 C CA . ASP A 1 445 ? -8.490 14.028 51.627 1.00 84.94 445 ASP A CA 1
ATOM 3322 C C . ASP A 1 445 ? -8.545 14.394 50.130 1.00 84.94 445 ASP A C 1
ATOM 3324 O O . ASP A 1 445 ? -9.619 14.703 49.606 1.00 84.94 445 ASP A O 1
ATOM 3328 N N . ARG A 1 446 ? -7.405 14.281 49.435 1.00 81.69 446 ARG A N 1
ATOM 3329 C CA . ARG A 1 446 ? -7.161 14.653 48.034 1.00 81.69 446 ARG A CA 1
ATOM 3330 C C . ARG A 1 446 ? -7.394 16.132 47.735 1.00 81.69 446 ARG A C 1
ATOM 3332 O O . ARG A 1 446 ? -7.721 16.496 46.603 1.00 81.69 446 ARG A O 1
ATOM 3339 N N . LEU A 1 447 ? -7.219 17.005 48.724 1.00 86.56 447 LEU A N 1
ATOM 3340 C CA . LEU A 1 447 ? -7.390 18.441 48.562 1.00 86.56 447 LEU A CA 1
ATOM 3341 C C . LEU A 1 447 ? -6.300 19.215 49.308 1.00 86.56 447 LEU A C 1
ATOM 3343 O O . LEU A 1 447 ? -6.427 19.488 50.495 1.00 86.56 447 LEU A O 1
ATOM 3347 N N . VAL A 1 448 ? -5.298 19.716 48.581 1.00 91.19 448 VAL A N 1
ATOM 3348 C CA . VAL A 1 448 ? -4.278 20.602 49.157 1.00 91.19 448 VAL A CA 1
ATOM 3349 C C . VAL A 1 448 ? -4.919 21.938 49.525 1.00 91.19 448 VAL A C 1
ATOM 3351 O O . VAL A 1 448 ? -5.252 22.769 48.670 1.00 91.19 448 VAL A O 1
ATOM 3354 N N . SER A 1 449 ? -5.115 22.149 50.821 1.00 94.31 449 SER A N 1
ATOM 3355 C CA . SER A 1 449 ? -5.916 23.245 51.349 1.00 94.31 449 SER A CA 1
ATOM 3356 C C . SER A 1 449 ? -5.297 23.902 52.583 1.00 94.31 449 SER A C 1
ATOM 3358 O O . SER A 1 449 ? -4.151 23.677 52.978 1.00 94.31 449 SER A O 1
ATOM 3360 N N . GLY A 1 450 ? -6.092 24.755 53.240 1.00 95.19 450 GLY A N 1
ATOM 3361 C CA . GLY A 1 450 ? -5.716 25.344 54.522 1.00 95.19 450 GLY A CA 1
ATOM 3362 C C . GLY A 1 450 ? -5.472 24.306 55.621 1.00 95.19 450 GLY A C 1
ATOM 3363 O O . GLY A 1 450 ? -4.778 24.624 56.587 1.00 95.19 450 GLY A O 1
ATOM 3364 N N . ALA A 1 451 ? -6.019 23.094 55.486 1.00 95.06 451 ALA A N 1
ATOM 3365 C CA . ALA A 1 451 ? -5.780 22.008 56.426 1.00 95.06 451 ALA A CA 1
ATOM 3366 C C . ALA A 1 451 ? -4.328 21.509 56.332 1.00 95.06 451 ALA A C 1
ATOM 3368 O O . ALA A 1 451 ? -3.632 21.489 57.348 1.00 95.06 451 ALA A O 1
ATOM 3369 N N . ASP A 1 452 ? -3.834 21.239 55.125 1.00 95.75 452 ASP A N 1
ATOM 3370 C CA . ASP A 1 452 ? -2.462 20.786 54.852 1.00 95.75 452 ASP A CA 1
ATOM 3371 C C . ASP A 1 452 ? -1.435 21.864 55.165 1.00 95.75 452 ASP A C 1
ATOM 3373 O O . ASP A 1 452 ? -0.408 21.601 55.790 1.00 95.75 452 ASP A O 1
ATOM 3377 N N . LEU A 1 453 ? -1.756 23.120 54.836 1.00 96.44 453 LEU A N 1
ATOM 3378 C CA . LEU A 1 453 ? -0.954 24.261 55.265 1.00 96.44 453 LEU A CA 1
ATOM 3379 C C . LEU A 1 453 ? -0.818 24.305 56.792 1.00 96.44 453 LEU A C 1
ATOM 3381 O O . LEU A 1 453 ? 0.256 24.600 57.314 1.00 96.44 453 LEU A O 1
ATOM 3385 N N . GLY A 1 454 ? -1.896 24.004 57.517 1.00 94.69 454 GLY A N 1
ATOM 3386 C CA . GLY A 1 454 ? -1.873 23.894 58.972 1.00 94.69 454 GLY A CA 1
ATOM 3387 C C . GLY A 1 454 ? -0.928 22.796 59.466 1.00 94.69 454 GLY A C 1
ATOM 3388 O O . GLY A 1 454 ? -0.210 23.017 60.443 1.00 94.69 454 GLY A O 1
ATOM 3389 N N . VAL A 1 455 ? -0.887 21.651 58.776 1.00 94.69 455 VAL A N 1
ATOM 3390 C CA . VAL A 1 455 ? 0.034 20.544 59.080 1.00 94.69 455 VAL A CA 1
ATOM 3391 C C . VAL A 1 455 ? 1.488 20.957 58.831 1.00 94.69 455 VAL A C 1
ATOM 3393 O O . VAL A 1 455 ? 2.307 20.821 59.739 1.00 94.69 455 VAL A O 1
ATOM 3396 N N . LEU A 1 456 ? 1.793 21.551 57.672 1.00 96.00 456 LEU A N 1
ATOM 3397 C CA . LEU A 1 456 ? 3.137 22.031 57.317 1.00 96.00 456 LEU A CA 1
ATOM 3398 C C . LEU A 1 456 ? 3.652 23.097 58.292 1.00 96.00 456 LEU A C 1
ATOM 3400 O O . LEU A 1 456 ? 4.792 23.048 58.749 1.00 96.00 456 LEU A O 1
ATOM 3404 N N . LEU A 1 457 ? 2.812 24.070 58.654 1.00 95.25 457 LEU A N 1
ATOM 3405 C CA . LEU A 1 457 ? 3.192 25.107 59.619 1.00 95.25 457 LEU A CA 1
ATOM 3406 C C . LEU A 1 457 ? 3.382 24.543 61.036 1.00 95.25 457 LEU A C 1
ATOM 3408 O O . LEU A 1 457 ? 4.159 25.098 61.814 1.00 95.25 457 LEU A O 1
ATOM 3412 N N . GLY A 1 458 ? 2.704 23.444 61.378 1.00 93.81 458 GLY A N 1
ATOM 3413 C CA . GLY A 1 458 ? 2.863 22.748 62.657 1.00 93.81 458 GLY A CA 1
ATOM 3414 C C . GLY A 1 458 ? 4.220 22.054 62.820 1.00 93.81 458 GLY A C 1
ATOM 3415 O O . GLY A 1 458 ? 4.689 21.877 63.947 1.00 93.81 458 GLY A O 1
ATOM 3416 N N . THR A 1 459 ? 4.873 21.706 61.714 1.00 94.62 459 THR A N 1
ATOM 3417 C CA . THR A 1 459 ? 6.183 21.038 61.666 1.00 94.62 459 THR A CA 1
ATOM 3418 C C . THR A 1 459 ? 7.314 21.970 61.226 1.00 94.62 459 THR A C 1
ATOM 3420 O O . THR A 1 459 ? 8.424 21.515 60.960 1.00 94.62 459 THR A O 1
ATOM 3423 N N . TRP A 1 460 ? 7.073 23.284 61.196 1.00 95.94 460 TRP A N 1
ATOM 3424 C CA . TRP A 1 460 ? 8.049 24.270 60.735 1.00 95.94 460 TRP A CA 1
ATOM 3425 C C . TRP A 1 460 ? 9.397 24.174 61.465 1.00 95.94 460 TRP A C 1
ATOM 3427 O O . TRP A 1 460 ? 9.461 24.205 62.697 1.00 95.94 460 TRP A O 1
ATOM 3437 N N . GLY A 1 461 ? 10.487 24.103 60.698 1.00 91.62 461 GLY A N 1
ATOM 3438 C CA . GLY A 1 461 ? 11.852 23.963 61.204 1.00 91.62 461 GLY A CA 1
ATOM 3439 C C . GLY A 1 461 ? 12.202 22.576 61.754 1.00 91.62 461 GLY A C 1
ATOM 3440 O O . GLY A 1 461 ? 13.257 22.434 62.372 1.00 91.62 461 GLY A O 1
ATOM 3441 N N . GLN A 1 462 ? 11.339 21.569 61.578 1.00 91.62 462 GLN A N 1
ATOM 3442 C CA . GLN A 1 462 ? 11.664 20.171 61.873 1.00 91.62 462 GLN A CA 1
ATOM 3443 C C . GLN A 1 462 ? 12.397 19.519 60.692 1.00 91.62 462 GLN A C 1
ATOM 3445 O O . GLN A 1 462 ? 12.301 19.983 59.558 1.00 91.62 462 GLN A O 1
ATOM 3450 N N . SER A 1 463 ? 13.133 18.449 60.991 1.00 87.25 463 SER A N 1
ATOM 3451 C CA . SER A 1 463 ? 13.894 17.627 60.041 1.00 87.25 463 SER A CA 1
ATOM 3452 C C . SER A 1 463 ? 13.291 16.225 59.966 1.00 87.25 463 SER A C 1
ATOM 3454 O O . SER A 1 463 ? 12.689 15.773 60.942 1.00 87.25 463 SER A O 1
ATOM 3456 N N . ASP A 1 464 ? 13.454 15.551 58.826 1.00 75.25 464 ASP A N 1
ATOM 3457 C CA . ASP A 1 464 ? 13.008 14.168 58.587 1.00 75.25 464 ASP A CA 1
ATOM 3458 C C . ASP A 1 464 ? 11.505 13.929 58.850 1.00 75.25 464 ASP A C 1
ATOM 3460 O O . ASP A 1 464 ? 11.094 12.881 59.358 1.00 75.25 464 ASP A O 1
ATOM 3464 N N . VAL A 1 465 ? 10.664 14.912 58.516 1.00 87.88 465 VAL A N 1
ATOM 3465 C CA . VAL A 1 465 ? 9.200 14.823 58.632 1.00 87.88 465 VAL A CA 1
ATOM 3466 C C . VAL A 1 465 ? 8.543 14.815 57.247 1.00 87.88 465 VAL A C 1
ATOM 3468 O O . VAL A 1 465 ? 9.069 15.448 56.338 1.00 87.88 465 VAL A O 1
ATOM 3471 N N . PRO A 1 466 ? 7.370 14.172 57.065 1.00 87.06 466 PRO A N 1
ATOM 3472 C CA . PRO A 1 466 ? 6.708 14.065 55.754 1.00 87.06 466 PRO A CA 1
ATOM 3473 C C . PRO A 1 466 ? 6.375 15.398 55.066 1.00 87.06 466 PRO A C 1
ATOM 3475 O O . PRO A 1 466 ? 6.114 15.418 53.872 1.00 87.06 466 PRO A O 1
ATOM 3478 N N . THR A 1 467 ? 6.363 16.502 55.817 1.00 92.56 467 THR A N 1
ATOM 3479 C CA . THR A 1 467 ? 6.091 17.854 55.310 1.00 92.56 467 THR A CA 1
ATOM 3480 C C . THR A 1 467 ? 7.308 18.548 54.688 1.00 92.56 467 THR A C 1
ATOM 3482 O O . THR A 1 467 ? 7.177 19.680 54.232 1.00 92.56 467 THR A O 1
ATOM 3485 N N . ASP A 1 468 ? 8.484 17.914 54.723 1.00 93.88 468 ASP A N 1
ATOM 3486 C CA . ASP A 1 468 ? 9.681 18.316 53.974 1.00 93.88 468 ASP A CA 1
ATOM 3487 C C . ASP A 1 468 ? 9.533 17.823 52.523 1.00 93.88 468 ASP A C 1
ATOM 3489 O O . ASP A 1 468 ? 9.880 16.692 52.178 1.00 93.88 468 ASP A O 1
ATOM 3493 N N . LEU A 1 469 ? 8.907 18.656 51.692 1.00 90.81 469 LEU A N 1
ATOM 3494 C CA . LEU A 1 469 ? 8.502 18.334 50.324 1.00 90.81 469 LEU A CA 1
ATOM 3495 C C . LEU A 1 469 ? 9.676 18.359 49.346 1.00 90.81 469 LEU A C 1
ATOM 3497 O O . LEU A 1 469 ? 9.625 17.682 48.318 1.00 90.81 469 LEU A O 1
ATOM 3501 N N . ASN A 1 470 ? 10.712 19.154 49.623 1.00 92.00 470 ASN A N 1
ATOM 3502 C CA . ASN A 1 470 ? 11.906 19.219 48.779 1.00 92.00 470 ASN A CA 1
ATOM 3503 C C . ASN A 1 470 ? 13.027 18.266 49.238 1.00 92.00 470 ASN A C 1
ATOM 3505 O O . ASN A 1 470 ? 14.036 18.152 48.534 1.00 92.00 470 ASN A O 1
ATOM 3509 N N . ALA A 1 471 ? 12.830 17.576 50.367 1.00 91.25 471 ALA A N 1
ATOM 3510 C CA . ALA A 1 471 ? 13.763 16.641 50.985 1.00 91.25 471 ALA A CA 1
ATOM 3511 C C . ALA A 1 471 ? 15.143 17.261 51.277 1.00 91.25 471 ALA A C 1
ATOM 3513 O O . ALA A 1 471 ? 16.173 16.587 51.161 1.00 91.25 471 ALA A O 1
ATOM 3514 N N . ASP A 1 472 ? 15.184 18.551 51.630 1.00 92.75 472 ASP A N 1
ATOM 3515 C CA . ASP A 1 472 ? 16.423 19.253 51.989 1.00 92.75 472 ASP A CA 1
ATOM 3516 C C . ASP A 1 472 ? 16.814 19.093 53.470 1.00 92.75 472 ASP A C 1
ATOM 3518 O O . ASP A 1 472 ? 17.888 19.540 53.898 1.00 92.75 472 ASP A O 1
ATOM 3522 N N . GLY A 1 473 ? 15.973 18.398 54.236 1.00 91.75 473 GLY A N 1
ATOM 3523 C CA . GLY A 1 473 ? 16.148 18.111 55.648 1.00 91.75 473 GLY A CA 1
ATOM 3524 C C . GLY A 1 473 ? 15.562 19.177 56.572 1.00 91.75 473 GLY A C 1
ATOM 3525 O O . GLY A 1 473 ? 15.764 19.055 57.780 1.00 91.75 473 GLY A O 1
ATOM 3526 N N . ASN A 1 474 ? 14.883 20.223 56.076 1.00 93.75 474 ASN A N 1
ATOM 3527 C CA . ASN A 1 474 ? 14.223 21.235 56.908 1.00 93.75 474 ASN A CA 1
ATOM 3528 C C . ASN A 1 474 ? 12.889 21.718 56.322 1.00 93.75 474 ASN A C 1
ATOM 3530 O O . ASN A 1 474 ? 12.860 22.333 55.266 1.00 93.75 474 ASN A O 1
ATOM 3534 N N . VAL A 1 475 ? 11.810 21.646 57.107 1.00 95.31 475 VAL A N 1
ATOM 3535 C CA . VAL A 1 475 ? 10.526 22.260 56.719 1.00 95.31 475 VAL A CA 1
ATOM 3536 C C . VAL A 1 475 ? 10.610 23.786 56.796 1.00 95.31 475 VAL A C 1
ATOM 3538 O O . VAL A 1 475 ? 10.751 24.358 57.886 1.00 95.31 475 VAL A O 1
ATOM 3541 N N . GLY A 1 476 ? 10.472 24.469 55.664 1.00 94.50 476 GLY A N 1
ATOM 3542 C CA . GLY A 1 476 ? 10.584 25.920 55.592 1.00 94.50 476 GLY A CA 1
ATOM 3543 C C . GLY A 1 476 ? 9.866 26.573 54.414 1.00 94.50 476 GLY A C 1
ATOM 3544 O O . GLY A 1 476 ? 8.853 26.112 53.894 1.00 94.50 476 GLY A O 1
ATOM 3545 N N . GLY A 1 477 ? 10.379 27.740 54.012 1.00 95.44 477 GLY A N 1
ATOM 3546 C CA . GLY A 1 477 ? 9.762 28.554 52.960 1.00 95.44 477 GLY A CA 1
ATOM 3547 C C . GLY A 1 477 ? 9.735 27.880 51.586 1.00 95.44 477 GLY A C 1
ATOM 3548 O O . GLY A 1 477 ? 8.867 28.207 50.780 1.00 95.44 477 GLY A O 1
ATOM 3549 N N . ALA A 1 478 ? 10.662 26.953 51.329 1.00 94.81 478 ALA A N 1
ATOM 3550 C CA . ALA A 1 478 ? 10.696 26.178 50.095 1.00 94.81 478 ALA A CA 1
ATOM 3551 C C . ALA A 1 478 ? 9.528 25.180 50.035 1.00 94.81 478 ALA A C 1
ATOM 3553 O O . ALA A 1 478 ? 8.799 25.175 49.044 1.00 94.81 478 ALA A O 1
ATOM 3554 N N . ASP A 1 479 ? 9.274 24.439 51.116 1.00 95.75 479 ASP A N 1
ATOM 3555 C CA . ASP A 1 479 ? 8.146 23.502 51.223 1.00 95.75 479 ASP A CA 1
ATOM 3556 C C . ASP A 1 479 ? 6.808 24.222 51.181 1.00 95.75 479 ASP A C 1
ATOM 3558 O O . ASP A 1 479 ? 5.889 23.796 50.489 1.00 95.75 479 ASP A O 1
ATOM 3562 N N . LEU A 1 480 ? 6.708 25.376 51.848 1.00 96.00 480 LEU A N 1
ATOM 3563 C CA . LEU A 1 480 ? 5.525 26.227 51.740 1.00 96.00 480 LEU A CA 1
ATOM 3564 C C . LEU A 1 480 ? 5.268 26.650 50.287 1.00 96.00 480 LEU A C 1
ATOM 3566 O O . LEU A 1 480 ? 4.122 26.671 49.846 1.00 96.00 480 LEU A O 1
ATOM 3570 N N . GLY A 1 481 ? 6.323 26.985 49.541 1.00 94.44 481 GLY A N 1
ATOM 3571 C CA . GLY A 1 481 ? 6.221 27.303 48.119 1.00 94.44 481 GLY A CA 1
ATOM 3572 C C . GLY A 1 481 ? 5.705 26.126 47.289 1.00 94.44 481 GLY A C 1
ATOM 3573 O O . GLY A 1 481 ? 4.850 26.332 46.429 1.00 94.44 481 GLY A O 1
ATOM 3574 N N . LEU A 1 482 ? 6.174 24.907 47.573 1.00 92.25 482 LEU A N 1
ATOM 3575 C CA . LEU A 1 482 ? 5.719 23.682 46.909 1.00 92.25 482 LEU A CA 1
ATOM 3576 C C . LEU A 1 482 ? 4.257 23.358 47.239 1.00 92.25 482 LEU A C 1
ATOM 3578 O O . LEU A 1 482 ? 3.478 23.108 46.323 1.00 92.25 482 LEU A O 1
ATOM 3582 N N . LEU A 1 483 ? 3.856 23.456 48.511 1.00 94.50 483 LEU A N 1
ATOM 3583 C CA . LEU A 1 483 ? 2.467 23.249 48.928 1.00 94.50 483 LEU A CA 1
ATOM 3584 C C . LEU A 1 483 ? 1.522 24.266 48.277 1.00 94.50 483 LEU A C 1
ATOM 3586 O O . LEU A 1 483 ? 0.477 23.894 47.754 1.00 94.50 483 LEU A O 1
ATOM 3590 N N . LEU A 1 484 ? 1.885 25.552 48.267 1.00 93.56 484 LEU A N 1
ATOM 3591 C CA . LEU A 1 484 ? 1.073 26.588 47.618 1.00 93.56 484 LEU A CA 1
ATOM 3592 C C . LEU A 1 484 ? 1.033 26.425 46.093 1.00 93.56 484 LEU A C 1
ATOM 3594 O O . LEU A 1 484 ? 0.032 26.773 45.471 1.00 93.56 484 LEU A O 1
ATOM 3598 N N . GLY A 1 485 ? 2.104 25.902 45.493 1.00 89.12 485 GLY A N 1
ATOM 3599 C CA . GLY A 1 485 ? 2.138 25.546 44.075 1.00 89.12 485 GLY A CA 1
ATOM 3600 C C . GLY A 1 485 ? 1.192 24.397 43.719 1.00 89.12 485 GLY A C 1
ATOM 3601 O O . GLY A 1 485 ? 0.705 24.354 42.594 1.00 89.12 485 GLY A O 1
ATOM 3602 N N . ALA A 1 486 ? 0.898 23.520 44.681 1.00 89.12 486 ALA A N 1
ATOM 3603 C CA . ALA A 1 486 ? -0.027 22.397 44.551 1.00 89.12 486 ALA A CA 1
ATOM 3604 C C . ALA A 1 486 ? -1.447 22.704 45.071 1.00 89.12 486 ALA A C 1
ATOM 3606 O O . ALA A 1 486 ? -2.254 21.791 45.196 1.00 89.12 486 ALA A O 1
ATOM 3607 N N . TRP A 1 487 ? -1.762 23.963 45.403 1.00 92.19 487 TRP A N 1
ATOM 3608 C CA . TRP A 1 487 ? -3.021 24.324 46.061 1.00 92.19 487 TRP A CA 1
ATOM 3609 C C . TRP A 1 487 ? -4.254 24.018 45.206 1.00 92.19 487 TRP A C 1
ATOM 3611 O O . TRP A 1 487 ? -4.396 24.540 44.098 1.00 92.19 487 TRP A O 1
ATOM 3621 N N . GLY A 1 488 ? -5.206 23.278 45.772 1.00 86.56 488 GLY A N 1
ATOM 3622 C CA . GLY A 1 488 ? -6.399 22.817 45.070 1.00 86.56 488 GLY A CA 1
ATOM 3623 C C . GLY A 1 488 ? -6.587 21.303 45.170 1.00 86.56 488 GLY A C 1
ATOM 3624 O O . GLY A 1 488 ? -5.906 20.647 45.957 1.00 86.56 488 GLY A O 1
ATOM 3625 N N . PRO A 1 489 ? -7.568 20.746 44.440 1.00 81.62 489 PRO A N 1
ATOM 3626 C CA . PRO A 1 489 ? -7.753 19.300 44.374 1.00 81.62 489 PRO A CA 1
ATOM 3627 C C . PRO A 1 489 ? -6.495 18.636 43.807 1.00 81.62 489 PRO A C 1
ATOM 3629 O O . PRO A 1 489 ? -5.885 19.169 42.876 1.00 81.62 489 PRO A O 1
ATOM 3632 N N . CYS A 1 490 ? -6.113 17.499 44.387 1.00 74.25 490 CYS A N 1
ATOM 3633 C CA . CYS A 1 490 ? -5.086 16.637 43.812 1.00 74.25 490 CYS A CA 1
ATOM 3634 C C . CYS A 1 490 ? -5.561 16.120 42.437 1.00 74.25 490 CYS A C 1
ATOM 3636 O O . CYS A 1 490 ? -6.780 16.013 42.257 1.00 74.25 490 CYS A O 1
ATOM 3638 N N . PRO A 1 491 ? -4.635 15.859 41.493 1.00 64.06 491 PRO A N 1
ATOM 3639 C CA . PRO A 1 491 ? -4.965 15.304 40.182 1.00 64.06 491 PRO A CA 1
ATOM 3640 C C . PRO A 1 491 ? -5.780 14.022 40.280 1.00 64.06 491 PRO A C 1
ATOM 3642 O O . PRO A 1 491 ? -5.496 13.218 41.203 1.00 64.06 491 PRO A O 1
#

Sequence (491 aa):
MGPIFNKSNCQSCHSNPVGGWGNASVTQFGISDKGSFTMVPGESQSLLQEFGVSEFCMEIIPATANFTAIRMTNSSMAFGMVEAVPDSAIALLEDPNDANGDGVSGRIHWVRPLEETNSSSPLRVGRFGWKAQVATVLSFSGDATRNEMGITNRLLMVENAPNGDNARLAQCDPMPEPEDVNDQQGLAFIDRVTHFQRYLAVPPQTPKSGMAGESIFINVGCAKCHVPEWTTANTPGIEDAIRNKVIRPYADFMLHDMGLQGDGVSDGYASETELRTPTLWNLRTRDPMLHNGAAAGGLFSERVRTAIALHGPYGEGAGSADAFAQLSEGDKVLLVSFLNSLGRVEFDDNGDGHVNIIDFIAFKAALGSSSTPNTPNAVHDINQDGIISVADFAYFMQAYEGENGDCNGNGVADLMDLLTGTSVDADLNGLPDECVPCPADFTGDRLVSGADLGVLLGTWGQSDVPTDLNADGNVGGADLGLLLGAWGPCP